Protein AF-0000000079867002 (afdb_homodimer)

Radius of gyration: 24.24 Å; Cα contacts (8 Å, |Δi|>4): 997; chains: 2; bounding box: 66×66×55 Å

Nearest PDB structures (foldseek):
  5jjd-assembly1_B  TM=6.722E-01  e=1.393E-08  Homo sapiens
  5zyg-assembly1_A  TM=6.479E-01  e=1.094E-08  Homo sapiens
  2e3q-assembly1_A  TM=6.290E-01  e=7.624E-09  Homo sapiens
  8odn-assembly1_A  TM=2.087E-01  e=7.869E-02  Pseudomonas aeruginosa PAO1
  8jvb-assembly1_A  TM=1.438E-01  e=1.274E-01  Acidithiobacillus caldus SM-1

Solvent-accessible surface area (backbone atoms only — not comparable to full-atom values): 25290 Å² total; per-residue (Å²): 110,67,66,52,52,50,47,44,47,50,34,46,53,58,70,67,35,86,76,67,53,96,46,92,89,37,45,34,40,39,38,37,36,37,50,47,96,81,53,25,37,36,36,40,39,41,35,32,42,71,42,71,70,39,93,48,58,63,56,56,50,49,30,51,49,51,41,70,76,36,43,37,56,46,41,26,72,74,72,62,22,57,38,43,71,78,43,77,48,71,50,92,84,33,33,35,38,42,28,38,38,34,25,43,92,85,62,49,42,30,35,34,39,37,38,36,38,49,50,74,40,78,54,73,36,73,92,61,80,43,43,45,32,35,39,37,23,38,31,47,58,87,77,40,87,91,62,61,84,51,51,70,74,25,29,46,41,42,46,34,35,27,34,39,36,38,63,46,76,44,72,51,82,79,60,68,42,71,93,89,74,60,73,51,68,33,36,31,33,36,42,36,39,38,36,41,35,39,35,47,49,65,68,43,96,71,55,70,70,54,50,51,48,49,62,73,45,73,64,52,67,58,55,44,52,55,53,48,35,48,49,56,70,66,60,65,129,110,70,66,52,54,50,47,44,47,51,35,47,52,59,70,66,35,85,77,66,52,97,46,91,88,36,44,35,36,38,37,37,36,38,51,49,95,81,53,26,36,37,37,42,37,40,35,34,43,73,41,70,70,39,92,48,60,64,55,56,49,49,29,50,51,50,41,71,76,37,43,36,57,47,42,27,72,73,71,61,22,57,38,43,71,77,45,78,46,70,51,93,84,34,33,36,38,41,27,37,38,33,24,44,94,84,63,49,42,30,35,35,40,37,38,34,38,50,51,74,41,80,54,73,36,70,91,63,79,45,43,45,31,36,40,37,23,39,31,47,58,88,77,40,88,92,62,60,85,52,54,68,74,26,29,46,40,40,45,34,35,28,36,39,36,39,63,47,76,43,72,52,83,79,59,68,43,68,92,88,73,59,75,50,68,33,35,30,33,35,42,36,37,38,38,41,37,39,36,47,52,64,67,42,94,70,55,71,70,55,52,52,48,49,62,74,46,74,63,51,66,56,56,45,52,55,52,48,34,48,48,55,68,66,60,64,128

Sequence (474 aa):
MIVRTQKLRNAYDFLMAPGRFVDSNKPHTSDQRYETSEGDICSWHLEAIHFPGVESLEQVWEALLFHYNNIEIGISERLGHTTVRDDYDAIDGSVYNTRVLSRSDNCIPMESSIVTFSHLFTGEDEGFGGHPCGILALDSVDEDELYPYFPNERVRLDTSGAIVLTANRRSIIGARKATDGEEEDEVVVTLRRAAFLKLYNPQLPVSEATRQELQAGIGRWRDVLMKTIRSYVYTHPMIVRTQKLRNAYDFLMAPGRFVDSNKPHTSDQRYETSEGDICSWHLEAIHFPGVESLEQVWEALLFHYNNIEIGISERLGHTTVRDDYDAIDGSVYNTRVLSRSDNCIPMESSIVTFSHLFTGEDEGFGGHPCGILALDSVDEDELYPYFPNERVRLDTSGAIVLTANRRSIIGARKATDGEEEDEVVVTLRRAAFLKLYNPQLPVSEATRQELQAGIGRWRDVLMKTIRSYVYTHP

pLDDT: mean 86.33, std 10.85, range [39.56, 96.88]

Organism: NCBI:txid29920

Secondary structure (DSSP, 8-state):
-HHHHHHHHHHHHHHHSTTSSS-TTS-EEEEEEEE-TTS-EEEEEEEEEEEEEES-HHHHHHHHHHHHHTHHHHHHHHH--EEEEEEEEEETTTEEEEEEEEE-TT--EEEEEEEEEEEEE-S--GGGTTS-EEEEEEEE-S--SSS---TTTSEEEEEEEEEEEEEEEEEPTT---STT-PPPEEEEEEEEEEEEEEEPPPSS---HHHHHHHHHHTTTHHHHHHHHHHHHHHS--/-HHHHHHHHHHHHHHHSTTSSS-TTS-EEEEEEEE-TTS-EEEEEEEEEEEEEES-HHHHHHHHHHHHHTHHHHHHHHH--EEEEEEEEEETTTEEEEEEEEE-TT--EEEEEEEEEEEEE-S--GGGTTS-EEEEEEEE-S--SSS---TTTSEEEEEEEEEEEEEEEEEPTT---STT-PPPEEEEEEEEEEEEEEEPPPSS---HHHHHHHHHHTTTHHHHHHHHHHHHHHS--

Foldseek 3Di:
DVVLVVLQLVQLCQQVPPPLDPDQVDWDKDKDWDADPQGKIKMKIWIKDKDKQFDDLVLLVVLLVVCVVCVQVLCCVPQVKNKDWPDWDDDPNFKIWTWMWTAHPVGAIEIFIKIKGKDWACAQDVSNVGHTKIKMWMWTDDADPVDGDDLQRHKYKTKTKMKMKDKDKDFDPPPPDPDPRDGDIIIMIMIIMIMMMITHDHPYDDDPVRSVVCNVCSCVSVVSSVVSSCCSGPVDD/DVVLVVLQLVQLCQQVPPPLDPDQVDWDKDKDWDADPQGKIKMKIWIKDKDKQFDDLVLLVVLLVVCVVCVQVLCCVPQVKNKDWPDWDDDPNFKIWTKMWTAHPVGAIEIFIKIKGKDWACAQDVSNVGHTKIKMWMWTDDADPVDGDDLQRHKYKTKTKMKMKDKDKDFDPPPPDPPPRDGDIIIMIMIIMIMMMITHDHPYDDDPVRSVVCNVCSCVSVVSSVVSSCCSGPVDD

Structure (mmCIF, N/CA/C/O backbone):
data_AF-0000000079867002-model_v1
#
loop_
_entity.id
_entity.type
_entity.pdbx_description
1 polymer 'Uncharacterized protein'
#
loop_
_atom_site.group_PDB
_atom_site.id
_atom_site.type_symbol
_atom_site.label_atom_id
_atom_site.label_alt_id
_atom_site.label_comp_id
_atom_site.label_asym_id
_atom_site.label_entity_id
_atom_site.label_seq_id
_atom_site.pdbx_PDB_ins_code
_atom_site.Cartn_x
_atom_site.Cartn_y
_atom_site.Cartn_z
_atom_site.occupancy
_atom_site.B_iso_or_equiv
_atom_site.auth_seq_id
_atom_site.auth_comp_id
_atom_site.auth_asym_id
_atom_site.auth_atom_id
_atom_site.pdbx_PDB_model_num
ATOM 1 N N . MET A 1 1 ? 16.594 31.875 2.367 1 61.5 1 MET A N 1
ATOM 2 C CA . MET A 1 1 ? 15.211 32.375 2.469 1 61.5 1 MET A CA 1
ATOM 3 C C . MET A 1 1 ? 14.477 32.188 1.143 1 61.5 1 MET A C 1
ATOM 5 O O . MET A 1 1 ? 13.375 31.656 1.103 1 61.5 1 MET A O 1
ATOM 9 N N . ILE A 1 2 ? 15.172 32.5 0.066 1 70 2 ILE A N 1
ATOM 10 C CA . ILE A 1 2 ? 14.547 32.469 -1.25 1 70 2 ILE A CA 1
ATOM 11 C C . ILE A 1 2 ? 14.273 31.016 -1.645 1 70 2 ILE A C 1
ATOM 13 O O . ILE A 1 2 ? 13.188 30.703 -2.143 1 70 2 ILE A O 1
ATOM 17 N N . VAL A 1 3 ? 15.18 30.172 -1.247 1 74.56 3 VAL A N 1
ATOM 18 C CA . VAL A 1 3 ? 15.047 28.766 -1.627 1 74.56 3 VAL A CA 1
ATOM 19 C C . VAL A 1 3 ? 13.875 28.141 -0.879 1 74.56 3 VAL A C 1
ATOM 21 O O . VAL A 1 3 ? 13.086 27.391 -1.463 1 74.56 3 VAL A O 1
ATOM 24 N N . ARG A 1 4 ? 13.742 28.594 0.263 1 84.56 4 ARG A N 1
ATOM 25 C CA . ARG A 1 4 ? 12.672 28.047 1.086 1 84.56 4 ARG A CA 1
ATOM 26 C C . ARG A 1 4 ? 11.305 28.422 0.518 1 84.56 4 ARG A C 1
ATOM 28 O O . ARG A 1 4 ? 10.445 27.562 0.338 1 84.56 4 ARG A O 1
ATOM 35 N N . THR A 1 5 ? 11.156 29.672 0.237 1 85.75 5 THR A N 1
ATOM 36 C CA . THR A 1 5 ? 9.875 30.141 -0.276 1 85.75 5 THR A CA 1
ATOM 37 C C . THR A 1 5 ? 9.539 29.453 -1.594 1 85.75 5 THR A C 1
ATOM 39 O O . THR A 1 5 ? 8.391 29.062 -1.82 1 85.75 5 THR A O 1
ATOM 42 N N . GLN A 1 6 ? 10.492 29.297 -2.352 1 87.44 6 GLN A N 1
ATOM 43 C CA . GLN A 1 6 ? 10.266 28.656 -3.645 1 87.44 6 GLN A CA 1
ATOM 44 C C . GLN A 1 6 ? 9.867 27.188 -3.473 1 87.44 6 GLN A C 1
ATOM 46 O O . GLN A 1 6 ? 8.977 26.703 -4.168 1 87.44 6 GLN A O 1
ATOM 51 N N . LYS A 1 7 ? 10.555 26.531 -2.592 1 90.88 7 LYS A N 1
ATOM 52 C CA . LYS A 1 7 ? 10.227 25.125 -2.326 1 90.88 7 LYS A CA 1
ATOM 53 C C . LYS A 1 7 ? 8.797 24.984 -1.824 1 90.88 7 LYS A C 1
ATOM 55 O O . LYS A 1 7 ? 8.062 24.094 -2.266 1 90.88 7 LYS A O 1
ATOM 60 N N . LEU A 1 8 ? 8.398 25.891 -1.014 1 93.44 8 LEU A N 1
ATOM 61 C CA . LEU A 1 8 ? 7.051 25.844 -0.464 1 93.44 8 LEU A CA 1
ATOM 62 C C . LEU A 1 8 ? 6.016 26.172 -1.537 1 93.44 8 LEU A C 1
ATOM 64 O O . LEU A 1 8 ? 4.969 25.516 -1.607 1 93.44 8 LEU A O 1
ATOM 68 N N . ARG A 1 9 ? 6.328 27.094 -2.332 1 91.88 9 ARG A N 1
ATOM 69 C CA . ARG A 1 9 ? 5.414 27.469 -3.404 1 91.88 9 ARG A CA 1
ATOM 70 C C . ARG A 1 9 ? 5.227 26.328 -4.391 1 91.88 9 ARG A C 1
ATOM 72 O O . ARG A 1 9 ? 4.102 26.016 -4.797 1 91.88 9 ARG A O 1
ATOM 79 N N . ASN A 1 10 ? 6.293 25.75 -4.742 1 91.56 10 ASN A N 1
ATOM 80 C CA . ASN A 1 10 ? 6.219 24.594 -5.645 1 91.56 10 ASN A CA 1
ATOM 81 C C . ASN A 1 10 ? 5.367 23.484 -5.055 1 91.56 10 ASN A C 1
ATOM 83 O O . ASN A 1 10 ? 4.555 22.875 -5.762 1 91.56 10 ASN A O 1
ATOM 87 N N . ALA A 1 11 ? 5.59 23.234 -3.787 1 93.75 11 ALA A N 1
ATOM 88 C CA . ALA A 1 11 ? 4.812 22.203 -3.094 1 93.75 11 ALA A CA 1
ATOM 89 C C . ALA A 1 11 ? 3.32 22.531 -3.131 1 93.75 11 ALA A C 1
ATOM 91 O O . ALA A 1 11 ? 2.502 21.688 -3.498 1 93.75 11 ALA A O 1
ATOM 92 N N . TYR A 1 12 ? 3.012 23.703 -2.873 1 93.88 12 TYR A N 1
ATOM 93 C CA . TYR A 1 12 ? 1.622 24.141 -2.84 1 93.88 12 TYR A CA 1
ATOM 94 C C . TYR A 1 12 ? 0.984 24.047 -4.223 1 93.88 12 TYR A C 1
ATOM 96 O O . TYR A 1 12 ? -0.084 23.453 -4.375 1 93.88 12 TYR A O 1
ATOM 104 N N . ASP A 1 13 ? 1.665 24.609 -5.207 1 92.31 13 ASP A N 1
ATOM 105 C CA . ASP A 1 13 ? 1.13 24.625 -6.566 1 92.31 13 ASP A CA 1
ATOM 106 C C . ASP A 1 13 ? 0.904 23.203 -7.09 1 92.31 13 ASP A C 1
ATOM 108 O O . ASP A 1 13 ? -0.089 22.938 -7.77 1 92.31 13 ASP A O 1
ATOM 112 N N . PHE A 1 14 ? 1.811 22.422 -6.758 1 92.81 14 PHE A N 1
ATOM 113 C CA . PHE A 1 14 ? 1.707 21.047 -7.227 1 92.81 14 PHE A CA 1
ATOM 114 C C . PHE A 1 14 ? 0.489 20.359 -6.625 1 92.81 14 PHE A C 1
ATOM 116 O O . PHE A 1 14 ? -0.314 19.766 -7.348 1 92.81 14 PHE A O 1
ATOM 123 N N . LEU A 1 15 ? 0.272 20.438 -5.332 1 94.44 15 LEU A N 1
ATOM 124 C CA . LEU A 1 15 ? -0.745 19.656 -4.633 1 94.44 15 LEU A CA 1
ATOM 125 C C . LEU A 1 15 ? -2.117 20.297 -4.77 1 94.44 15 LEU A C 1
ATOM 127 O O . LEU A 1 15 ? -3.143 19.625 -4.684 1 94.44 15 LEU A O 1
ATOM 131 N N . MET A 1 16 ? -2.088 21.547 -5 1 92.31 16 MET A N 1
ATOM 132 C CA . MET A 1 16 ? -3.363 22.266 -5.066 1 92.31 16 MET A CA 1
ATOM 133 C C . MET A 1 16 ? -3.809 22.438 -6.512 1 92.31 16 MET A C 1
ATOM 135 O O . MET A 1 16 ? -4.871 23.016 -6.77 1 92.31 16 MET A O 1
ATOM 139 N N . ALA A 1 17 ? -3.012 21.969 -7.398 1 89.31 17 ALA A N 1
ATOM 140 C CA . ALA A 1 17 ? -3.365 22.078 -8.812 1 89.31 17 ALA A CA 1
ATOM 141 C C . ALA A 1 17 ? -4.715 21.422 -9.094 1 89.31 17 ALA A C 1
ATOM 143 O O . ALA A 1 17 ? -5.008 20.344 -8.578 1 89.31 17 ALA A O 1
ATOM 144 N N . PRO A 1 18 ? -5.484 21.969 -9.945 1 82.25 18 PRO A N 1
ATOM 145 C CA . PRO A 1 18 ? -6.766 21.375 -10.32 1 82.25 18 PRO A CA 1
ATOM 146 C C . PRO A 1 18 ? -6.598 20 -10.977 1 82.25 18 PRO A C 1
ATOM 148 O O . PRO A 1 18 ? -5.691 19.797 -11.789 1 82.25 18 PRO A O 1
ATOM 151 N N . GLY A 1 19 ? -7.43 19.109 -10.586 1 79.31 19 GLY A N 1
ATOM 152 C CA . GLY A 1 19 ? -7.426 17.781 -11.195 1 79.31 19 GLY A CA 1
ATOM 153 C C . GLY A 1 19 ? -6.406 16.844 -10.586 1 79.31 19 GLY A C 1
ATOM 154 O O . GLY A 1 19 ? -6.281 15.695 -11.008 1 79.31 19 GLY A O 1
ATOM 155 N N . ARG A 1 20 ? -5.672 17.391 -9.68 1 81.25 20 ARG A N 1
ATOM 156 C CA . ARG A 1 20 ? -4.66 16.547 -9.039 1 81.25 20 ARG A CA 1
ATOM 157 C C . ARG A 1 20 ? -5.297 15.344 -8.367 1 81.25 20 ARG A C 1
ATOM 159 O O . ARG A 1 20 ? -4.766 14.234 -8.445 1 81.25 20 ARG A O 1
ATOM 166 N N . PHE A 1 21 ? -6.434 15.625 -7.723 1 82.25 21 PHE A N 1
ATOM 167 C CA . PHE A 1 21 ? -7.18 14.562 -7.051 1 82.25 21 PHE A CA 1
ATOM 168 C C . PHE A 1 21 ? -8.555 14.383 -7.691 1 82.25 21 PHE A C 1
ATOM 170 O O . PHE A 1 21 ? -9.117 15.336 -8.234 1 82.25 21 PHE A O 1
ATOM 177 N N . VAL A 1 22 ? -9 13.164 -7.652 1 70.06 22 VAL A N 1
ATOM 178 C CA . VAL A 1 22 ? -10.258 12.82 -8.305 1 70.06 22 VAL A CA 1
ATOM 179 C C . VAL A 1 22 ? -11.398 13.633 -7.68 1 70.06 22 VAL A C 1
ATOM 181 O O . VAL A 1 22 ? -12.211 14.227 -8.398 1 70.06 22 VAL A O 1
ATOM 184 N N . ASP A 1 23 ? -11.547 13.695 -6.383 1 76.88 23 ASP A N 1
ATOM 185 C CA . ASP A 1 23 ? -12.508 14.469 -5.605 1 76.88 23 ASP A CA 1
ATOM 186 C C . ASP A 1 23 ? -11.844 15.125 -4.398 1 76.88 23 ASP A C 1
ATOM 188 O O . ASP A 1 23 ? -11.336 14.43 -3.512 1 76.88 23 ASP A O 1
ATOM 192 N N . SER A 1 24 ? -11.883 16.406 -4.402 1 74.94 24 SER A N 1
ATOM 193 C CA . SER A 1 24 ? -11.172 17.156 -3.367 1 74.94 24 SER A CA 1
ATOM 194 C C . SER A 1 24 ? -11.836 16.984 -2.006 1 74.94 24 SER A C 1
ATOM 196 O O . SER A 1 24 ? -11.227 17.234 -0.97 1 74.94 24 SER A O 1
ATOM 198 N N . ASN A 1 25 ? -13.031 16.484 -2.023 1 79 25 ASN A N 1
ATOM 199 C CA . ASN A 1 25 ? -13.758 16.391 -0.761 1 79 25 ASN A CA 1
ATOM 200 C C . ASN A 1 25 ? -13.805 14.953 -0.242 1 79 25 ASN A C 1
ATOM 202 O O . ASN A 1 25 ? -14.453 14.672 0.767 1 79 25 ASN A O 1
ATOM 206 N N . LYS A 1 26 ? -13.141 14.164 -0.998 1 85.75 26 LYS A N 1
ATOM 207 C CA . LYS A 1 26 ? -13.133 12.758 -0.591 1 85.75 26 LYS A CA 1
ATOM 208 C C . LYS A 1 26 ? -11.703 12.211 -0.545 1 85.75 26 LYS A C 1
ATOM 210 O O . LYS A 1 26 ? -10.844 12.633 -1.319 1 85.75 26 LYS A O 1
ATOM 215 N N . PRO A 1 27 ? -11.586 11.32 0.392 1 89.12 27 PRO A N 1
ATOM 216 C CA . PRO A 1 27 ? -10.258 10.711 0.442 1 89.12 27 PRO A CA 1
ATOM 217 C C . PRO A 1 27 ? -9.891 9.977 -0.846 1 89.12 27 PRO A C 1
ATOM 219 O O . PRO A 1 27 ? -10.758 9.375 -1.482 1 89.12 27 PRO A O 1
ATOM 222 N N . HIS A 1 28 ? -8.641 10.086 -1.213 1 91.31 28 HIS A N 1
ATOM 223 C CA . HIS A 1 28 ? -8.078 9.469 -2.408 1 91.31 28 HIS A CA 1
ATOM 224 C C . HIS A 1 28 ? -6.609 9.117 -2.209 1 91.31 28 HIS A C 1
ATOM 226 O O . HIS A 1 28 ? -5.863 9.891 -1.598 1 91.31 28 HIS A O 1
ATOM 232 N N . THR A 1 29 ? -6.258 7.953 -2.625 1 92.62 29 THR A N 1
ATOM 233 C CA . THR A 1 29 ? -4.852 7.562 -2.611 1 92.62 29 THR A CA 1
ATOM 234 C C . THR A 1 29 ? -4.461 6.91 -3.936 1 92.62 29 THR A C 1
ATOM 236 O O . THR A 1 29 ? -5.227 6.121 -4.492 1 92.62 29 THR A O 1
ATOM 239 N N . SER A 1 30 ? -3.367 7.262 -4.445 1 92.81 30 SER A N 1
ATOM 240 C CA . SER A 1 30 ? -2.766 6.645 -5.621 1 92.81 30 SER A CA 1
ATOM 241 C C . SER A 1 30 ? -1.301 6.297 -5.375 1 92.81 30 SER A C 1
ATOM 243 O O . SER A 1 30 ? -0.529 7.137 -4.906 1 92.81 30 SER A O 1
ATOM 245 N N . ASP A 1 31 ? -0.983 5.078 -5.688 1 92.5 31 ASP A N 1
ATOM 246 C CA . ASP A 1 31 ? 0.381 4.598 -5.5 1 92.5 31 ASP A CA 1
ATOM 247 C C . ASP A 1 31 ? 0.875 3.854 -6.738 1 92.5 31 ASP A C 1
ATOM 249 O O . ASP A 1 31 ? 0.126 3.086 -7.348 1 92.5 31 ASP A O 1
ATOM 253 N N . GLN A 1 32 ? 2.123 4.129 -7.074 1 92.81 32 GLN A N 1
ATOM 254 C CA . GLN A 1 32 ? 2.791 3.387 -8.141 1 92.81 32 GLN A CA 1
ATOM 255 C C . GLN A 1 32 ? 4.211 3.004 -7.738 1 92.81 32 GLN A C 1
ATOM 257 O O . GLN A 1 32 ? 4.926 3.803 -7.125 1 92.81 32 GLN A O 1
ATOM 262 N N . ARG A 1 33 ? 4.574 1.8 -8.047 1 92.94 33 ARG A N 1
ATOM 263 C CA . ARG A 1 33 ? 5.93 1.314 -7.809 1 92.94 33 ARG A CA 1
ATOM 264 C C . ARG A 1 33 ? 6.484 0.609 -9.039 1 92.94 33 ARG A C 1
ATOM 266 O O . ARG A 1 33 ? 5.77 -0.143 -9.711 1 92.94 33 ARG A O 1
ATOM 273 N N . TYR A 1 34 ? 7.719 0.869 -9.312 1 92 34 TYR A N 1
ATOM 274 C CA . TYR A 1 34 ? 8.352 0.231 -10.461 1 92 34 TYR A CA 1
ATOM 275 C C . TYR A 1 34 ? 9.867 0.157 -10.273 1 92 34 TYR A C 1
ATOM 277 O O . TYR A 1 34 ? 10.414 0.788 -9.367 1 92 34 TYR A O 1
ATOM 285 N N . GLU A 1 35 ? 10.445 -0.612 -11.086 1 92.38 35 GLU A N 1
ATOM 286 C CA . GLU A 1 35 ? 11.898 -0.742 -11.117 1 92.38 35 GLU A CA 1
ATOM 287 C C . GLU A 1 35 ? 12.477 -0.143 -12.391 1 92.38 35 GLU A C 1
ATOM 289 O O . GLU A 1 35 ? 11.938 -0.347 -13.484 1 92.38 35 GLU A O 1
ATOM 294 N N . THR A 1 36 ? 13.539 0.612 -12.18 1 91.69 36 THR A N 1
ATOM 295 C CA . THR A 1 36 ? 14.188 1.212 -13.344 1 91.69 36 THR A CA 1
ATOM 296 C C . THR A 1 36 ? 15.133 0.219 -14 1 91.69 36 THR A C 1
ATOM 298 O O . THR A 1 36 ? 15.352 -0.88 -13.484 1 91.69 36 THR A O 1
ATOM 301 N N . SER A 1 37 ? 15.703 0.624 -15.133 1 87.94 37 SER A N 1
ATOM 302 C CA . SER A 1 37 ? 16.656 -0.218 -15.852 1 87.94 37 SER A CA 1
ATOM 303 C C . SER A 1 37 ? 17.938 -0.424 -15.055 1 87.94 37 SER A C 1
ATOM 305 O O . SER A 1 37 ? 18.609 -1.444 -15.203 1 87.94 37 SER A O 1
ATOM 307 N N . GLU A 1 38 ? 18.25 0.542 -14.188 1 90.44 38 GLU A N 1
ATOM 308 C CA . GLU A 1 38 ? 19.453 0.469 -13.367 1 90.44 38 GLU A CA 1
ATOM 309 C C . GLU A 1 38 ? 19.219 -0.377 -12.125 1 90.44 38 GLU A C 1
ATOM 311 O O . GLU A 1 38 ? 20.156 -0.611 -11.344 1 90.44 38 GLU A O 1
ATOM 316 N N . GLY A 1 39 ? 17.969 -0.828 -11.906 1 90.31 39 GLY A N 1
ATOM 317 C CA . GLY A 1 39 ? 17.656 -1.679 -10.766 1 90.31 39 GLY A CA 1
ATOM 318 C C . GLY A 1 39 ? 17.156 -0.905 -9.562 1 90.31 39 GLY A C 1
ATOM 319 O O . GLY A 1 39 ? 16.938 -1.481 -8.492 1 90.31 39 GLY A O 1
ATOM 320 N N . ASP A 1 40 ? 17.016 0.412 -9.766 1 94.62 40 ASP A N 1
ATOM 321 C CA . ASP A 1 40 ? 16.453 1.209 -8.68 1 94.62 40 ASP A CA 1
ATOM 322 C C . ASP A 1 40 ? 14.961 0.951 -8.516 1 94.62 40 ASP A C 1
ATOM 324 O O . ASP A 1 40 ? 14.25 0.749 -9.508 1 94.62 40 ASP A O 1
ATOM 328 N N . ILE A 1 41 ? 14.547 0.975 -7.289 1 94.12 41 ILE A N 1
ATOM 329 C CA . ILE A 1 41 ? 13.125 0.855 -7.008 1 94.12 41 ILE A CA 1
ATOM 330 C C . ILE A 1 41 ? 12.531 2.24 -6.758 1 94.12 41 ILE A C 1
ATOM 332 O O . ILE A 1 41 ? 12.969 2.961 -5.863 1 94.12 41 ILE A O 1
ATOM 336 N N . CYS A 1 42 ? 11.539 2.562 -7.543 1 95.25 42 CYS A N 1
ATOM 337 C CA . CYS A 1 42 ? 10.898 3.867 -7.43 1 95.25 42 CYS A CA 1
ATOM 338 C C . CYS A 1 42 ? 9.445 3.729 -6.992 1 95.25 42 CYS A C 1
ATOM 340 O O . CYS A 1 42 ? 8.789 2.742 -7.324 1 95.25 42 CYS A O 1
ATOM 342 N N . SER A 1 43 ? 8.977 4.684 -6.242 1 95.44 43 SER A N 1
ATOM 343 C CA . SER A 1 43 ? 7.594 4.715 -5.777 1 95.44 43 SER A CA 1
ATOM 344 C C . SER A 1 43 ? 7.035 6.133 -5.789 1 95.44 43 SER A C 1
ATOM 346 O O . SER A 1 43 ? 7.699 7.07 -5.332 1 95.44 43 SER A O 1
ATOM 348 N N . TRP A 1 44 ? 5.895 6.273 -6.363 1 94.75 44 TRP A N 1
ATOM 349 C CA . TRP A 1 44 ? 5.145 7.523 -6.34 1 94.75 44 TRP A CA 1
ATOM 350 C C . TRP A 1 44 ? 3.854 7.371 -5.543 1 94.75 44 TRP A C 1
ATOM 352 O O . TRP A 1 44 ? 3.162 6.355 -5.66 1 94.75 44 TRP A O 1
ATOM 362 N N . HIS A 1 45 ? 3.619 8.359 -4.766 1 94.75 45 HIS A N 1
ATOM 363 C CA . HIS A 1 45 ? 2.428 8.336 -3.922 1 94.75 45 HIS A CA 1
ATOM 364 C C . HIS A 1 45 ? 1.702 9.68 -3.963 1 94.75 45 HIS A C 1
ATOM 366 O O . HIS A 1 45 ? 2.334 10.734 -3.895 1 94.75 45 HIS A O 1
ATOM 372 N N . LEU A 1 46 ? 0.404 9.703 -4.18 1 94.25 46 LEU A N 1
ATOM 373 C CA . LEU A 1 46 ? -0.486 10.859 -4.094 1 94.25 46 LEU A CA 1
ATOM 374 C C . LEU A 1 46 ? -1.688 10.547 -3.205 1 94.25 46 LEU A C 1
ATOM 376 O O . LEU A 1 46 ? -2.352 9.523 -3.385 1 94.25 46 LEU A O 1
ATOM 380 N N . GLU A 1 47 ? -1.957 11.484 -2.236 1 94.31 47 GLU A N 1
ATOM 381 C CA . GLU A 1 47 ? -3.029 11.156 -1.303 1 94.31 47 GLU A CA 1
ATOM 382 C C . GLU A 1 47 ? -3.729 12.422 -0.801 1 94.31 47 GLU A C 1
ATOM 384 O O . GLU A 1 47 ? -3.098 13.469 -0.646 1 94.31 47 GLU A O 1
ATOM 389 N N . ALA A 1 48 ? -4.965 12.352 -0.609 1 94 48 ALA A N 1
ATOM 390 C CA . ALA A 1 48 ? -5.789 13.32 0.109 1 94 48 ALA A CA 1
ATOM 391 C C . ALA A 1 48 ? -6.602 12.641 1.207 1 94 48 ALA A C 1
ATOM 393 O O . ALA A 1 48 ? -7.359 11.703 0.94 1 94 48 ALA A O 1
ATOM 394 N N . ILE A 1 49 ? -6.422 13.094 2.377 1 92.81 49 ILE A N 1
ATOM 395 C CA . ILE A 1 49 ? -7.113 12.523 3.527 1 92.81 49 ILE A CA 1
ATOM 396 C C . ILE A 1 49 ? -7.781 13.633 4.332 1 92.81 49 ILE A C 1
ATOM 398 O O . ILE A 1 49 ? -7.215 14.719 4.5 1 92.81 49 ILE A O 1
ATOM 402 N N . HIS A 1 50 ? -8.93 13.328 4.867 1 91.94 50 HIS A N 1
ATOM 403 C CA . HIS A 1 50 ? -9.672 14.289 5.676 1 91.94 50 HIS A CA 1
ATOM 404 C C . HIS A 1 50 ? -9.664 13.891 7.148 1 91.94 50 HIS A C 1
ATOM 406 O O . HIS A 1 50 ? -9.844 12.719 7.477 1 91.94 50 HIS A O 1
ATOM 412 N N . PHE A 1 51 ? -9.445 14.828 7.957 1 92.12 51 PHE A N 1
ATOM 413 C CA . PHE A 1 51 ? -9.555 14.672 9.398 1 92.12 51 PHE A CA 1
ATOM 414 C C . PHE A 1 51 ? -10.727 15.477 9.945 1 92.12 51 PHE A C 1
ATOM 416 O O . PHE A 1 51 ? -10.57 16.641 10.32 1 92.12 51 PHE A O 1
ATOM 423 N N . PRO A 1 52 ? -11.836 14.867 10.023 1 90.31 52 PRO A N 1
ATOM 424 C CA . PRO A 1 52 ? -13.008 15.578 10.531 1 90.31 52 PRO A CA 1
ATOM 425 C C . PRO A 1 52 ? -13.031 15.664 12.055 1 90.31 52 PRO A C 1
ATOM 427 O O . PRO A 1 52 ? -12.547 14.758 12.734 1 90.31 52 PRO A O 1
ATOM 430 N N . GLY A 1 53 ? -13.664 16.719 12.516 1 88.25 53 GLY A N 1
ATOM 431 C CA . GLY A 1 53 ? -13.922 16.844 13.945 1 88.25 53 GLY A CA 1
ATOM 432 C C . GLY A 1 53 ? -12.688 17.188 14.75 1 88.25 53 GLY A C 1
ATOM 433 O O . GLY A 1 53 ? -12.633 16.953 15.953 1 88.25 53 GLY A O 1
ATOM 434 N N . VAL A 1 54 ? -11.703 17.703 14.086 1 91.44 54 VAL A N 1
ATOM 435 C CA . VAL A 1 54 ? -10.5 18.125 14.789 1 91.44 54 VAL A CA 1
ATOM 436 C C . VAL A 1 54 ? -10.688 19.516 15.367 1 91.44 54 VAL A C 1
ATOM 438 O O . VAL A 1 54 ? -11.648 20.219 15.023 1 91.44 54 VAL A O 1
ATOM 441 N N . GLU A 1 55 ? -9.812 19.875 16.234 1 92.56 55 GLU A N 1
ATOM 442 C CA . GLU A 1 55 ? -9.93 21.172 16.891 1 92.56 55 GLU A CA 1
ATOM 443 C C . GLU A 1 55 ? -9.547 22.312 15.953 1 92.56 55 GLU A C 1
ATOM 445 O O . GLU A 1 55 ? -10.203 23.359 15.93 1 92.56 55 GLU A O 1
ATOM 450 N N . SER A 1 56 ? -8.438 22.109 15.273 1 93.75 56 SER A N 1
ATOM 451 C CA . SER A 1 56 ? -7.949 23.188 14.414 1 93.75 56 SER A CA 1
ATOM 452 C C . SER A 1 56 ? -6.906 22.672 13.43 1 93.75 56 SER A C 1
ATOM 454 O O . SER A 1 56 ? -6.449 21.531 13.531 1 93.75 56 SER A O 1
ATOM 456 N N . LEU A 1 57 ? -6.57 23.5 12.539 1 95.81 57 LEU A N 1
ATOM 457 C CA . LEU A 1 57 ? -5.473 23.234 11.609 1 95.81 57 LEU A CA 1
ATOM 458 C C . LEU A 1 57 ? -4.16 23.062 12.359 1 95.81 57 LEU A C 1
ATOM 460 O O . LEU A 1 57 ? -3.365 22.172 12.031 1 95.81 57 LEU A O 1
ATOM 464 N N . GLU A 1 58 ? -3.99 23.844 13.391 1 95.44 58 GLU A N 1
ATOM 465 C CA . GLU A 1 58 ? -2.762 23.828 14.18 1 95.44 58 GLU A CA 1
ATOM 466 C C . GLU A 1 58 ? -2.564 22.484 14.867 1 95.44 58 GLU A C 1
ATOM 468 O O . GLU A 1 58 ? -1.436 22 15 1 95.44 58 GLU A O 1
ATOM 473 N N . GLN A 1 59 ? -3.611 21.953 15.203 1 95.38 59 GLN A N 1
ATOM 474 C CA . GLN A 1 59 ? -3.525 20.656 15.875 1 95.38 59 GLN A CA 1
ATOM 475 C C . GLN A 1 59 ? -2.914 19.594 14.961 1 95.38 59 GLN A C 1
ATOM 477 O O . GLN A 1 59 ? -1.999 18.875 15.359 1 95.38 59 GLN A O 1
ATOM 482 N N . VAL A 1 60 ? -3.434 19.516 13.75 1 96.06 60 VAL A N 1
ATOM 483 C CA . VAL A 1 60 ? -2.934 18.531 12.797 1 96.06 60 VAL A CA 1
ATOM 484 C C . VAL A 1 60 ? -1.51 18.891 12.383 1 96.06 60 VAL A C 1
ATOM 486 O O . VAL A 1 60 ? -0.67 18 12.188 1 96.06 60 VAL A O 1
ATOM 489 N N . TRP A 1 61 ? -1.242 20.188 12.312 1 96.19 61 TRP A N 1
ATOM 490 C CA . TRP A 1 61 ? 0.095 20.672 11.992 1 96.19 61 TRP A CA 1
ATOM 491 C C . TRP A 1 61 ? 1.104 20.234 13.047 1 96.19 61 TRP A C 1
ATOM 493 O O . TRP A 1 61 ? 2.184 19.75 12.719 1 96.19 61 TRP A O 1
ATOM 503 N N . GLU A 1 62 ? 0.74 20.328 14.227 1 95.06 62 GLU A N 1
ATOM 504 C CA . GLU A 1 62 ? 1.614 19.922 15.32 1 95.06 62 GLU A CA 1
ATOM 505 C C . GLU A 1 62 ? 1.885 18.422 15.289 1 95.06 62 GLU A C 1
ATOM 507 O O . GLU A 1 62 ? 3.004 17.984 15.555 1 95.06 62 GLU A O 1
ATOM 512 N N . ALA A 1 63 ? 0.856 17.719 14.969 1 94.69 63 ALA A N 1
ATOM 513 C CA . ALA A 1 63 ? 1.023 16.266 14.844 1 94.69 63 ALA A CA 1
ATOM 514 C C . ALA A 1 63 ? 2.014 15.93 13.734 1 94.69 63 ALA A C 1
ATOM 516 O O . ALA A 1 63 ? 2.836 15.023 13.883 1 94.69 63 ALA A O 1
ATOM 517 N N . LEU A 1 64 ? 1.886 16.594 12.672 1 94.81 64 LEU A N 1
ATOM 518 C CA . LEU A 1 64 ? 2.777 16.406 11.531 1 94.81 64 LEU A CA 1
ATOM 519 C C . LEU A 1 64 ? 4.223 16.703 11.922 1 94.81 64 LEU A C 1
ATOM 521 O O . LEU A 1 64 ? 5.125 15.914 11.633 1 94.81 64 LEU A O 1
ATOM 525 N N . LEU A 1 65 ? 4.434 17.812 12.578 1 92.44 65 LEU A N 1
ATOM 526 C CA . LEU A 1 65 ? 5.773 18.172 13.016 1 92.44 65 LEU A CA 1
ATOM 527 C C . LEU A 1 65 ? 6.312 17.172 14.039 1 92.44 65 LEU A C 1
ATOM 529 O O . LEU A 1 65 ? 7.5 16.844 14.023 1 92.44 65 LEU A O 1
ATOM 533 N N . PHE A 1 66 ? 5.434 16.828 14.883 1 91.88 66 PHE A N 1
ATOM 534 C CA . PHE A 1 66 ? 5.82 15.812 15.859 1 91.88 66 PHE A CA 1
ATOM 535 C C . PHE A 1 66 ? 6.359 14.57 15.172 1 91.88 66 PHE A C 1
ATOM 537 O O . PHE A 1 66 ? 7.391 14.023 15.57 1 91.88 66 PHE A O 1
ATOM 544 N N . HIS A 1 67 ? 5.68 14.102 14.148 1 92.19 67 HIS A N 1
ATOM 545 C CA . HIS A 1 67 ? 6.129 12.93 13.398 1 92.19 67 HIS A CA 1
ATOM 546 C C . HIS A 1 67 ? 7.523 13.148 12.828 1 92.19 67 HIS A C 1
ATOM 548 O O . HIS A 1 67 ? 8.414 12.312 13.016 1 92.19 67 HIS A O 1
ATOM 554 N N . TYR A 1 68 ? 7.73 14.211 12.172 1 89.25 68 TYR A N 1
ATOM 555 C CA . TYR A 1 68 ? 8.984 14.414 11.461 1 89.25 68 TYR A CA 1
ATOM 556 C C . TYR A 1 68 ? 10.133 14.68 12.43 1 89.25 68 TYR A C 1
ATOM 558 O O . TYR A 1 68 ? 11.289 14.375 12.125 1 89.25 68 TYR A O 1
ATOM 566 N N . ASN A 1 69 ? 9.797 15.211 13.57 1 87.5 69 ASN A N 1
ATOM 567 C CA . ASN A 1 69 ? 10.82 15.43 14.586 1 87.5 69 ASN A CA 1
ATOM 568 C C . ASN A 1 69 ? 11.164 14.141 15.32 1 87.5 69 ASN A C 1
ATOM 570 O O . ASN A 1 69 ? 12.188 14.062 16 1 87.5 69 ASN A O 1
ATOM 574 N N . ASN A 1 70 ? 10.289 13.203 15.18 1 89 70 ASN A N 1
ATOM 575 C CA . ASN A 1 70 ? 10.492 11.93 15.867 1 89 70 ASN A CA 1
ATOM 576 C C . ASN A 1 70 ? 10.367 10.75 14.914 1 89 70 ASN A C 1
ATOM 578 O O . ASN A 1 70 ? 9.844 9.695 15.281 1 89 70 ASN A O 1
ATOM 582 N N . ILE A 1 71 ? 10.781 10.891 13.766 1 88.62 71 ILE A N 1
ATOM 583 C CA . ILE A 1 71 ? 10.539 9.922 12.711 1 88.62 71 ILE A CA 1
ATOM 584 C C . ILE A 1 71 ? 11.203 8.594 13.062 1 88.62 71 ILE A C 1
ATOM 586 O O . ILE A 1 71 ? 10.648 7.523 12.812 1 88.62 71 ILE A O 1
ATOM 590 N N . GLU A 1 72 ? 12.391 8.609 13.68 1 89.81 72 GLU A N 1
ATOM 591 C CA . GLU A 1 72 ? 13.094 7.375 14.008 1 89.81 72 GLU A CA 1
ATOM 592 C C . GLU A 1 72 ? 12.32 6.559 15.047 1 89.81 72 GLU A C 1
ATOM 594 O O . GLU A 1 72 ? 12.281 5.332 14.969 1 89.81 72 GLU A O 1
ATOM 599 N N . ILE A 1 73 ? 11.766 7.262 15.93 1 89.56 73 ILE A N 1
ATOM 600 C CA . ILE A 1 73 ? 10.977 6.598 16.969 1 89.56 73 ILE A CA 1
ATOM 601 C C . ILE A 1 73 ? 9.727 5.984 16.344 1 89.56 73 ILE A C 1
ATOM 603 O O . ILE A 1 73 ? 9.406 4.82 16.609 1 89.56 73 ILE A O 1
ATOM 607 N N . GLY A 1 74 ? 9.055 6.727 15.531 1 88.06 74 GLY A N 1
ATOM 608 C CA . GLY A 1 74 ? 7.848 6.23 14.883 1 88.06 74 GLY A CA 1
ATOM 609 C C . GLY A 1 74 ? 8.094 4.996 14.039 1 88.06 74 GLY A C 1
ATOM 610 O O . GLY A 1 74 ? 7.34 4.023 14.125 1 88.06 74 GLY A O 1
ATOM 611 N N . ILE A 1 75 ? 9.102 5.047 13.289 1 87.12 75 ILE A N 1
ATOM 612 C CA . ILE A 1 75 ? 9.422 3.938 12.398 1 87.12 75 ILE A CA 1
ATOM 613 C C . ILE A 1 75 ? 9.797 2.705 13.219 1 87.12 75 ILE A C 1
ATOM 615 O O . ILE A 1 75 ? 9.305 1.604 12.953 1 87.12 75 ILE A O 1
ATOM 619 N N . SER A 1 76 ? 10.586 2.918 14.25 1 88.62 76 SER A N 1
ATOM 620 C CA . SER A 1 76 ? 11.031 1.808 15.086 1 88.62 76 SER A CA 1
ATOM 621 C C . SER A 1 76 ? 9.859 1.176 15.828 1 88.62 76 SER A C 1
ATOM 623 O O . SER A 1 76 ? 9.719 -0.049 15.859 1 88.62 76 SER A O 1
ATOM 625 N N . GLU A 1 77 ? 9.016 1.945 16.312 1 87.44 77 GLU A N 1
ATOM 626 C CA . GLU A 1 77 ? 7.93 1.458 17.156 1 87.44 77 GLU A CA 1
ATOM 627 C C . GLU A 1 77 ? 6.809 0.852 16.312 1 87.44 77 GLU A C 1
ATOM 629 O O . GLU A 1 77 ? 6.215 -0.157 16.703 1 87.44 77 GLU A O 1
ATOM 634 N N . ARG A 1 78 ? 6.566 1.364 15.219 1 82.69 78 ARG A N 1
ATOM 635 C CA . ARG A 1 78 ? 5.355 0.995 14.484 1 82.69 78 ARG A CA 1
ATOM 636 C C . ARG A 1 78 ? 5.664 -0.013 13.383 1 82.69 78 ARG A C 1
ATOM 638 O O . ARG A 1 78 ? 4.805 -0.813 13.008 1 82.69 78 ARG A O 1
ATOM 645 N N . LEU A 1 79 ? 6.824 0.049 12.812 1 81.62 79 LEU A N 1
ATOM 646 C CA . LEU A 1 79 ? 7.18 -0.876 11.742 1 81.62 79 LEU A CA 1
ATOM 647 C C . LEU A 1 79 ? 8.133 -1.953 12.242 1 81.62 79 LEU A C 1
ATOM 649 O O . LEU A 1 79 ? 8.32 -2.98 11.586 1 81.62 79 LEU A O 1
ATOM 653 N N . GLY A 1 80 ? 8.789 -1.624 13.383 1 80.81 80 GLY A N 1
ATOM 654 C CA . GLY A 1 80 ? 9.766 -2.564 13.914 1 80.81 80 GLY A CA 1
ATOM 655 C C . GLY A 1 80 ? 11.125 -2.445 13.258 1 80.81 80 GLY A C 1
ATOM 656 O O . GLY A 1 80 ? 11.992 -3.297 13.453 1 80.81 80 GLY A O 1
ATOM 657 N N . HIS A 1 81 ? 11.312 -1.512 12.398 1 83 81 HIS A N 1
ATOM 658 C CA . HIS A 1 81 ? 12.625 -1.246 11.82 1 83 81 HIS A CA 1
ATOM 659 C C . HIS A 1 81 ? 13.531 -0.53 12.812 1 83 81 HIS A C 1
ATOM 661 O O . HIS A 1 81 ? 13.203 0.561 13.289 1 83 81 HIS A O 1
ATOM 667 N N . THR A 1 82 ? 14.578 -1.081 13.094 1 88.94 82 THR A N 1
ATOM 668 C CA . THR A 1 82 ? 15.516 -0.361 13.945 1 88.94 82 THR A CA 1
ATOM 669 C C . THR A 1 82 ? 16.062 0.869 13.227 1 88.94 82 THR A C 1
ATOM 671 O O . THR A 1 82 ? 16.812 0.745 12.258 1 88.94 82 THR A O 1
ATOM 674 N N . THR A 1 83 ? 15.672 1.969 13.711 1 90.19 83 THR A N 1
ATOM 675 C CA . THR A 1 83 ? 16 3.221 13.039 1 90.19 83 THR A CA 1
ATOM 676 C C . THR A 1 83 ? 16.641 4.207 14.016 1 90.19 83 THR A C 1
ATOM 678 O O . THR A 1 83 ? 16.172 4.375 15.141 1 90.19 83 THR A O 1
ATOM 681 N N . VAL A 1 84 ? 17.703 4.746 13.594 1 91.31 84 VAL A N 1
ATOM 682 C CA . VAL A 1 84 ? 18.391 5.746 14.406 1 91.31 84 VAL A CA 1
ATOM 683 C C . VAL A 1 84 ? 18.594 7.02 13.594 1 91.31 84 VAL A C 1
ATOM 685 O O . VAL A 1 84 ? 18.734 6.969 12.367 1 91.31 84 VAL A O 1
ATOM 688 N N . ARG A 1 85 ? 18.531 8.078 14.352 1 90.19 85 ARG A N 1
ATOM 689 C CA . ARG A 1 85 ? 18.891 9.359 13.75 1 90.19 85 ARG A CA 1
ATOM 690 C C . ARG A 1 85 ? 20.391 9.641 13.883 1 90.19 85 ARG A C 1
ATOM 692 O O . ARG A 1 85 ? 20.922 9.625 14.992 1 90.19 85 ARG A O 1
ATOM 699 N N . ASP A 1 86 ? 21.031 9.844 12.75 1 83.25 86 ASP A N 1
ATOM 700 C CA . ASP A 1 86 ? 22.469 10.078 12.742 1 83.25 86 ASP A CA 1
ATOM 701 C C . ASP A 1 86 ? 22.781 11.562 12.938 1 83.25 86 ASP A C 1
ATOM 703 O O . ASP A 1 86 ? 23.812 11.914 13.523 1 83.25 86 ASP A O 1
ATOM 707 N N . ASP A 1 87 ? 21.953 12.391 12.391 1 78.44 87 ASP A N 1
ATOM 708 C CA . ASP A 1 87 ? 22.172 13.828 12.508 1 78.44 87 ASP A CA 1
ATOM 709 C C . ASP A 1 87 ? 20.859 14.602 12.359 1 78.44 87 ASP A C 1
ATOM 711 O O . ASP A 1 87 ? 19.938 14.133 11.703 1 78.44 87 ASP A O 1
ATOM 715 N N . TYR A 1 88 ? 20.828 15.625 13.133 1 77.88 88 TYR A N 1
ATOM 716 C CA . TYR A 1 88 ? 19.719 16.547 13.047 1 77.88 88 TYR A CA 1
ATOM 717 C C . TYR A 1 88 ? 20.188 17.984 13.18 1 77.88 88 TYR A C 1
ATOM 719 O O . TYR A 1 88 ? 20.891 18.344 14.125 1 77.88 88 TYR A O 1
ATOM 727 N N . ASP A 1 89 ? 19.859 18.719 12.125 1 78.69 89 ASP A N 1
ATOM 728 C CA . ASP A 1 89 ? 20.156 20.141 12.141 1 78.69 89 ASP A CA 1
ATOM 729 C C . ASP A 1 89 ? 18.922 20.969 11.82 1 78.69 89 ASP A C 1
ATOM 731 O O . ASP A 1 89 ? 18.062 20.547 11.055 1 78.69 89 ASP A O 1
ATOM 735 N N . ALA A 1 90 ? 18.797 21.969 12.562 1 78.25 90 ALA A N 1
ATOM 736 C CA . ALA A 1 90 ? 17.672 22.859 12.32 1 78.25 90 ALA A CA 1
ATOM 737 C C . ALA A 1 90 ? 18.141 24.281 12.055 1 78.25 90 ALA A C 1
ATOM 739 O O . ALA A 1 90 ? 19.078 24.766 12.711 1 78.25 90 ALA A O 1
ATOM 740 N N . ILE A 1 91 ? 17.641 24.781 10.953 1 72.38 91 ILE A N 1
ATOM 741 C CA . ILE A 1 91 ? 17.891 26.188 10.648 1 72.38 91 ILE A CA 1
ATOM 742 C C . ILE A 1 91 ? 16.625 27.016 10.898 1 72.38 91 ILE A C 1
ATOM 744 O O . ILE A 1 91 ? 15.641 26.875 10.188 1 72.38 91 ILE A O 1
ATOM 748 N N . ASP A 1 92 ? 16.641 28 11.812 1 71.06 92 ASP A N 1
ATOM 749 C CA . ASP A 1 92 ? 15.617 28.969 12.148 1 71.06 92 ASP A CA 1
ATOM 750 C C . ASP A 1 92 ? 14.281 28.297 12.438 1 71.06 92 ASP A C 1
ATOM 752 O O . ASP A 1 92 ? 13.219 28.844 12.141 1 71.06 92 ASP A O 1
ATOM 756 N N . GLY A 1 93 ? 14.328 27.016 12.742 1 74.88 93 GLY A N 1
ATOM 757 C CA . GLY A 1 93 ? 13.125 26.297 13.133 1 74.88 93 GLY A CA 1
ATOM 758 C C . GLY A 1 93 ? 12.211 25.984 11.961 1 74.88 93 GLY A C 1
ATOM 759 O O . GLY A 1 93 ? 11.062 25.562 12.156 1 74.88 93 GLY A O 1
ATOM 760 N N . SER A 1 94 ? 12.695 26.281 10.797 1 80.69 94 SER A N 1
ATOM 761 C CA . SER A 1 94 ? 11.812 26.078 9.656 1 80.69 94 SER A CA 1
ATOM 762 C C . SER A 1 94 ? 12.445 25.156 8.625 1 80.69 94 SER A C 1
ATOM 764 O O . SER A 1 94 ? 11.766 24.688 7.703 1 80.69 94 SER A O 1
ATOM 766 N N . VAL A 1 95 ? 13.688 24.953 8.727 1 83.12 95 VAL A N 1
ATOM 767 C CA . VAL A 1 95 ? 14.391 24.016 7.871 1 83.12 95 VAL A CA 1
ATOM 768 C C . VAL A 1 95 ? 15.102 22.969 8.734 1 83.12 95 VAL A C 1
ATOM 770 O O . VAL A 1 95 ? 15.82 23.312 9.672 1 83.12 95 VAL A O 1
ATOM 773 N N . TYR A 1 96 ? 14.812 21.75 8.383 1 85.62 96 TYR A N 1
ATOM 774 C CA . TYR A 1 96 ? 15.383 20.656 9.156 1 85.62 96 TYR A CA 1
ATOM 775 C C . TYR A 1 96 ? 16.094 19.672 8.242 1 85.62 96 TYR A C 1
ATOM 777 O O . TYR A 1 96 ? 15.609 19.359 7.156 1 85.62 96 TYR A O 1
ATOM 785 N N . ASN A 1 97 ? 17.281 19.375 8.648 1 86.88 97 ASN A N 1
ATOM 786 C CA . ASN A 1 97 ? 17.969 18.25 8.023 1 86.88 97 ASN A CA 1
ATOM 787 C C . ASN A 1 97 ? 17.984 17.031 8.945 1 86.88 97 ASN A C 1
ATOM 789 O O . ASN A 1 97 ? 18.375 17.141 10.109 1 86.88 97 ASN A O 1
ATOM 793 N N . THR A 1 98 ? 17.547 15.961 8.398 1 88.31 98 THR A N 1
ATOM 794 C CA . THR A 1 98 ? 17.484 14.742 9.188 1 88.31 98 THR A CA 1
ATOM 795 C C . THR A 1 98 ? 18.156 13.586 8.445 1 88.31 98 THR A C 1
ATOM 797 O O . THR A 1 98 ? 17.75 13.242 7.336 1 88.31 98 THR A O 1
ATOM 800 N N . ARG A 1 99 ? 19.109 13.062 9.078 1 91.38 99 ARG A N 1
ATOM 801 C CA . ARG A 1 99 ? 19.734 11.844 8.586 1 91.38 99 ARG A CA 1
ATOM 802 C C . ARG A 1 99 ? 19.328 10.641 9.422 1 91.38 99 ARG A C 1
ATOM 804 O O . ARG A 1 99 ? 19.453 10.656 10.648 1 91.38 99 ARG A O 1
ATOM 811 N N . VAL A 1 100 ? 18.875 9.617 8.688 1 90.88 100 VAL A N 1
ATOM 812 C CA . VAL A 1 100 ? 18.375 8.445 9.414 1 90.88 100 VAL A CA 1
ATOM 813 C C . VAL A 1 100 ? 19.047 7.188 8.859 1 90.88 100 VAL A C 1
ATOM 815 O O . VAL A 1 100 ? 19.266 7.074 7.652 1 90.88 100 VAL A O 1
ATOM 818 N N . LEU A 1 101 ? 19.359 6.32 9.75 1 92.06 101 LEU A N 1
ATOM 819 C CA . LEU A 1 101 ? 19.797 4.965 9.453 1 92.06 101 LEU A CA 1
ATOM 820 C C . LEU A 1 101 ? 18.781 3.939 9.945 1 92.06 101 LEU A C 1
ATOM 822 O O . LE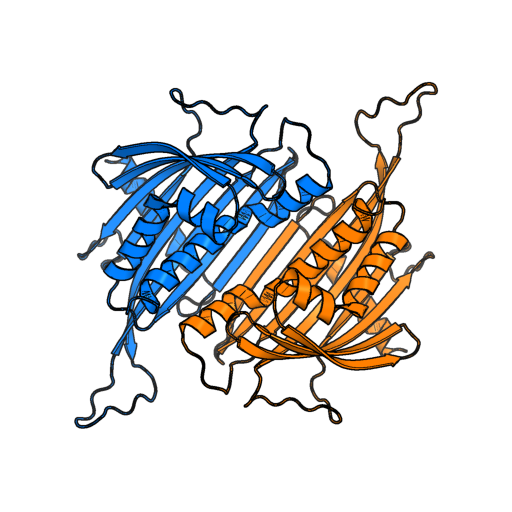U A 1 101 ? 18.359 3.982 11.109 1 92.06 101 LEU A O 1
ATOM 826 N N . SER A 1 102 ? 18.422 3.109 8.984 1 90.88 102 SER A N 1
ATOM 827 C CA . SER A 1 102 ? 17.375 2.156 9.344 1 90.88 102 SER A CA 1
ATOM 828 C C . SER A 1 102 ? 17.719 0.748 8.875 1 90.88 102 SER A C 1
ATOM 830 O O . SER A 1 102 ? 18.422 0.577 7.875 1 90.88 102 SER A O 1
ATOM 832 N N . ARG A 1 103 ? 17.25 -0.187 9.656 1 88.19 103 ARG A N 1
ATOM 833 C CA . ARG A 1 103 ? 17.328 -1.59 9.258 1 88.19 103 ARG A CA 1
ATOM 834 C C . ARG A 1 103 ? 15.945 -2.199 9.109 1 88.19 103 ARG A C 1
ATOM 836 O O . ARG A 1 103 ? 15.148 -2.195 10.055 1 88.19 103 ARG A O 1
ATOM 843 N N . SER A 1 104 ? 15.75 -2.646 7.922 1 77.81 104 SER A N 1
ATOM 844 C CA . SER A 1 104 ? 14.445 -3.215 7.613 1 77.81 104 SER A CA 1
ATOM 845 C C . SER A 1 104 ? 14.281 -4.594 8.242 1 77.81 104 SER A C 1
ATOM 847 O O . SER A 1 104 ? 15.195 -5.098 8.898 1 77.81 104 SER A O 1
ATOM 849 N N . ASP A 1 105 ? 13.031 -5.152 8.078 1 67 105 ASP A N 1
ATOM 850 C CA . ASP A 1 105 ? 12.711 -6.465 8.625 1 67 105 ASP A CA 1
ATOM 851 C C . ASP A 1 105 ? 13.711 -7.52 8.156 1 67 105 ASP A C 1
ATOM 853 O O . ASP A 1 105 ? 14.039 -8.445 8.898 1 67 105 ASP A O 1
ATOM 857 N N . ASN A 1 106 ? 14.195 -7.324 7.004 1 69.56 106 ASN A N 1
ATOM 858 C CA . ASN A 1 106 ? 15.133 -8.297 6.453 1 69.56 106 ASN A CA 1
ATOM 859 C C . ASN A 1 106 ? 16.578 -7.914 6.75 1 69.56 106 ASN A C 1
ATOM 861 O O . ASN A 1 106 ? 17.5 -8.414 6.105 1 69.56 106 ASN A O 1
ATOM 865 N N . CYS A 1 107 ? 16.672 -6.941 7.531 1 73.19 107 CYS A N 1
ATOM 866 C CA . CYS A 1 107 ? 17.938 -6.555 8.148 1 73.19 107 CYS A CA 1
ATOM 867 C C . CYS A 1 107 ? 18.859 -5.867 7.137 1 73.19 107 CYS A C 1
ATOM 869 O O . CYS A 1 107 ? 20.078 -5.938 7.25 1 73.19 107 CYS A O 1
ATOM 871 N N . ILE A 1 108 ? 18.266 -5.301 6.156 1 87 108 ILE A N 1
ATOM 872 C CA . ILE A 1 108 ? 19.078 -4.527 5.227 1 87 108 ILE A CA 1
ATOM 873 C C . ILE A 1 108 ? 19.234 -3.098 5.738 1 87 108 ILE A C 1
ATOM 875 O O . ILE A 1 108 ? 18.234 -2.422 6.012 1 87 108 ILE A O 1
ATOM 879 N N . PRO A 1 109 ? 20.438 -2.717 5.895 1 91.62 109 PRO A N 1
ATOM 880 C CA . PRO A 1 109 ? 20.641 -1.339 6.344 1 91.62 109 PRO A CA 1
ATOM 881 C C . PRO A 1 109 ? 20.312 -0.312 5.262 1 91.62 109 PRO A C 1
ATOM 883 O O . PRO A 1 109 ? 20.734 -0.469 4.109 1 91.62 109 PRO A O 1
ATOM 886 N N . MET A 1 110 ? 19.625 0.661 5.645 1 92 110 MET A N 1
ATOM 887 C CA . MET A 1 110 ? 19.25 1.741 4.738 1 92 110 MET A CA 1
ATOM 888 C C . MET A 1 110 ? 19.641 3.098 5.309 1 92 110 MET A C 1
ATOM 890 O O . MET A 1 110 ? 19.672 3.277 6.527 1 92 110 MET A O 1
ATOM 894 N N . GLU A 1 111 ? 19.953 3.982 4.473 1 92.81 111 GLU A N 1
ATOM 895 C CA . GLU A 1 111 ? 20.281 5.344 4.895 1 92.81 111 GLU A CA 1
ATOM 896 C C . GLU A 1 111 ? 19.469 6.371 4.102 1 92.81 111 GLU A C 1
ATOM 898 O O . GLU A 1 111 ? 19.188 6.16 2.922 1 92.81 111 GLU A O 1
ATOM 903 N N . SER A 1 112 ? 19.109 7.418 4.746 1 92.12 112 SER A N 1
ATOM 904 C CA . SER A 1 112 ? 18.344 8.5 4.141 1 92.12 112 SER A CA 1
ATOM 905 C C . SER A 1 112 ? 18.703 9.844 4.754 1 92.12 112 SER A C 1
ATOM 907 O O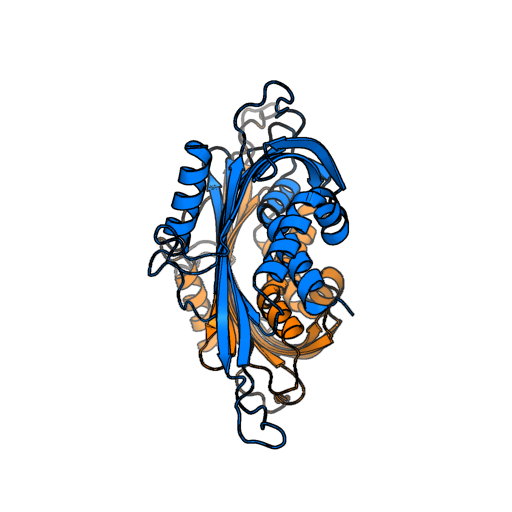 . SER A 1 112 ? 18.953 9.938 5.961 1 92.12 112 SER A O 1
ATOM 909 N N . SER A 1 113 ? 18.812 10.836 3.926 1 92.56 113 SER A N 1
ATOM 910 C CA . SER A 1 113 ? 19.016 12.219 4.348 1 92.56 113 SER A CA 1
ATO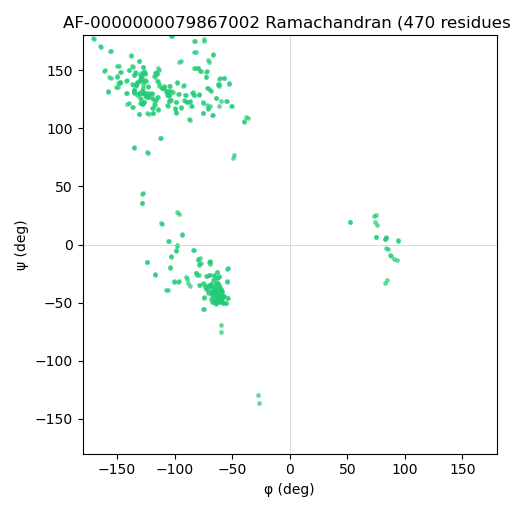M 911 C C . SER A 1 113 ? 17.984 13.148 3.721 1 92.56 113 SER A C 1
ATOM 913 O O . SER A 1 113 ? 17.891 13.258 2.496 1 92.56 113 SER A O 1
ATOM 915 N N . ILE A 1 114 ? 17.266 13.797 4.629 1 91.25 114 ILE A N 1
ATOM 916 C CA . ILE A 1 114 ? 16.141 14.578 4.141 1 91.25 114 ILE A CA 1
ATOM 917 C C . ILE A 1 114 ? 16.219 16 4.68 1 91.25 114 ILE A C 1
ATOM 919 O O . ILE A 1 114 ? 16.516 16.219 5.863 1 91.25 114 ILE A O 1
ATOM 923 N N . VAL A 1 115 ? 16.031 16.922 3.797 1 90.94 115 VAL A N 1
ATOM 924 C CA . VAL A 1 115 ? 15.836 18.312 4.203 1 90.94 115 VAL A CA 1
ATOM 925 C C . VAL A 1 115 ? 14.352 18.672 4.141 1 90.94 115 VAL A C 1
ATOM 927 O O . VAL A 1 115 ? 13.68 18.375 3.148 1 90.94 115 VAL A O 1
ATOM 930 N N . THR A 1 116 ? 13.906 19.25 5.188 1 92 116 THR A N 1
ATOM 931 C CA . THR A 1 116 ? 12.492 19.594 5.285 1 92 116 THR A CA 1
ATOM 932 C C . THR A 1 116 ? 12.312 21.094 5.434 1 92 116 THR A C 1
ATOM 934 O O . THR A 1 116 ? 12.938 21.719 6.297 1 92 116 THR A O 1
ATOM 937 N N . PHE A 1 117 ? 11.508 21.672 4.539 1 92.88 117 PHE A N 1
ATOM 938 C CA . PHE A 1 117 ? 11.047 23.062 4.648 1 92.88 117 PHE A CA 1
ATOM 939 C C . PHE A 1 117 ? 9.602 23.109 5.133 1 92.88 117 PHE A C 1
ATOM 941 O O . PHE A 1 117 ? 8.727 22.438 4.57 1 92.88 117 PHE A O 1
ATOM 948 N N . SER A 1 118 ? 9.359 23.828 6.215 1 93.38 118 SER A N 1
ATOM 949 C CA . SER A 1 118 ? 8 23.828 6.754 1 93.38 118 SER A CA 1
ATOM 950 C C . SER A 1 118 ? 7.562 25.25 7.121 1 93.38 118 SER A C 1
ATOM 952 O O . SER A 1 118 ? 8.391 26.078 7.48 1 93.38 118 SER A O 1
ATOM 954 N N . HIS A 1 119 ? 6.23 25.5 6.93 1 93.81 119 HIS A N 1
ATOM 955 C CA . HIS A 1 119 ? 5.656 26.781 7.355 1 93.81 119 HIS A CA 1
ATOM 956 C C . HIS A 1 119 ? 4.148 26.656 7.551 1 93.81 119 HIS A C 1
ATOM 958 O O . HIS A 1 119 ? 3.457 26.047 6.734 1 93.81 119 HIS A O 1
ATOM 964 N N . LEU A 1 120 ? 3.744 27.141 8.656 1 94.38 120 LEU A N 1
ATOM 965 C CA . LEU A 1 120 ? 2.312 27.281 8.898 1 94.38 120 LEU A CA 1
ATOM 966 C C . LEU A 1 120 ? 1.862 28.719 8.633 1 94.38 120 LEU A C 1
ATOM 968 O O . LEU A 1 120 ? 2.281 29.641 9.328 1 94.38 120 LEU A O 1
ATOM 972 N N . PHE A 1 121 ? 1.055 28.844 7.617 1 92.56 121 PHE A N 1
ATOM 973 C CA . PHE A 1 121 ? 0.478 30.156 7.309 1 92.56 121 PHE A CA 1
ATOM 974 C C . PHE A 1 121 ? -0.812 30.375 8.086 1 92.56 121 PHE A C 1
ATOM 976 O O . PHE A 1 121 ? -1.824 29.719 7.82 1 92.56 121 PHE A O 1
ATOM 983 N N . THR A 1 122 ? -0.808 31.188 9.023 1 87.81 122 THR A N 1
ATOM 984 C CA . THR A 1 122 ? -1.974 31.422 9.875 1 87.81 122 THR A CA 1
ATOM 985 C C . THR A 1 122 ? -2.848 32.531 9.289 1 87.81 122 THR A C 1
ATOM 987 O O . THR A 1 122 ? -4.039 32.625 9.602 1 87.81 122 THR A O 1
ATOM 990 N N . GLY A 1 123 ? -2.256 33.469 8.578 1 81.94 123 GLY A N 1
ATOM 991 C CA . GLY A 1 123 ? -2.998 34.562 7.977 1 81.94 123 GLY A CA 1
ATOM 992 C C . GLY A 1 123 ? -3.24 34.375 6.492 1 81.94 123 GLY A C 1
ATOM 993 O O . GLY A 1 123 ? -2.91 33.312 5.93 1 81.94 123 GLY A O 1
ATOM 994 N N . GLU A 1 124 ? -3.895 35.344 5.988 1 78.62 124 GLU A N 1
ATOM 995 C CA . GLU A 1 124 ? -4.191 35.312 4.559 1 78.62 124 GLU A CA 1
ATOM 996 C C . GLU A 1 124 ? -2.953 35.656 3.734 1 78.62 124 GLU A C 1
ATOM 998 O O . GLU A 1 124 ? -2.291 36.688 3.984 1 78.62 124 GLU A O 1
ATOM 1003 N N . ASP A 1 125 ? -2.49 34.719 3.025 1 81.38 125 ASP A N 1
ATOM 1004 C CA . ASP A 1 125 ? -1.419 34.906 2.055 1 81.38 125 ASP A CA 1
ATOM 1005 C C . ASP A 1 125 ? -1.889 34.562 0.643 1 81.38 125 ASP A C 1
ATOM 1007 O O . ASP A 1 125 ? -2.158 33.406 0.343 1 81.38 125 ASP A O 1
ATOM 1011 N N . GLU A 1 126 ? -1.945 35.531 -0.127 1 81.12 126 GLU A N 1
ATOM 1012 C CA . GLU A 1 126 ? -2.488 35.344 -1.471 1 81.12 126 GLU A CA 1
ATOM 1013 C C . GLU A 1 126 ? -1.645 34.375 -2.285 1 81.12 126 GLU A C 1
ATOM 1015 O O . GLU A 1 126 ? -2.162 33.688 -3.164 1 81.12 126 GLU A O 1
ATOM 1020 N N . GLY A 1 127 ? -0.45 34.312 -2.012 1 79 127 GLY A N 1
ATOM 1021 C CA . GLY A 1 127 ? 0.438 33.406 -2.727 1 79 127 GLY A CA 1
ATOM 1022 C C . GLY A 1 127 ? 0.167 31.953 -2.428 1 79 127 GLY A C 1
ATOM 1023 O O . GLY A 1 127 ? 0.586 31.078 -3.182 1 79 127 GLY A O 1
ATOM 1024 N N . PHE A 1 128 ? -0.586 31.766 -1.293 1 89.06 128 PHE A N 1
ATOM 1025 C CA . PHE A 1 128 ? -0.888 30.406 -0.896 1 89.06 128 PHE A CA 1
ATOM 1026 C C . PHE A 1 128 ? -2.387 30.219 -0.687 1 89.06 128 PHE A C 1
ATOM 1028 O O . PHE A 1 128 ? -2.812 29.656 0.329 1 89.06 128 PHE A O 1
ATOM 1035 N N . GLY A 1 129 ? -3.193 30.766 -1.624 1 84.75 129 GLY A N 1
ATOM 1036 C CA . GLY A 1 129 ? -4.625 30.531 -1.708 1 84.75 129 GLY A CA 1
ATOM 1037 C C . GLY A 1 129 ? -5.438 31.484 -0.852 1 84.75 129 GLY A C 1
ATOM 1038 O O . GLY A 1 129 ? -6.672 31.453 -0.88 1 84.75 129 GLY A O 1
ATOM 1039 N N . GLY A 1 130 ? -4.812 32.25 -0.021 1 87.81 130 GLY A N 1
ATOM 1040 C CA . GLY A 1 130 ? -5.508 33.281 0.737 1 87.81 130 GLY A CA 1
ATOM 1041 C C . GLY A 1 130 ? -6.164 32.75 1.998 1 87.81 130 GLY A C 1
ATOM 1042 O O . GLY A 1 130 ? -7 33.438 2.6 1 87.81 130 GLY A O 1
ATOM 1043 N N . HIS A 1 131 ? -5.957 31.5 2.355 1 90.25 131 HIS A N 1
ATOM 1044 C CA . HIS A 1 131 ? -6.473 30.891 3.572 1 90.25 131 HIS A CA 1
ATOM 1045 C C . HIS A 1 131 ? -5.359 30.219 4.363 1 90.25 131 HIS A C 1
ATOM 1047 O O . HIS A 1 131 ? -4.316 29.859 3.805 1 90.25 131 HIS A O 1
ATOM 1053 N N . PRO A 1 132 ? -5.562 30.141 5.613 1 92.75 132 PRO A N 1
ATOM 1054 C CA . PRO A 1 132 ? -4.551 29.438 6.414 1 92.75 132 PRO A CA 1
ATOM 1055 C C . PRO A 1 132 ? -4.234 28.047 5.883 1 92.75 132 PRO A C 1
ATOM 1057 O O . PRO A 1 132 ? -5.145 27.328 5.461 1 92.75 132 PRO A O 1
ATOM 1060 N N . CYS A 1 133 ? -2.963 27.75 5.914 1 96 133 CYS A N 1
ATOM 1061 C CA . CYS A 1 133 ? -2.525 26.438 5.457 1 96 133 CYS A CA 1
ATOM 1062 C C . CYS A 1 133 ? -1.134 26.109 5.984 1 96 133 CYS A C 1
ATOM 1064 O O . CYS A 1 133 ? -0.375 27.016 6.344 1 96 133 CYS A O 1
ATOM 1066 N N . GLY A 1 134 ? -0.903 24.891 6.176 1 96.25 134 GLY A N 1
ATOM 1067 C CA . GLY A 1 134 ? 0.427 24.391 6.484 1 96.25 134 GLY A CA 1
ATOM 1068 C C . GLY A 1 134 ? 1.089 23.688 5.312 1 96.25 134 GLY A C 1
ATOM 1069 O O . GLY A 1 134 ? 0.439 22.938 4.582 1 96.25 134 GLY A O 1
ATOM 1070 N N . ILE A 1 135 ? 2.379 23.984 5.109 1 95.94 135 ILE A N 1
ATOM 1071 C CA . ILE A 1 135 ? 3.074 23.391 3.975 1 95.94 135 ILE A CA 1
ATOM 1072 C C . ILE A 1 135 ? 4.402 22.797 4.438 1 95.94 135 ILE A C 1
ATOM 1074 O O . ILE A 1 135 ? 5.145 23.438 5.191 1 95.94 135 ILE A O 1
ATOM 1078 N N . LEU A 1 136 ? 4.598 21.609 4.047 1 95.88 136 LEU A N 1
ATOM 1079 C CA . LEU A 1 136 ? 5.887 20.953 4.211 1 95.88 136 LEU A CA 1
ATOM 1080 C C . LEU A 1 136 ? 6.445 20.5 2.861 1 95.88 136 LEU A C 1
ATOM 1082 O O . LEU A 1 136 ? 5.719 19.938 2.041 1 95.88 136 LEU A O 1
ATOM 1086 N N . ALA A 1 137 ? 7.676 20.828 2.6 1 95.31 137 ALA A N 1
ATOM 1087 C CA . ALA A 1 137 ? 8.398 20.328 1.435 1 95.31 137 ALA A CA 1
ATOM 1088 C C . ALA A 1 137 ? 9.641 19.547 1.853 1 95.31 137 ALA A C 1
ATOM 1090 O O . ALA A 1 137 ? 10.406 19.984 2.711 1 95.31 137 ALA A O 1
ATOM 1091 N N . LEU A 1 138 ? 9.727 18.406 1.312 1 94.31 138 LEU A N 1
ATOM 1092 C CA . LEU A 1 138 ? 10.844 17.516 1.622 1 94.31 138 LEU A CA 1
ATOM 1093 C C . LEU A 1 138 ? 11.688 17.234 0.378 1 94.31 138 LEU A C 1
ATOM 1095 O O . LEU A 1 138 ? 11.141 17.078 -0.718 1 94.31 138 LEU A O 1
ATOM 1099 N N . ASP A 1 139 ? 12.984 17.125 0.591 1 92.44 139 ASP A N 1
ATOM 1100 C CA . ASP A 1 139 ? 13.891 16.719 -0.475 1 92.44 139 ASP A CA 1
ATOM 1101 C C . ASP A 1 139 ? 15.078 15.938 0.085 1 92.44 139 ASP A C 1
ATOM 1103 O O . ASP A 1 139 ? 15.438 16.094 1.254 1 92.44 139 ASP A O 1
ATOM 1107 N N . SER A 1 140 ? 15.586 15.141 -0.761 1 93.19 140 SER A N 1
ATOM 1108 C CA . SER A 1 140 ? 16.781 14.398 -0.358 1 93.19 140 SER A CA 1
ATOM 1109 C C . SER A 1 140 ? 18.047 15.234 -0.537 1 93.19 140 SER A C 1
ATOM 1111 O O . SER A 1 140 ? 18.078 16.141 -1.378 1 93.19 140 SER A O 1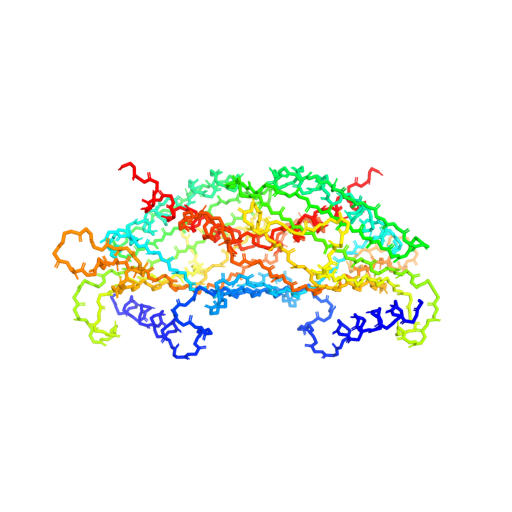
ATOM 1113 N N . VAL A 1 141 ? 18.938 14.898 0.278 1 88.69 141 VAL A N 1
ATOM 1114 C CA . VAL A 1 141 ? 20.25 15.523 0.157 1 88.69 141 VAL A CA 1
ATOM 1115 C C . VAL A 1 141 ? 21.141 14.68 -0.748 1 88.69 141 VAL A C 1
ATOM 1117 O O . VAL A 1 141 ? 21.406 13.508 -0.46 1 88.69 141 VAL A O 1
ATOM 1120 N N . ASP A 1 142 ? 21.609 15.242 -1.719 1 84.94 142 ASP A N 1
ATOM 1121 C CA . ASP A 1 142 ? 22.375 14.484 -2.695 1 84.94 142 ASP A CA 1
ATOM 1122 C C . ASP A 1 142 ? 23.766 14.141 -2.148 1 84.94 142 ASP A C 1
ATOM 1124 O O . ASP A 1 142 ? 24.188 12.984 -2.203 1 84.94 142 ASP A O 1
ATOM 1128 N N . GLU A 1 143 ? 24.469 15.188 -1.752 1 81.38 143 GLU A N 1
ATOM 1129 C CA . GLU A 1 143 ? 25.797 15.008 -1.187 1 81.38 143 GLU A CA 1
ATOM 1130 C C . GLU A 1 143 ? 25.906 15.648 0.193 1 81.38 143 GLU A C 1
ATOM 1132 O O . GLU A 1 143 ? 25.391 16.75 0.413 1 81.38 143 GLU A O 1
ATOM 1137 N N . ASP A 1 144 ? 26.391 14.797 1.01 1 75.94 144 ASP A N 1
ATOM 1138 C CA . ASP A 1 144 ? 26.641 15.273 2.365 1 75.94 144 ASP A CA 1
ATOM 1139 C C . ASP A 1 144 ? 28.094 15.086 2.758 1 75.94 144 ASP A C 1
ATOM 1141 O O . ASP A 1 144 ? 28.547 13.953 2.967 1 75.94 144 ASP A O 1
ATOM 1145 N N . GLU A 1 145 ? 28.734 16.172 2.896 1 76.44 145 GLU A N 1
ATOM 1146 C CA . GLU A 1 145 ? 30.156 16.094 3.199 1 76.44 145 GLU A CA 1
ATOM 1147 C C . GLU A 1 145 ? 30.391 15.617 4.629 1 76.44 145 GLU A C 1
ATOM 1149 O O . GLU A 1 145 ? 31.344 14.875 4.895 1 76.44 145 GLU A O 1
ATOM 1154 N N . LEU A 1 146 ? 29.609 16.016 5.488 1 78.75 146 LEU A N 1
ATOM 1155 C CA . LEU A 1 146 ? 29.766 15.664 6.895 1 78.75 146 LEU A CA 1
ATOM 1156 C C . LEU A 1 146 ? 29.344 14.219 7.145 1 78.75 146 LEU A C 1
ATOM 1158 O O . LEU A 1 146 ? 29.969 13.516 7.941 1 78.75 146 LEU A O 1
ATOM 1162 N N . TYR A 1 147 ? 28.391 13.797 6.422 1 81 147 TYR A N 1
ATOM 1163 C CA . TYR A 1 147 ? 27.875 12.438 6.562 1 81 147 TYR A CA 1
ATOM 1164 C C . TYR A 1 147 ? 27.672 11.789 5.199 1 81 147 TYR A C 1
ATOM 1166 O O . TYR A 1 147 ? 26.531 11.68 4.723 1 81 147 TYR A O 1
ATOM 1174 N N . PRO A 1 148 ? 28.688 11.312 4.738 1 87.69 148 PRO A N 1
ATOM 1175 C CA . PRO A 1 148 ? 28.609 10.727 3.396 1 87.69 148 PRO A CA 1
ATOM 1176 C C . PRO A 1 148 ? 27.797 9.43 3.363 1 87.69 148 PRO A C 1
ATOM 1178 O O . PRO A 1 148 ? 27.656 8.766 4.391 1 87.69 148 PRO A O 1
ATOM 1181 N N . TYR A 1 149 ? 27.328 9.156 2.182 1 91.19 149 TYR A N 1
ATOM 1182 C CA . TYR A 1 149 ? 26.656 7.875 1.968 1 91.19 149 TYR A CA 1
ATOM 1183 C C . TYR A 1 149 ? 27.672 6.746 1.844 1 91.19 149 TYR A C 1
ATOM 1185 O O . TYR A 1 149 ? 28.781 6.953 1.348 1 91.19 149 TYR A O 1
ATOM 1193 N N . PHE A 1 150 ? 27.266 5.566 2.271 1 91.69 150 PHE A N 1
ATOM 1194 C CA . PHE A 1 150 ? 28.094 4.367 2.164 1 91.69 150 PHE A CA 1
ATOM 1195 C C . PHE A 1 150 ? 27.359 3.275 1.393 1 91.69 150 PHE A C 1
ATOM 1197 O O . PHE A 1 150 ? 26.938 2.271 1.974 1 91.69 150 PHE A O 1
ATOM 1204 N N . PRO A 1 151 ? 27.344 3.4 0.081 1 89.62 151 PRO A N 1
ATOM 1205 C CA . PRO A 1 151 ? 26.516 2.521 -0.744 1 89.62 151 PRO A CA 1
ATOM 1206 C C . PRO A 1 151 ? 26.922 1.054 -0.639 1 89.62 151 PRO A C 1
ATOM 1208 O O . PRO A 1 151 ? 26.109 0.162 -0.898 1 89.62 151 PRO A O 1
ATOM 1211 N N . ASN A 1 152 ? 28.109 0.761 -0.29 1 92.19 152 ASN A N 1
ATOM 1212 C CA . ASN A 1 152 ? 28.578 -0.62 -0.185 1 92.19 152 ASN A CA 1
ATOM 1213 C C . ASN A 1 152 ? 28.125 -1.264 1.123 1 92.19 152 ASN A C 1
ATOM 1215 O O . ASN A 1 152 ? 28.188 -2.484 1.275 1 92.19 152 ASN A O 1
ATOM 1219 N N . GLU A 1 153 ? 27.656 -0.425 2.018 1 91.5 153 GLU A N 1
ATOM 1220 C CA . GLU A 1 153 ? 27.281 -0.942 3.33 1 91.5 153 GLU A CA 1
ATOM 1221 C C . GLU A 1 153 ? 25.797 -0.756 3.594 1 91.5 153 GLU A C 1
ATOM 1223 O O . GLU A 1 153 ? 25.203 -1.471 4.41 1 91.5 153 GLU A O 1
ATOM 1228 N N . ARG A 1 154 ? 25.297 0.244 2.898 1 92.69 154 ARG A N 1
ATOM 1229 C CA . ARG A 1 154 ? 23.891 0.606 3.135 1 92.69 154 ARG A CA 1
ATOM 1230 C C . ARG A 1 154 ? 23.188 0.947 1.826 1 92.69 154 ARG A C 1
ATOM 1232 O O . ARG A 1 154 ? 23.812 1.434 0.884 1 92.69 154 ARG A O 1
ATOM 1239 N N . VAL A 1 155 ? 21.938 0.677 1.861 1 93.88 155 VAL A N 1
ATOM 1240 C CA . VAL A 1 155 ? 21.141 1.054 0.693 1 93.88 155 VAL A CA 1
ATOM 1241 C C . VAL A 1 155 ? 20.594 2.467 0.875 1 93.88 155 VAL A C 1
ATOM 1243 O O . VAL A 1 155 ? 20 2.779 1.909 1 93.88 155 VAL A O 1
ATOM 1246 N N . ARG A 1 156 ? 20.781 3.307 -0.046 1 94.5 156 ARG A N 1
ATOM 1247 C CA . ARG A 1 156 ? 20.344 4.695 0.018 1 94.5 156 ARG A CA 1
ATOM 1248 C C . ARG A 1 156 ? 18.875 4.824 -0.387 1 94.5 156 ARG A C 1
ATOM 1250 O O . ARG A 1 156 ? 18.453 4.293 -1.419 1 94.5 156 ARG A O 1
ATOM 1257 N N . LEU A 1 157 ? 18.141 5.457 0.431 1 95 157 LEU A N 1
ATOM 1258 C CA . LEU A 1 157 ? 16.734 5.797 0.156 1 95 157 LEU A CA 1
ATOM 1259 C C . LEU A 1 157 ? 16.562 7.305 0.046 1 95 157 LEU A C 1
ATOM 1261 O O . LEU A 1 157 ? 16.781 8.031 1.017 1 95 157 LEU A O 1
ATOM 1265 N N . ASP A 1 158 ? 16.172 7.781 -1.14 1 95.06 158 ASP A N 1
ATOM 1266 C CA . ASP A 1 158 ? 15.875 9.195 -1.354 1 95.06 158 ASP A CA 1
ATOM 1267 C C . ASP A 1 158 ? 14.367 9.453 -1.274 1 95.06 158 ASP A C 1
ATOM 1269 O O . ASP A 1 158 ? 13.57 8.648 -1.767 1 95.06 158 ASP A O 1
ATOM 1273 N N . THR A 1 159 ? 14.031 10.523 -0.649 1 94.19 159 THR A N 1
ATOM 1274 C CA . THR A 1 159 ? 12.633 10.922 -0.533 1 94.19 159 THR A CA 1
ATOM 1275 C C . THR A 1 159 ? 12.453 12.383 -0.956 1 94.19 159 THR A C 1
ATOM 1277 O O . THR A 1 159 ? 13.188 13.258 -0.495 1 94.19 159 THR A O 1
ATOM 1280 N N . SER A 1 160 ? 11.578 12.617 -1.873 1 95.12 160 SER A N 1
ATOM 1281 C CA . SER A 1 160 ? 11.07 13.945 -2.201 1 95.12 160 SER A CA 1
ATOM 1282 C C . SER A 1 160 ? 9.555 14.008 -2.072 1 95.12 160 SER A C 1
ATOM 1284 O O . SER A 1 160 ? 8.852 13.062 -2.449 1 95.12 160 SER A O 1
ATOM 1286 N N . GLY A 1 161 ? 9.109 15.055 -1.477 1 95.44 161 GLY A N 1
ATOM 1287 C CA . GLY A 1 161 ? 7.664 15.094 -1.303 1 95.44 161 GLY A CA 1
ATOM 1288 C C . GLY A 1 161 ? 7.156 16.438 -0.825 1 95.44 161 GLY A C 1
ATOM 1289 O O . GLY A 1 161 ? 7.934 17.391 -0.689 1 95.44 161 GLY A O 1
ATOM 1290 N N . ALA A 1 162 ? 5.891 16.5 -0.74 1 96.69 162 ALA A N 1
ATOM 1291 C CA . ALA A 1 162 ? 5.199 17.703 -0.287 1 96.69 162 ALA A CA 1
ATOM 1292 C C . ALA A 1 162 ? 3.932 17.359 0.487 1 96.69 162 ALA A C 1
ATOM 1294 O O . ALA A 1 162 ? 3.297 16.328 0.215 1 96.69 162 ALA A O 1
ATOM 1295 N N . ILE A 1 163 ? 3.596 18.188 1.421 1 96.81 163 ILE A N 1
ATOM 1296 C CA . ILE A 1 163 ? 2.35 18.078 2.174 1 96.81 163 ILE A CA 1
ATOM 1297 C C . ILE A 1 163 ? 1.698 19.453 2.293 1 96.81 163 ILE A C 1
ATOM 1299 O O . ILE A 1 163 ? 2.377 20.438 2.57 1 96.81 163 ILE A O 1
ATOM 1303 N N . VAL A 1 164 ? 0.457 19.547 2.035 1 96.69 164 VAL A N 1
ATOM 1304 C CA . VAL A 1 164 ? -0.316 20.766 2.279 1 96.69 164 VAL A CA 1
ATOM 1305 C C . VAL A 1 164 ? -1.515 20.453 3.17 1 96.69 164 VAL A C 1
ATOM 1307 O O . VAL A 1 164 ? -2.26 19.5 2.902 1 96.69 164 VAL A O 1
ATOM 1310 N N . LEU A 1 165 ? -1.635 21.156 4.207 1 96.81 165 LEU A N 1
ATOM 1311 C CA . LEU A 1 165 ? -2.799 21.078 5.082 1 96.81 165 LEU A CA 1
ATOM 1312 C C . LEU A 1 165 ? -3.705 22.297 4.879 1 96.81 165 LEU A C 1
ATOM 1314 O O . LEU A 1 165 ? -3.232 23.438 4.855 1 96.81 165 LEU A O 1
ATOM 1318 N N . THR A 1 166 ? -4.938 22.062 4.727 1 95.25 166 THR A N 1
ATOM 1319 C CA . THR A 1 166 ? -5.949 23.109 4.699 1 95.25 166 THR A CA 1
ATOM 1320 C C . THR A 1 166 ? -7.109 22.766 5.629 1 95.25 166 THR A C 1
ATOM 1322 O O . THR A 1 166 ? -7.293 21.609 6 1 95.25 166 THR A O 1
ATOM 1325 N N . ALA A 1 167 ? -7.828 23.781 6.031 1 93.75 167 ALA A N 1
ATOM 1326 C CA . ALA A 1 167 ? -8.969 23.562 6.922 1 93.75 167 ALA A CA 1
ATOM 1327 C C . ALA A 1 167 ? -10.242 24.172 6.332 1 93.75 167 ALA A C 1
ATOM 1329 O O . ALA A 1 167 ? -10.203 25.219 5.691 1 93.75 167 ALA A O 1
ATOM 1330 N N . ASN A 1 168 ? -11.281 23.438 6.539 1 90.81 168 ASN A N 1
ATOM 1331 C CA . ASN A 1 168 ? -12.617 23.922 6.215 1 90.81 168 ASN A CA 1
ATOM 1332 C C . ASN A 1 168 ? -13.625 23.562 7.301 1 90.81 168 ASN A C 1
ATOM 1334 O O . ASN A 1 168 ? -13.336 22.734 8.164 1 90.81 168 ASN A O 1
ATOM 1338 N N . ARG A 1 169 ? -14.742 24.234 7.309 1 89.5 169 ARG A N 1
ATOM 1339 C CA . ARG A 1 169 ? -15.844 23.938 8.219 1 89.5 169 ARG A CA 1
ATOM 1340 C C . ARG A 1 169 ? -17.031 23.328 7.465 1 89.5 169 ARG A C 1
ATOM 1342 O O . ARG A 1 169 ? -17.328 23.734 6.344 1 89.5 169 ARG A O 1
ATOM 1349 N N . ARG A 1 170 ? -17.484 22.281 8.094 1 84.69 170 ARG A N 1
ATOM 1350 C CA . ARG A 1 170 ? -18.672 21.703 7.473 1 84.69 170 ARG A CA 1
ATOM 1351 C C . ARG A 1 170 ? -19.719 21.344 8.523 1 84.69 170 ARG A C 1
ATOM 1353 O O . ARG A 1 170 ? -19.375 21.109 9.688 1 84.69 170 ARG A O 1
ATOM 1360 N N . SER A 1 171 ? -21 21.359 8.047 1 80.31 171 SER A N 1
ATOM 1361 C CA . SER A 1 171 ? -22.109 21.031 8.922 1 80.31 171 SER A CA 1
ATOM 1362 C C . SER A 1 171 ? -22.234 19.516 9.109 1 80.31 171 SER A C 1
ATOM 1364 O O . SER A 1 171 ? -22.031 18.75 8.164 1 80.31 171 SER A O 1
ATOM 1366 N N . ILE A 1 172 ? -22.297 19.078 10.391 1 70.19 172 ILE A N 1
ATOM 1367 C CA . ILE A 1 172 ? -22.5 17.656 10.672 1 70.19 172 ILE A CA 1
ATOM 1368 C C . ILE A 1 172 ? -23.938 17.266 10.305 1 70.19 172 ILE A C 1
ATOM 1370 O O . ILE A 1 172 ? -24.891 17.844 10.82 1 70.19 172 ILE A O 1
ATOM 1374 N N . ILE A 1 173 ? -24.078 16.406 9.383 1 58.88 173 ILE A N 1
ATOM 1375 C CA . ILE A 1 173 ? -25.422 16.016 8.969 1 58.88 173 ILE A CA 1
ATOM 1376 C C . ILE A 1 173 ? -26.094 15.219 10.078 1 58.88 173 ILE A C 1
ATOM 1378 O O . ILE A 1 173 ? -25.5 14.273 10.609 1 58.88 173 ILE A O 1
ATOM 1382 N N . GLY A 1 174 ? -27.422 15.523 10.484 1 58.97 174 GLY A N 1
ATOM 1383 C CA . GLY A 1 174 ? -28.281 14.859 11.453 1 58.97 174 GLY A CA 1
ATOM 1384 C C . GLY A 1 174 ? -28.016 15.289 12.883 1 58.97 174 GLY A C 1
ATOM 1385 O O . GLY A 1 174 ? -28.688 14.844 13.812 1 58.97 174 GLY A O 1
ATOM 1386 N N . ALA A 1 175 ? -26.875 15.617 13.312 1 49.62 175 ALA A N 1
ATOM 1387 C CA . ALA A 1 175 ? -26.719 16.047 14.703 1 49.62 175 ALA A CA 1
ATOM 1388 C C . ALA A 1 175 ? -27.766 17.094 15.062 1 49.62 175 ALA A C 1
ATOM 1390 O O . ALA A 1 175 ? -27.797 18.188 14.484 1 49.62 175 ALA A O 1
ATOM 1391 N N . ARG A 1 176 ? -29 16.422 15.281 1 47.53 176 ARG A N 1
ATOM 1392 C CA . ARG A 1 176 ? -30.047 17.266 15.844 1 47.53 176 ARG A CA 1
ATOM 1393 C C . ARG A 1 176 ? -29.469 18.219 16.906 1 47.53 176 ARG A C 1
ATOM 1395 O O . ARG A 1 176 ? -28.688 17.797 17.75 1 47.53 176 ARG A O 1
ATOM 1402 N N . LYS A 1 177 ? -29.375 19.422 16.516 1 48.25 177 LYS A N 1
ATOM 1403 C CA . LYS A 1 177 ? -29.125 20.469 17.5 1 48.25 177 LYS A CA 1
ATOM 1404 C C . LYS A 1 177 ? -29.875 20.203 18.797 1 48.25 177 LYS A C 1
ATOM 1406 O O . LYS A 1 177 ? -31.047 19.812 18.766 1 48.25 177 LYS A O 1
ATOM 1411 N N . ALA A 1 178 ? -29.188 19.891 19.75 1 43.22 178 ALA A N 1
ATOM 1412 C CA . ALA A 1 178 ? -30 20.062 20.969 1 43.22 178 ALA A CA 1
ATOM 1413 C C . ALA A 1 178 ? -31.062 21.141 20.766 1 43.22 178 ALA A C 1
ATOM 1415 O O . ALA A 1 178 ? -31.328 21.562 19.641 1 43.22 178 ALA A O 1
ATOM 1416 N N . THR A 1 179 ? -31.172 22.234 21.812 1 45.41 179 THR A N 1
ATOM 1417 C CA . THR A 1 179 ? -32.219 23.188 22.109 1 45.41 179 THR A CA 1
ATOM 1418 C C . THR A 1 179 ? -32.5 24.078 20.906 1 45.41 179 THR A C 1
ATOM 1420 O O . THR A 1 179 ? -33.656 24.406 20.625 1 45.41 179 THR A O 1
ATOM 1423 N N . ASP A 1 180 ? -31.578 25.219 20.484 1 50.38 180 ASP A N 1
ATOM 1424 C CA . ASP A 1 180 ? -32 26.438 19.797 1 50.38 180 ASP A CA 1
ATOM 1425 C C . ASP A 1 180 ? -31.766 26.328 18.297 1 50.38 180 ASP A C 1
ATOM 1427 O O . ASP A 1 180 ? -31.828 27.328 17.578 1 50.38 180 ASP A O 1
ATOM 1431 N N . GLY A 1 181 ? -31.734 25.25 17.438 1 54.5 181 GLY A N 1
ATOM 1432 C CA . GLY A 1 181 ? -31.891 25.156 16 1 54.5 181 GLY A CA 1
ATOM 1433 C C . GLY A 1 181 ? -30.562 25.203 15.258 1 54.5 181 GLY A C 1
ATOM 1434 O O . GLY A 1 181 ? -30.531 25.25 14.023 1 54.5 181 GLY A O 1
ATOM 1435 N N . GLU A 1 182 ? -29.359 25.594 15.859 1 54.72 182 GLU A N 1
ATOM 1436 C CA . GLU A 1 182 ? -28.172 25.906 15.062 1 54.72 182 GLU A CA 1
ATOM 1437 C C . GLU A 1 182 ? -27.375 24.641 14.734 1 54.72 182 GLU A C 1
ATOM 1439 O O . GLU A 1 182 ? -27.203 23.766 15.594 1 54.72 182 GLU A O 1
ATOM 1444 N N . GLU A 1 183 ? -27.203 24.297 13.492 1 62.47 183 GLU A N 1
ATOM 1445 C CA . GLU A 1 183 ? -26.422 23.203 12.938 1 62.47 183 GLU A CA 1
ATOM 1446 C C . GLU A 1 183 ? -25 23.219 13.492 1 62.47 183 GLU A C 1
ATOM 1448 O O . GLU A 1 183 ? -24.375 24.281 13.602 1 62.47 183 GLU A O 1
ATOM 1453 N N . GLU A 1 184 ? -24.547 22.203 14.172 1 72.06 184 GLU A N 1
ATOM 1454 C CA . GLU A 1 184 ? -23.188 22.094 14.703 1 72.06 184 GLU A CA 1
ATOM 1455 C C . GLU A 1 184 ? -22.172 21.922 13.578 1 72.06 184 GLU A C 1
ATOM 1457 O O . GLU A 1 184 ? -22.391 21.156 12.648 1 72.06 184 GLU A O 1
ATOM 1462 N N . ASP A 1 185 ? -21.25 22.859 13.484 1 85.25 185 ASP A N 1
ATOM 1463 C CA . ASP A 1 185 ? -20.188 22.828 12.484 1 85.25 185 ASP A CA 1
ATOM 1464 C C . ASP A 1 185 ? -18.938 22.141 13.031 1 85.25 185 ASP A C 1
ATOM 1466 O O . ASP A 1 185 ? -18.688 22.156 14.242 1 85.25 185 ASP A O 1
ATOM 1470 N N . GLU A 1 186 ? -18.359 21.312 12.227 1 90 186 GLU A N 1
ATOM 1471 C CA . GLU A 1 186 ? -17.094 20.719 12.617 1 90 186 GLU A CA 1
ATOM 1472 C C . GLU A 1 186 ? -15.953 21.188 11.711 1 90 186 GLU A C 1
ATOM 1474 O O . GLU A 1 186 ? -16.203 21.609 10.578 1 90 186 GLU A O 1
ATOM 1479 N N . VAL A 1 187 ? -14.812 21.219 12.289 1 92.31 187 VAL A N 1
ATOM 1480 C CA . VAL A 1 187 ? -13.617 21.547 11.516 1 92.31 187 VAL A CA 1
ATOM 1481 C C . VAL A 1 187 ? -13.094 20.281 10.828 1 92.31 187 VAL A C 1
ATOM 1483 O O . VAL A 1 187 ? -12.984 19.234 11.453 1 92.31 187 VAL A O 1
ATOM 1486 N N . VAL A 1 188 ? -12.836 20.422 9.531 1 93.19 188 VAL A N 1
ATOM 1487 C CA . VAL A 1 188 ? -12.219 19.328 8.773 1 93.19 188 VAL A CA 1
ATOM 1488 C C . VAL A 1 188 ? -10.883 19.797 8.203 1 93.19 188 VAL A C 1
ATOM 1490 O O . VAL A 1 188 ? -10.828 20.75 7.43 1 93.19 188 VAL A O 1
ATOM 1493 N N . VAL A 1 189 ? -9.852 19.156 8.633 1 95.25 189 VAL A N 1
ATOM 1494 C CA . VAL A 1 189 ? -8.539 19.453 8.055 1 95.25 189 VAL A CA 1
ATOM 1495 C C . VAL A 1 189 ? -8.227 18.438 6.961 1 95.25 189 VAL A C 1
ATOM 1497 O O . VAL A 1 189 ? -8.359 17.234 7.168 1 95.25 189 VAL A O 1
ATOM 1500 N N . THR A 1 190 ? -7.848 18.922 5.824 1 95 190 THR A N 1
ATOM 1501 C CA . THR A 1 190 ? -7.48 18.062 4.699 1 95 190 THR A CA 1
ATOM 1502 C C . THR A 1 190 ? -5.965 18.031 4.52 1 95 190 THR A C 1
ATOM 1504 O O . THR A 1 190 ? -5.328 19.078 4.402 1 95 190 THR A O 1
ATOM 1507 N N . LEU A 1 191 ? -5.461 16.859 4.559 1 95.94 191 LEU A N 1
ATOM 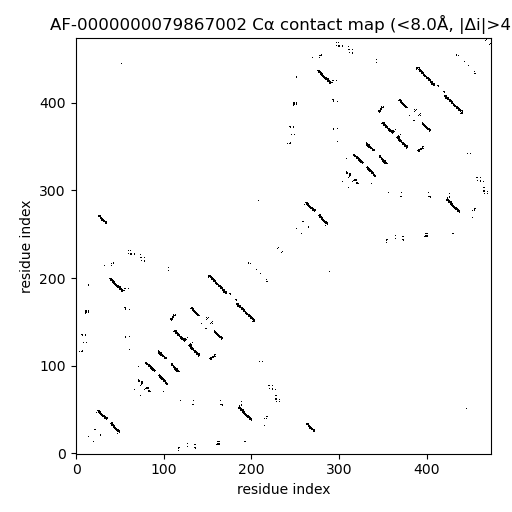1508 C CA . LEU A 1 191 ? -4.051 16.641 4.254 1 95.94 191 LEU A CA 1
ATOM 1509 C C . LEU A 1 191 ? -3.879 16.141 2.822 1 95.94 191 LEU A C 1
ATOM 1511 O O . LEU A 1 191 ? -4.422 15.094 2.453 1 95.94 191 LEU A O 1
ATOM 1515 N N . ARG A 1 192 ? -3.199 16.891 1.983 1 95.5 192 ARG A N 1
ATOM 1516 C CA . ARG A 1 192 ? -2.77 16.469 0.655 1 95.5 192 ARG A CA 1
ATOM 1517 C C . ARG A 1 192 ? -1.268 16.219 0.621 1 95.5 192 ARG A C 1
ATOM 1519 O O . ARG A 1 192 ? -0.48 17.047 1.075 1 95.5 192 ARG A O 1
ATOM 1526 N N . ARG A 1 193 ? -0.93 15.094 0.088 1 96.06 193 ARG A N 1
ATOM 1527 C CA . ARG A 1 193 ? 0.479 14.719 0.117 1 96.06 193 ARG A CA 1
ATOM 1528 C C . ARG A 1 193 ? 0.89 14.039 -1.185 1 96.06 193 ARG A C 1
ATOM 1530 O O . ARG A 1 193 ? 0.092 13.328 -1.799 1 96.06 193 ARG A O 1
ATOM 1537 N N . ALA A 1 194 ? 2.053 14.344 -1.615 1 95.25 194 ALA A N 1
ATOM 1538 C CA . ALA A 1 194 ? 2.748 13.656 -2.697 1 95.25 194 ALA A CA 1
ATOM 1539 C C . ALA A 1 194 ? 4.168 13.273 -2.281 1 95.25 194 ALA A C 1
ATOM 1541 O O . ALA A 1 194 ? 4.836 14.031 -1.57 1 95.25 194 ALA A O 1
ATOM 1542 N N . ALA A 1 195 ? 4.57 12.148 -2.695 1 95.81 195 ALA A N 1
ATOM 1543 C CA . ALA A 1 195 ? 5.938 11.727 -2.391 1 95.81 195 ALA A CA 1
ATOM 1544 C C . ALA A 1 195 ? 6.512 10.875 -3.514 1 95.81 195 ALA A C 1
ATOM 1546 O O . ALA A 1 195 ? 5.789 10.086 -4.133 1 95.81 195 ALA A O 1
ATOM 1547 N N . PHE A 1 196 ? 7.688 11.086 -3.801 1 96.25 196 PHE A N 1
ATOM 1548 C CA . PHE A 1 196 ? 8.5 10.227 -4.656 1 96.25 196 PHE A CA 1
ATOM 1549 C C . PHE A 1 196 ? 9.664 9.633 -3.877 1 96.25 196 PHE A C 1
ATOM 1551 O O . PHE A 1 196 ? 10.438 10.359 -3.25 1 96.25 196 PHE A O 1
ATOM 1558 N N . LEU A 1 197 ? 9.734 8.328 -3.895 1 96.5 197 LEU A N 1
ATOM 1559 C CA . LEU A 1 197 ? 10.82 7.613 -3.242 1 96.5 197 LEU A CA 1
ATOM 1560 C C . LEU A 1 197 ? 11.68 6.871 -4.266 1 96.5 197 LEU A C 1
ATOM 1562 O O . LEU A 1 197 ? 11.148 6.328 -5.238 1 96.5 197 LEU A O 1
ATOM 1566 N N . LYS A 1 198 ? 12.922 6.898 -4.043 1 95.62 198 LYS A N 1
ATOM 1567 C CA . LYS A 1 198 ? 13.867 6.117 -4.836 1 95.62 198 LYS A CA 1
ATOM 1568 C C . LYS A 1 198 ? 14.82 5.332 -3.936 1 95.62 198 LYS A C 1
ATOM 1570 O O . LYS A 1 198 ? 15.578 5.922 -3.156 1 95.62 198 LYS A O 1
ATOM 1575 N N . LEU A 1 199 ? 14.664 4.082 -3.994 1 96.06 199 LEU A N 1
ATOM 1576 C CA . LEU A 1 199 ? 15.617 3.184 -3.363 1 96.06 199 LEU A CA 1
ATOM 1577 C C . LEU A 1 199 ? 16.672 2.713 -4.367 1 96.06 199 LEU A C 1
ATOM 1579 O O . LEU A 1 199 ? 16.344 2.014 -5.328 1 96.06 199 LEU A O 1
ATOM 1583 N N . TYR A 1 200 ? 17.875 3.049 -4.094 1 95.62 200 TYR A N 1
ATOM 1584 C CA . TYR A 1 200 ? 18.938 2.74 -5.035 1 95.62 200 TYR A CA 1
ATOM 1585 C C . TYR A 1 200 ? 19.234 1.246 -5.051 1 95.62 200 TYR A C 1
ATOM 1587 O O . TYR A 1 200 ? 19.094 0.569 -4.031 1 95.62 200 TYR A O 1
ATOM 1595 N N . ASN A 1 201 ? 19.641 0.807 -6.195 1 94.62 201 ASN A N 1
ATOM 1596 C CA . ASN A 1 201 ? 20.078 -0.583 -6.32 1 94.62 201 ASN A CA 1
ATOM 1597 C C . ASN A 1 201 ? 21.188 -0.921 -5.328 1 94.62 201 ASN A C 1
ATOM 1599 O O . ASN A 1 201 ? 22.219 -0.27 -5.316 1 94.62 201 ASN A O 1
ATOM 1603 N N . PRO A 1 202 ? 20.891 -1.941 -4.539 1 91.38 202 PRO A N 1
ATOM 1604 C CA . PRO A 1 202 ? 21.922 -2.279 -3.543 1 91.38 202 PRO A CA 1
ATOM 1605 C C . PRO A 1 202 ? 23.25 -2.684 -4.172 1 91.38 202 PRO A C 1
ATOM 1607 O O . PRO A 1 202 ? 23.266 -3.443 -5.141 1 91.38 202 PRO A O 1
ATOM 1610 N N . GLN A 1 203 ? 24.266 -2.191 -3.562 1 91.62 203 GLN A N 1
ATOM 1611 C CA . GLN A 1 203 ? 25.609 -2.58 -3.99 1 91.62 203 GLN A CA 1
ATOM 1612 C C . GLN A 1 203 ? 26.188 -3.67 -3.088 1 91.62 203 GLN A C 1
ATOM 1614 O O . GLN A 1 203 ? 27.281 -4.184 -3.34 1 91.62 203 GLN A O 1
ATOM 1619 N N . LEU A 1 204 ? 25.516 -3.994 -2.117 1 89.69 204 LEU A N 1
ATOM 1620 C CA . LEU A 1 204 ? 25.828 -5.137 -1.265 1 89.69 204 LEU A CA 1
ATOM 1621 C C . LEU A 1 204 ? 25.031 -6.367 -1.694 1 89.69 204 LEU A C 1
ATOM 1623 O O . LEU A 1 204 ? 24 -6.246 -2.375 1 89.69 204 LEU A O 1
ATOM 1627 N N . PRO A 1 205 ? 25.5 -7.523 -1.358 1 87 205 PRO A N 1
ATOM 1628 C CA . PRO A 1 205 ? 24.781 -8.734 -1.742 1 87 205 PRO A CA 1
ATOM 1629 C C . PRO A 1 205 ? 23.391 -8.828 -1.092 1 87 205 PRO A C 1
ATOM 1631 O O . PRO A 1 205 ? 23.281 -8.688 0.129 1 87 205 PRO A O 1
ATOM 1634 N N . VAL A 1 206 ? 22.391 -9.008 -1.962 1 86.69 206 VAL A N 1
ATOM 1635 C CA . VAL A 1 206 ? 21.016 -9.172 -1.489 1 86.69 206 VAL A CA 1
ATOM 1636 C C . VAL A 1 206 ? 20.344 -10.328 -2.232 1 86.69 206 VAL A C 1
ATOM 1638 O O . VAL A 1 206 ? 20.516 -10.477 -3.443 1 86.69 206 VAL A O 1
ATOM 1641 N N . SER A 1 207 ? 19.719 -11.18 -1.44 1 83.19 207 SER A N 1
ATOM 1642 C CA . SER A 1 207 ? 18.984 -12.266 -2.08 1 83.19 207 SER A CA 1
ATOM 1643 C C . SER A 1 207 ? 17.797 -11.734 -2.873 1 83.19 207 SER A C 1
ATOM 1645 O O . SER A 1 207 ? 17.359 -10.602 -2.662 1 83.19 207 SER A O 1
ATOM 1647 N N . GLU A 1 208 ? 17.266 -12.547 -3.74 1 81.06 208 GLU A N 1
ATOM 1648 C CA . GLU A 1 208 ? 16.094 -12.164 -4.52 1 81.06 208 GLU A CA 1
ATOM 1649 C C . GLU A 1 208 ? 14.883 -11.945 -3.619 1 81.06 208 GLU A C 1
ATOM 1651 O O . GLU A 1 208 ? 14.102 -11.016 -3.83 1 81.06 208 GLU A O 1
ATOM 1656 N N . ALA A 1 209 ? 14.703 -12.742 -2.699 1 79.25 209 ALA A N 1
ATOM 1657 C CA . ALA A 1 209 ? 13.617 -12.594 -1.734 1 79.25 209 ALA A CA 1
ATOM 1658 C C . ALA A 1 209 ? 13.688 -11.242 -1.028 1 79.25 209 ALA A C 1
ATOM 1660 O O . ALA A 1 209 ? 12.672 -10.562 -0.874 1 79.25 209 ALA A O 1
ATOM 1661 N N . THR A 1 210 ? 14.891 -10.922 -0.648 1 83.62 210 THR A N 1
ATOM 1662 C CA . THR A 1 210 ? 15.102 -9.648 0.038 1 83.62 210 THR A CA 1
ATOM 1663 C C . THR A 1 210 ? 14.805 -8.477 -0.892 1 83.62 210 THR A C 1
ATOM 1665 O O . THR A 1 210 ? 14.188 -7.492 -0.478 1 83.62 210 THR A O 1
ATOM 1668 N N . ARG A 1 211 ? 15.227 -8.633 -2.074 1 86.56 211 ARG A N 1
ATOM 1669 C CA . ARG A 1 211 ? 14.969 -7.59 -3.057 1 86.56 211 ARG A CA 1
ATOM 1670 C C . ARG A 1 211 ? 13.477 -7.371 -3.246 1 86.56 211 ARG A C 1
ATOM 1672 O O . ARG A 1 211 ? 13.008 -6.23 -3.305 1 86.56 211 ARG A O 1
ATOM 1679 N N . GLN A 1 212 ? 12.727 -8.375 -3.283 1 84.12 212 GLN A N 1
ATOM 1680 C CA . GLN A 1 212 ? 11.281 -8.281 -3.434 1 84.12 212 GLN A CA 1
ATOM 1681 C C . GLN A 1 212 ? 10.641 -7.625 -2.211 1 84.12 212 GLN A C 1
ATOM 1683 O O . GLN A 1 212 ? 9.688 -6.859 -2.338 1 84.12 212 GLN A O 1
ATOM 1688 N N . GLU A 1 213 ? 11.141 -7.887 -1.136 1 82.69 213 GLU A N 1
ATOM 1689 C CA . GLU A 1 213 ? 10.633 -7.277 0.089 1 82.69 213 GLU A CA 1
ATOM 1690 C C . GLU A 1 213 ? 10.922 -5.777 0.116 1 82.69 213 GLU A C 1
ATOM 1692 O O . GLU A 1 213 ? 10.102 -4.992 0.59 1 82.69 213 GLU A O 1
ATOM 1697 N N . LEU A 1 214 ? 12.094 -5.473 -0.343 1 86.06 214 LEU A N 1
ATOM 1698 C CA . LEU A 1 214 ? 12.43 -4.059 -0.447 1 86.06 214 LEU A CA 1
ATOM 1699 C C . LEU A 1 214 ? 11.461 -3.332 -1.373 1 86.06 214 LEU A C 1
ATOM 1701 O O . LEU A 1 214 ? 10.992 -2.24 -1.053 1 86.06 214 LEU A O 1
ATOM 1705 N N . GLN A 1 215 ? 11.195 -3.977 -2.4 1 86.94 215 GLN A N 1
ATOM 1706 C CA . GLN A 1 215 ? 10.258 -3.404 -3.359 1 86.94 215 GLN A CA 1
ATOM 1707 C C . GLN A 1 215 ? 8.867 -3.248 -2.744 1 86.94 215 GLN A C 1
ATOM 1709 O O . GLN A 1 215 ? 8.234 -2.199 -2.881 1 86.94 215 GLN A O 1
ATOM 1714 N N . ALA A 1 216 ? 8.438 -4.188 -2.08 1 83.5 216 ALA A N 1
ATOM 1715 C CA . ALA A 1 216 ? 7.113 -4.18 -1.472 1 83.5 216 ALA A CA 1
ATOM 1716 C C . ALA A 1 216 ? 7.047 -3.178 -0.322 1 83.5 216 ALA A C 1
ATOM 1718 O O . ALA A 1 216 ? 5.988 -2.607 -0.049 1 83.5 216 ALA A O 1
ATOM 1719 N N . GLY A 1 217 ? 8.117 -2.906 0.256 1 82.94 217 GLY A N 1
ATOM 1720 C CA . GLY A 1 217 ? 8.117 -2.158 1.503 1 82.94 217 GLY A CA 1
ATOM 1721 C C . GLY A 1 217 ? 8.516 -0.706 1.328 1 82.94 217 GLY A C 1
ATOM 1722 O O . GLY A 1 217 ? 8.477 0.074 2.283 1 82.94 217 GLY A O 1
ATOM 1723 N N . ILE A 1 218 ? 9.047 -0.204 0.181 1 86.94 218 ILE A N 1
ATOM 1724 C CA . ILE A 1 218 ? 9.641 1.113 -0.018 1 86.94 218 ILE A CA 1
ATOM 1725 C C . ILE A 1 218 ? 8.664 2.195 0.431 1 86.94 218 ILE A C 1
ATOM 1727 O O . ILE A 1 218 ? 9.07 3.264 0.89 1 86.94 218 ILE A O 1
ATOM 1731 N N . GLY A 1 219 ? 7.426 1.958 0.533 1 81.25 219 GLY A N 1
ATOM 1732 C CA . GLY A 1 219 ? 6.461 2.992 0.874 1 81.25 219 GLY A CA 1
ATOM 1733 C C . GLY A 1 219 ? 5.836 2.799 2.242 1 81.25 219 GLY A C 1
ATOM 1734 O O . GLY A 1 219 ? 4.875 3.488 2.594 1 81.25 219 GLY A O 1
ATOM 1735 N N . ARG A 1 220 ? 6.402 2.053 3.094 1 82.62 220 ARG A N 1
ATOM 1736 C CA . ARG A 1 220 ? 5.758 1.688 4.352 1 82.62 220 ARG A CA 1
ATOM 1737 C C . ARG A 1 220 ? 5.887 2.807 5.379 1 82.62 220 ARG A C 1
ATOM 1739 O O . ARG A 1 220 ? 5.062 2.92 6.289 1 82.62 220 ARG A O 1
ATOM 1746 N N . TRP A 1 221 ? 6.91 3.604 5.234 1 82.81 221 TRP A N 1
ATOM 1747 C CA . TRP A 1 221 ? 7.086 4.699 6.18 1 82.81 221 TRP A CA 1
ATOM 1748 C C . TRP A 1 221 ? 5.902 5.66 6.129 1 82.81 221 TRP A C 1
ATOM 1750 O O . TRP A 1 221 ? 5.586 6.32 7.121 1 82.81 221 TRP A O 1
ATOM 1760 N N . ARG A 1 222 ? 5.305 5.691 5.039 1 82.75 222 ARG A N 1
ATOM 1761 C CA . ARG A 1 222 ? 4.148 6.566 4.895 1 82.75 222 ARG A CA 1
ATOM 1762 C C . ARG A 1 222 ? 3.023 6.148 5.836 1 82.75 222 ARG A C 1
ATOM 1764 O O . ARG A 1 222 ? 2.287 6.996 6.348 1 82.75 222 ARG A O 1
ATOM 1771 N N . ASP A 1 223 ? 2.912 4.922 6.082 1 83.56 223 ASP A N 1
ATOM 1772 C CA . ASP A 1 223 ? 1.869 4.422 6.973 1 83.56 223 ASP A CA 1
ATOM 1773 C C . ASP A 1 223 ? 2.1 4.895 8.406 1 83.56 223 ASP A C 1
ATOM 1775 O O . ASP A 1 223 ? 1.144 5.137 9.148 1 83.56 223 ASP A O 1
ATOM 1779 N N . VAL A 1 224 ? 3.311 5.055 8.688 1 87.19 224 VAL A N 1
ATOM 1780 C CA . VAL A 1 224 ? 3.674 5.492 10.031 1 87.19 224 VAL A CA 1
ATOM 1781 C C . VAL A 1 224 ? 3.205 6.93 10.25 1 87.19 224 VAL A C 1
ATOM 1783 O O . VAL A 1 224 ? 2.668 7.258 11.312 1 87.19 224 VAL A O 1
ATOM 1786 N N . LEU A 1 225 ? 3.387 7.742 9.281 1 89.75 225 LEU A N 1
ATOM 1787 C CA . LEU A 1 225 ? 2.949 9.133 9.359 1 89.75 225 LEU A CA 1
ATOM 1788 C C . LEU A 1 225 ? 1.46 9.211 9.688 1 89.75 225 LEU A C 1
ATOM 1790 O O . LEU A 1 225 ? 1.062 9.914 10.625 1 89.75 225 LEU A O 1
ATOM 1794 N N . MET A 1 226 ? 0.695 8.5 8.961 1 88 226 MET A N 1
ATOM 1795 C CA . MET A 1 226 ? -0.755 8.57 9.117 1 88 226 MET A CA 1
ATOM 1796 C C . MET A 1 226 ? -1.184 8.039 10.477 1 88 226 MET A C 1
ATOM 1798 O O . MET A 1 226 ? -2.045 8.625 11.141 1 88 226 MET A O 1
ATOM 1802 N N . LYS A 1 227 ? -0.602 7.016 10.883 1 86.12 227 LYS A N 1
ATOM 1803 C CA . LYS A 1 227 ? -0.907 6.461 12.195 1 86.12 227 LYS A CA 1
ATOM 1804 C C . LYS A 1 227 ? -0.543 7.445 13.305 1 86.12 227 LYS A C 1
ATOM 1806 O O . LYS A 1 227 ? -1.278 7.586 14.289 1 86.12 227 LYS A O 1
ATOM 1811 N N . THR A 1 228 ? 0.544 8.07 13.133 1 88.38 228 THR A N 1
ATOM 1812 C CA . THR A 1 228 ? 0.982 9.062 14.117 1 88.38 228 THR A CA 1
ATOM 1813 C C . THR A 1 228 ? -0.009 10.219 14.203 1 88.38 228 THR A C 1
ATOM 1815 O O . THR A 1 228 ? -0.44 10.594 15.289 1 88.38 228 THR 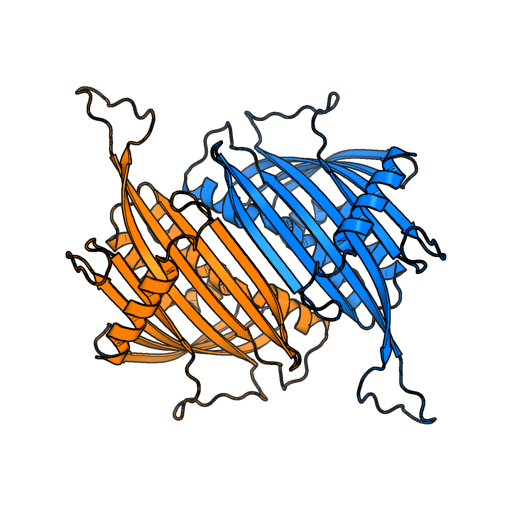A O 1
ATOM 1818 N N . ILE A 1 229 ? -0.386 10.727 13.102 1 90.62 229 ILE A N 1
ATOM 1819 C CA . ILE A 1 229 ? -1.284 11.875 13.078 1 90.62 229 ILE A CA 1
ATOM 1820 C C . ILE A 1 229 ? -2.625 11.492 13.703 1 90.62 229 ILE A C 1
ATOM 1822 O O . ILE A 1 229 ? -3.15 12.219 14.555 1 90.62 229 ILE A O 1
ATOM 1826 N N . ARG A 1 230 ? -3.129 10.383 13.359 1 87.81 230 ARG A N 1
ATOM 1827 C CA . ARG A 1 230 ? -4.418 9.945 13.875 1 87.81 230 ARG A CA 1
ATOM 1828 C C . ARG A 1 230 ? -4.371 9.773 15.391 1 87.81 230 ARG A C 1
ATOM 1830 O O . ARG A 1 230 ? -5.297 10.172 16.094 1 87.81 230 ARG A O 1
ATOM 1837 N N . SER A 1 231 ? -3.35 9.141 15.797 1 85.81 231 SER A N 1
ATOM 1838 C CA . SER A 1 231 ? -3.195 8.945 17.234 1 85.81 231 SER A CA 1
ATOM 1839 C C . SER A 1 231 ? -3.096 10.281 17.969 1 85.81 231 SER A C 1
ATOM 1841 O O . SER A 1 231 ? -3.607 10.422 19.078 1 85.81 231 SER A O 1
ATOM 1843 N N . TYR A 1 232 ? -2.469 11.188 17.344 1 88.25 232 TYR A N 1
ATOM 1844 C CA . TYR A 1 232 ? -2.25 12.5 17.938 1 88.25 232 TYR A CA 1
ATOM 1845 C C . TYR A 1 232 ? -3.543 13.305 17.969 1 88.25 232 TYR A C 1
ATOM 1847 O O . TYR A 1 232 ? -3.826 13.992 18.953 1 88.25 232 TYR A O 1
ATOM 1855 N N . VAL A 1 233 ? -4.371 13.18 16.984 1 90.56 233 VAL A N 1
ATOM 1856 C CA . VAL A 1 233 ? -5.504 14.086 16.828 1 90.56 233 VAL A CA 1
ATOM 1857 C C . VAL A 1 233 ? -6.758 13.461 17.438 1 90.56 233 VAL A C 1
ATOM 1859 O O . VAL A 1 233 ? -7.656 14.172 17.891 1 90.56 233 VAL A O 1
ATOM 1862 N N . TYR A 1 234 ? -6.926 12.156 17.438 1 84.81 234 TYR A N 1
ATOM 1863 C CA . TYR A 1 234 ? -8.156 11.547 17.906 1 84.81 234 TYR A CA 1
ATOM 1864 C C . TYR A 1 234 ? -7.945 10.859 19.25 1 84.81 234 TYR A C 1
ATOM 1866 O O . TYR A 1 234 ? -8.906 10.539 19.953 1 84.81 234 TYR A O 1
ATOM 1874 N N . THR A 1 235 ? -6.91 10.188 19.609 1 71.19 235 THR A N 1
ATOM 1875 C CA . THR A 1 235 ? -6.75 9.508 20.891 1 71.19 235 THR A CA 1
ATOM 1876 C C . THR A 1 235 ? -6.41 10.508 22 1 71.19 235 THR A C 1
ATOM 1878 O O . THR A 1 235 ? -6.363 10.148 23.172 1 71.19 235 THR A O 1
ATOM 1881 N N . HIS A 1 236 ? -5.992 11.719 21.938 1 51.69 236 HIS A N 1
ATOM 1882 C CA . HIS A 1 236 ? -5.746 12.453 23.172 1 51.69 236 HIS A CA 1
ATOM 1883 C C . HIS A 1 236 ? -7.027 12.594 23.984 1 51.69 236 HIS A C 1
ATOM 1885 O O . HIS A 1 236 ? -8.055 13.031 23.469 1 51.69 236 HIS A O 1
ATOM 1891 N N . PRO A 1 237 ? -6.93 11.977 25.281 1 40.19 237 PRO A N 1
ATOM 1892 C CA . PRO A 1 237 ? -7.949 12.117 26.312 1 40.19 237 PRO A CA 1
ATOM 1893 C C . PRO A 1 237 ? -8.445 13.555 26.469 1 40.19 237 PRO A C 1
ATOM 1895 O O . PRO A 1 237 ? -7.715 14.5 26.141 1 40.19 237 PRO A O 1
ATOM 1898 N N . MET B 1 1 ? -19.672 -24.797 -17.281 1 61.78 1 MET B N 1
ATOM 1899 C CA . MET B 1 1 ? -18.453 -24.969 -18.062 1 61.78 1 MET B CA 1
ATOM 1900 C C . MET B 1 1 ? -18.188 -23.734 -18.922 1 61.78 1 MET B C 1
ATOM 1902 O O . MET B 1 1 ? -17.094 -23.172 -18.906 1 61.78 1 MET B O 1
ATOM 1906 N N . ILE B 1 2 ? -19.219 -23.219 -19.547 1 70.19 2 ILE B N 1
ATOM 1907 C CA . ILE B 1 2 ? -19.078 -22.094 -20.469 1 70.19 2 ILE B CA 1
ATOM 1908 C C . ILE B 1 2 ? -18.719 -20.828 -19.688 1 70.19 2 ILE B C 1
ATOM 1910 O O . ILE B 1 2 ? -17.828 -20.078 -20.078 1 70.19 2 ILE B O 1
ATOM 1914 N N . VAL B 1 3 ? -19.281 -20.734 -18.5 1 75.06 3 VAL B N 1
ATOM 1915 C CA . VAL B 1 3 ? -19.062 -19.531 -17.688 1 75.06 3 VAL B CA 1
ATOM 1916 C C . VAL B 1 3 ? -17.609 -19.5 -17.203 1 75.06 3 VAL B C 1
ATOM 1918 O O . VAL B 1 3 ? -16.969 -18.469 -17.219 1 75.06 3 VAL B O 1
ATOM 1921 N N . ARG B 1 4 ? -17.188 -20.641 -16.953 1 84.44 4 ARG B N 1
ATOM 1922 C CA . ARG B 1 4 ? -15.82 -20.734 -16.438 1 84.44 4 ARG B CA 1
ATOM 1923 C C . ARG B 1 4 ? -14.812 -20.312 -17.516 1 84.44 4 ARG B C 1
ATOM 1925 O O . ARG B 1 4 ? -13.93 -19.5 -17.25 1 84.44 4 ARG B O 1
ATOM 1932 N N . THR B 1 5 ? -14.977 -20.875 -18.656 1 85.94 5 THR B N 1
ATOM 1933 C CA . THR B 1 5 ? -14.047 -20.562 -19.734 1 85.94 5 THR B CA 1
ATOM 1934 C C . THR B 1 5 ? -14.062 -19.078 -20.062 1 85.94 5 THR B C 1
ATOM 1936 O O . THR B 1 5 ? -13.008 -18.469 -20.297 1 85.94 5 THR B O 1
ATOM 1939 N N . GLN B 1 6 ? -15.172 -18.562 -20.047 1 87.31 6 GLN B N 1
ATOM 1940 C CA . GLN B 1 6 ? -15.297 -17.141 -20.359 1 87.31 6 GLN B CA 1
ATOM 1941 C C . GLN B 1 6 ? -14.625 -16.281 -19.297 1 87.31 6 GLN B C 1
ATOM 1943 O O . GLN B 1 6 ? -13.953 -15.305 -19.609 1 87.31 6 GLN B O 1
ATOM 1948 N N . LYS B 1 7 ? -14.859 -16.641 -18.062 1 90.56 7 LYS B N 1
ATOM 1949 C CA . LYS B 1 7 ? -14.234 -15.906 -16.969 1 90.56 7 LYS B CA 1
ATOM 1950 C C . LYS B 1 7 ? -12.719 -15.961 -17.062 1 90.56 7 LYS B C 1
ATOM 1952 O O . LYS B 1 7 ? -12.039 -14.945 -16.891 1 90.56 7 LYS B O 1
ATOM 1957 N N . LEU B 1 8 ? -12.227 -17.078 -17.438 1 93.44 8 LEU B N 1
ATOM 1958 C CA . LEU B 1 8 ? -10.781 -17.25 -17.547 1 93.44 8 LEU B CA 1
ATOM 1959 C C . LEU B 1 8 ? -10.242 -16.453 -18.75 1 93.44 8 LEU B C 1
ATOM 1961 O O . LEU B 1 8 ? -9.188 -15.82 -18.641 1 93.44 8 LEU B O 1
ATOM 1965 N N . ARG B 1 9 ? -10.945 -16.5 -19.797 1 91.88 9 ARG B N 1
ATOM 1966 C CA . ARG B 1 9 ? -10.523 -15.766 -20.984 1 91.88 9 ARG B CA 1
ATOM 1967 C C . ARG B 1 9 ? -10.5 -14.266 -20.719 1 91.88 9 ARG B C 1
ATOM 1969 O O . ARG B 1 9 ? -9.547 -13.578 -21.094 1 91.88 9 ARG B O 1
ATOM 1976 N N . ASN B 1 10 ? -11.516 -13.805 -20.109 1 91.5 10 ASN B N 1
ATOM 1977 C CA . ASN B 1 10 ? -11.562 -12.383 -19.781 1 91.5 10 ASN B CA 1
ATOM 1978 C C . ASN B 1 10 ? -10.391 -11.984 -18.891 1 91.5 10 ASN B C 1
ATOM 1980 O O . ASN B 1 10 ? -9.781 -10.93 -19.094 1 91.5 10 ASN B O 1
ATOM 1984 N N . ALA B 1 11 ? -10.125 -12.82 -17.922 1 93.62 11 ALA B N 1
ATOM 1985 C CA . ALA B 1 11 ? -9.008 -12.57 -17.016 1 93.62 11 ALA B CA 1
ATOM 1986 C C . ALA B 1 11 ? -7.691 -12.5 -17.781 1 93.62 11 ALA B C 1
ATOM 1988 O O . ALA B 1 11 ? -6.918 -11.555 -17.625 1 93.62 11 ALA B O 1
ATOM 1989 N N . TYR B 1 12 ? -7.492 -13.383 -18.625 1 93.94 12 TYR B N 1
ATOM 1990 C CA . TYR B 1 12 ? -6.266 -13.461 -19.422 1 93.94 12 TYR B CA 1
ATOM 1991 C C . TYR B 1 12 ? -6.125 -12.25 -20.328 1 93.94 12 TYR B C 1
ATOM 1993 O O . TYR B 1 12 ? -5.09 -11.578 -20.328 1 93.94 12 TYR B O 1
ATOM 2001 N N . ASP B 1 13 ? -7.188 -11.961 -21.078 1 92.38 13 ASP B N 1
ATOM 2002 C CA . ASP B 1 13 ? -7.152 -10.859 -22.031 1 92.38 13 ASP B CA 1
ATOM 2003 C C . ASP B 1 13 ? -6.891 -9.531 -21.312 1 92.38 13 ASP B C 1
ATOM 2005 O O . ASP B 1 13 ? -6.156 -8.68 -21.828 1 92.38 13 ASP B O 1
ATOM 2009 N N . PHE B 1 14 ? -7.492 -9.438 -20.234 1 92.69 14 PHE B N 1
ATOM 2010 C CA . PHE B 1 14 ? -7.34 -8.195 -19.484 1 92.69 14 PHE B CA 1
ATOM 2011 C C . PHE B 1 14 ? -5.895 -8.008 -19.031 1 92.69 14 PHE B C 1
ATOM 2013 O O . PHE B 1 14 ? -5.305 -6.945 -19.25 1 92.69 14 PHE B O 1
ATOM 2020 N N . LEU B 1 15 ? -5.266 -8.992 -18.453 1 94.44 15 LEU B N 1
ATOM 2021 C CA . LEU B 1 15 ? -3.957 -8.859 -17.812 1 94.44 15 LEU B CA 1
ATOM 2022 C C . LEU B 1 15 ? -2.842 -8.93 -18.859 1 94.44 15 LEU B C 1
ATOM 2024 O O . LEU B 1 15 ? -1.753 -8.398 -18.641 1 94.44 15 LEU B O 1
ATOM 2028 N N . MET B 1 16 ? -3.15 -9.547 -19.922 1 92.31 16 MET B N 1
ATOM 2029 C CA . MET B 1 16 ? -2.109 -9.734 -20.922 1 92.31 16 MET B CA 1
ATOM 2030 C C . MET B 1 16 ? -2.223 -8.68 -22.016 1 92.31 16 MET B C 1
ATOM 2032 O O . MET B 1 16 ? -1.42 -8.656 -22.953 1 92.31 16 MET B O 1
ATOM 2036 N N . ALA B 1 17 ? -3.193 -7.84 -21.875 1 89.31 17 ALA B N 1
ATOM 2037 C CA . ALA B 1 17 ? -3.371 -6.785 -22.859 1 89.31 17 ALA B CA 1
ATOM 2038 C C . ALA B 1 17 ? -2.111 -5.93 -22.984 1 89.31 17 ALA B C 1
ATOM 2040 O O . ALA B 1 17 ? -1.484 -5.59 -21.984 1 89.31 17 ALA B O 1
ATOM 2041 N N . PRO B 1 18 ? -1.782 -5.496 -24.141 1 81.56 18 PRO B N 1
ATOM 2042 C CA . PRO B 1 18 ? -0.628 -4.613 -24.328 1 81.56 18 PRO B CA 1
ATOM 2043 C C . PRO B 1 18 ? -0.772 -3.287 -23.578 1 81.56 18 PRO B C 1
ATOM 2045 O O . PRO B 1 18 ? -1.856 -2.699 -23.562 1 81.56 18 PRO B O 1
ATOM 2048 N N . GLY B 1 19 ? 0.265 -2.887 -22.953 1 78.94 19 GLY B N 1
ATOM 2049 C CA . GLY B 1 19 ? 0.28 -1.594 -22.297 1 78.94 19 GLY B CA 1
ATOM 2050 C C . GLY B 1 19 ? -0.296 -1.637 -20.891 1 78.94 19 GLY B C 1
ATOM 2051 O O . GLY B 1 19 ? -0.353 -0.613 -20.203 1 78.94 19 GLY B O 1
ATOM 2052 N N . ARG B 1 20 ? -0.762 -2.787 -20.562 1 81.06 20 ARG B N 1
ATOM 2053 C CA . ARG B 1 20 ? -1.339 -2.908 -19.234 1 81.06 20 ARG B CA 1
ATOM 2054 C C . ARG B 1 20 ? -0.315 -2.557 -18.156 1 81.06 20 ARG B C 1
ATOM 2056 O O . ARG B 1 20 ? -0.641 -1.883 -17.188 1 81.06 20 ARG B O 1
ATOM 2063 N N . PHE B 1 21 ? 0.913 -3.027 -18.422 1 82.06 21 PHE B N 1
ATOM 2064 C CA . PHE B 1 21 ? 2.012 -2.748 -17.5 1 82.06 21 PHE B CA 1
ATOM 2065 C C . PHE B 1 21 ? 3.092 -1.921 -18.188 1 82.06 21 PHE B C 1
ATOM 2067 O O . PHE B 1 21 ? 3.273 -2.012 -19.406 1 82.06 21 PHE B O 1
ATOM 2074 N N . VAL B 1 22 ? 3.715 -1.088 -17.391 1 70.25 22 VAL B N 1
ATOM 2075 C CA . VAL B 1 22 ? 4.727 -0.178 -17.922 1 70.25 22 VAL B CA 1
ATOM 2076 C C . VAL B 1 22 ? 5.852 -0.979 -18.578 1 70.25 22 VAL B C 1
ATOM 2078 O O . VAL B 1 22 ? 6.27 -0.675 -19.703 1 70.25 22 VAL B O 1
ATOM 2081 N N . ASP B 1 23 ? 6.422 -1.975 -17.969 1 77.69 23 ASP B N 1
ATOM 2082 C CA . ASP B 1 23 ? 7.445 -2.9 -18.438 1 77.69 23 ASP B CA 1
ATOM 2083 C C . ASP B 1 23 ? 7.113 -4.336 -18.047 1 77.69 23 ASP B C 1
ATOM 2085 O O . ASP B 1 23 ? 7.047 -4.656 -16.859 1 77.69 23 ASP B O 1
ATOM 2089 N N . SER B 1 24 ? 6.945 -5.137 -19.031 1 75.12 24 SER B N 1
ATOM 2090 C CA . SER B 1 24 ? 6.504 -6.504 -18.781 1 75.12 24 SER B CA 1
ATOM 2091 C C . SER B 1 24 ? 7.605 -7.324 -18.109 1 75.12 24 SER B C 1
ATOM 2093 O O . SER B 1 24 ? 7.34 -8.375 -17.531 1 75.12 24 SER B O 1
ATOM 2095 N N . ASN B 1 25 ? 8.797 -6.809 -18.141 1 79.75 25 ASN B N 1
ATOM 2096 C CA . ASN B 1 25 ? 9.906 -7.598 -17.625 1 79.75 25 ASN B CA 1
ATOM 2097 C C . ASN B 1 25 ? 10.375 -7.082 -16.266 1 79.75 25 ASN B C 1
ATOM 2099 O O . ASN B 1 25 ? 11.367 -7.566 -15.711 1 79.75 25 ASN B O 1
ATOM 2103 N N . LYS B 1 26 ? 9.656 -6.113 -15.867 1 86.31 26 LYS B N 1
ATOM 2104 C CA . LYS B 1 26 ? 10.023 -5.543 -14.57 1 86.31 26 LYS B CA 1
ATOM 2105 C C . LYS B 1 26 ? 8.812 -5.457 -13.648 1 86.31 26 LYS B C 1
ATOM 2107 O O . LYS B 1 26 ? 7.684 -5.27 -14.109 1 86.31 26 LYS B O 1
ATOM 2112 N N . PRO B 1 27 ? 9.156 -5.637 -12.391 1 89.44 27 PRO B N 1
ATOM 2113 C CA . PRO B 1 27 ? 8.039 -5.512 -11.461 1 89.44 27 PRO B CA 1
ATOM 2114 C C . PRO B 1 27 ? 7.391 -4.129 -11.5 1 89.44 27 PRO B C 1
ATOM 2116 O O . PRO B 1 27 ? 8.078 -3.127 -11.695 1 89.44 27 PRO B O 1
ATOM 2119 N N . HIS B 1 28 ? 6.094 -4.117 -11.344 1 91.44 28 HIS B N 1
ATOM 2120 C CA . HIS B 1 28 ? 5.27 -2.914 -11.352 1 91.44 28 HIS B CA 1
ATOM 2121 C C . HIS B 1 28 ? 4.031 -3.09 -10.484 1 91.44 28 HIS B C 1
ATOM 2123 O O . HIS B 1 28 ? 3.424 -4.164 -10.469 1 91.44 28 HIS B O 1
ATOM 2129 N N . THR B 1 29 ? 3.758 -2.102 -9.711 1 92.56 29 THR B N 1
ATOM 2130 C CA . THR B 1 29 ? 2.521 -2.096 -8.938 1 92.56 29 THR B CA 1
ATOM 2131 C C . THR B 1 29 ? 1.819 -0.746 -9.047 1 92.56 29 THR B C 1
ATOM 2133 O O . THR B 1 29 ? 2.469 0.302 -9.023 1 92.56 29 THR B O 1
ATOM 2136 N N . SER B 1 30 ? 0.571 -0.759 -9.211 1 92.81 30 SER B N 1
ATOM 2137 C CA . SER B 1 30 ? -0.28 0.426 -9.195 1 92.81 30 SER B CA 1
ATOM 2138 C C . SER B 1 30 ? -1.505 0.215 -8.312 1 92.81 30 SER B C 1
ATOM 2140 O O . SER B 1 30 ? -2.209 -0.788 -8.445 1 92.81 30 SER B O 1
ATOM 2142 N N . ASP B 1 31 ? -1.693 1.164 -7.441 1 92.56 31 ASP B N 1
ATOM 2143 C CA . ASP B 1 31 ? -2.822 1.103 -6.52 1 92.56 31 ASP B CA 1
ATOM 2144 C C . ASP B 1 31 ? -3.576 2.43 -6.48 1 92.56 31 ASP B C 1
ATOM 2146 O O . ASP B 1 31 ? -2.961 3.498 -6.5 1 92.56 31 ASP B O 1
ATOM 2150 N N . GLN B 1 32 ? -4.883 2.316 -6.426 1 92.81 32 GLN B N 1
ATOM 2151 C CA . GLN B 1 32 ? -5.738 3.48 -6.223 1 92.81 32 GLN B CA 1
ATOM 2152 C C . GLN B 1 32 ? -6.855 3.176 -5.227 1 92.81 32 GLN B C 1
ATOM 2154 O O . GLN B 1 32 ? -7.438 2.09 -5.254 1 92.81 32 GLN B O 1
ATOM 2159 N N . ARG B 1 33 ? -7.098 4.094 -4.375 1 92.94 33 ARG B N 1
ATOM 2160 C CA . ARG B 1 33 ? -8.188 3.994 -3.414 1 92.94 33 ARG B CA 1
ATOM 2161 C C . ARG B 1 33 ? -9 5.285 -3.375 1 92.94 33 ARG B C 1
ATOM 2163 O O . ARG B 1 33 ? -8.438 6.379 -3.416 1 92.94 33 ARG B O 1
ATOM 2170 N N . TYR B 1 34 ? -10.281 5.125 -3.285 1 92 34 TYR B N 1
ATOM 2171 C CA . TYR B 1 34 ? -11.156 6.293 -3.225 1 92 34 TYR B CA 1
ATOM 2172 C C . TYR B 1 34 ? -12.477 5.953 -2.555 1 92 34 TYR B C 1
ATOM 2174 O O . TYR B 1 34 ? -12.797 4.777 -2.348 1 92 34 TYR B O 1
ATOM 2182 N N . GLU B 1 35 ? -13.156 6.949 -2.229 1 92.25 35 GLU B N 1
ATOM 2183 C CA . GLU B 1 35 ? -14.492 6.82 -1.657 1 92.25 35 GLU B CA 1
ATOM 2184 C C . GLU B 1 35 ? -15.562 7.312 -2.631 1 92.25 35 GLU B C 1
ATOM 2186 O O . GLU B 1 35 ? -15.398 8.352 -3.268 1 92.25 35 GLU B O 1
ATOM 2191 N N . THR B 1 36 ? -16.594 6.508 -2.73 1 91.44 36 THR B N 1
ATOM 2192 C CA . THR B 1 36 ? -17.688 6.898 -3.617 1 91.44 36 THR B CA 1
ATOM 2193 C C . THR B 1 36 ? -18.641 7.871 -2.916 1 91.44 36 THR B C 1
ATOM 2195 O O . THR B 1 36 ? -18.484 8.141 -1.723 1 91.44 36 THR B O 1
ATOM 2198 N N . SER B 1 37 ? -19.609 8.375 -3.658 1 87.44 37 SER B N 1
ATOM 2199 C CA . SER B 1 37 ? -20.594 9.297 -3.107 1 87.44 37 SER B CA 1
ATOM 2200 C C . SER B 1 37 ? -21.469 8.609 -2.068 1 87.44 37 SER B C 1
ATOM 2202 O O . SER B 1 37 ? -21.984 9.258 -1.151 1 87.44 37 SER B O 1
ATOM 2204 N N . GLU B 1 38 ? -21.609 7.281 -2.203 1 90.06 38 GLU B N 1
ATOM 2205 C CA . GLU B 1 38 ? -22.453 6.512 -1.283 1 90.06 38 GLU B CA 1
ATOM 2206 C C . GLU B 1 38 ? -21.672 6.141 -0.02 1 90.06 38 GLU B C 1
ATOM 2208 O O . GLU B 1 38 ? -22.234 5.551 0.907 1 90.06 38 GLU B O 1
ATOM 2213 N N . GLY B 1 39 ? -20.359 6.473 0.016 1 90.12 39 GLY B N 1
ATOM 2214 C CA . GLY B 1 39 ? -19.547 6.195 1.192 1 90.12 39 GLY B CA 1
ATOM 2215 C C . GLY B 1 39 ? -18.812 4.879 1.109 1 90.12 39 GLY B C 1
ATOM 2216 O O . GLY B 1 39 ? -18.156 4.469 2.07 1 90.12 39 GLY B O 1
ATOM 2217 N N . ASP B 1 40 ? -18.953 4.219 -0.053 1 94.56 40 ASP B N 1
ATOM 2218 C CA . ASP B 1 40 ? -18.188 2.984 -0.24 1 94.56 40 ASP B CA 1
ATOM 2219 C C . ASP B 1 40 ? -16.719 3.275 -0.46 1 94.56 40 ASP B C 1
ATOM 2221 O O . ASP B 1 40 ? -16.359 4.277 -1.089 1 94.56 40 ASP B O 1
ATOM 2225 N N . ILE B 1 41 ? -15.922 2.398 0.069 1 94.06 41 ILE B N 1
ATOM 2226 C CA . ILE B 1 41 ? -14.492 2.496 -0.172 1 94.06 41 ILE B CA 1
ATOM 2227 C C . ILE B 1 41 ? -14.086 1.532 -1.287 1 94.06 41 ILE B C 1
ATOM 2229 O O . ILE B 1 41 ? -14.312 0.324 -1.182 1 94.06 41 ILE B O 1
ATOM 2233 N N . CYS B 1 42 ? -13.5 2.082 -2.303 1 95.25 42 CYS B N 1
ATOM 2234 C CA . CYS B 1 42 ? -13.086 1.275 -3.445 1 95.25 42 CYS B CA 1
ATOM 2235 C C . CYS B 1 42 ? -11.562 1.272 -3.588 1 95.25 42 CYS B C 1
ATOM 2237 O O . CYS B 1 42 ? -10.906 2.254 -3.248 1 95.25 42 CYS B O 1
ATOM 2239 N N . SER B 1 43 ? -11.039 0.174 -4.062 1 95.38 43 SER B N 1
ATOM 2240 C CA . SER B 1 43 ? -9.602 0.033 -4.297 1 95.38 43 SER B CA 1
ATOM 2241 C C . SER B 1 43 ? -9.328 -0.765 -5.566 1 95.38 43 SER B C 1
ATOM 2243 O O . SER B 1 43 ? -9.945 -1.809 -5.797 1 95.38 43 SER B O 1
ATOM 2245 N N . TRP B 1 44 ? -8.484 -0.225 -6.383 1 94.62 44 TRP B N 1
ATOM 2246 C CA . TRP B 1 44 ? -7.984 -0.918 -7.562 1 94.62 44 TRP B CA 1
ATOM 2247 C C . TRP B 1 44 ? -6.492 -1.214 -7.43 1 94.62 44 TRP B C 1
ATOM 2249 O O . TRP B 1 44 ? -5.73 -0.375 -6.949 1 94.62 44 TRP B O 1
ATOM 2259 N N . HIS B 1 45 ? -6.168 -2.381 -7.84 1 94.69 45 HIS B N 1
ATOM 2260 C CA . HIS B 1 45 ? -4.777 -2.811 -7.762 1 94.69 45 HIS B CA 1
ATOM 2261 C C . HIS B 1 45 ? -4.34 -3.506 -9.047 1 94.69 45 HIS B C 1
ATOM 2263 O O . HIS B 1 45 ? -5.07 -4.34 -9.586 1 94.69 45 HIS B O 1
ATOM 2269 N N . LEU B 1 46 ? -3.227 -3.135 -9.633 1 94.25 46 LEU B N 1
ATOM 2270 C CA . LEU B 1 46 ? -2.566 -3.783 -10.758 1 94.25 46 LEU B CA 1
ATOM 2271 C C . LEU B 1 46 ? -1.1 -4.059 -10.445 1 94.25 46 LEU B C 1
ATOM 2273 O O . LEU B 1 46 ? -0.375 -3.16 -10.008 1 94.25 46 LEU B O 1
ATOM 2277 N N . GLU B 1 47 ? -0.68 -5.348 -10.703 1 94.31 47 GLU B N 1
ATOM 2278 C CA . GLU B 1 47 ? 0.692 -5.656 -10.312 1 94.31 47 GLU B CA 1
ATOM 2279 C C . GLU B 1 47 ? 1.3 -6.719 -11.219 1 94.31 47 GLU B C 1
ATOM 2281 O O . GLU B 1 47 ? 0.594 -7.605 -11.711 1 94.31 47 GLU B O 1
ATOM 2286 N N . ALA B 1 48 ? 2.525 -6.617 -11.484 1 94.12 48 ALA B N 1
ATOM 2287 C CA . ALA B 1 48 ? 3.371 -7.637 -12.102 1 94.12 48 ALA B CA 1
ATOM 2288 C C . ALA B 1 48 ? 4.605 -7.91 -11.25 1 94.12 48 ALA B C 1
ATOM 2290 O O . ALA B 1 48 ? 5.371 -6.992 -10.938 1 94.12 48 ALA B O 1
ATOM 2291 N N . ILE B 1 49 ? 4.762 -9.117 -10.875 1 93 49 ILE B N 1
ATOM 2292 C CA . ILE B 1 49 ? 5.887 -9.516 -10.031 1 93 49 ILE B CA 1
ATOM 2293 C C . ILE B 1 49 ? 6.598 -10.719 -10.656 1 93 49 ILE B C 1
ATOM 2295 O O . ILE B 1 49 ? 5.949 -11.617 -11.188 1 93 49 ILE B O 1
ATOM 2299 N N . HIS B 1 50 ? 7.898 -10.719 -10.523 1 92.19 50 HIS B N 1
ATOM 2300 C CA . HIS B 1 50 ? 8.695 -11.812 -11.062 1 92.19 50 HIS B CA 1
ATOM 2301 C C . HIS B 1 50 ? 9.266 -12.68 -9.938 1 92.19 50 HIS B C 1
ATOM 2303 O O . HIS B 1 50 ? 9.734 -12.156 -8.922 1 92.19 50 HIS B O 1
ATOM 2309 N N . PHE B 1 51 ? 9.188 -13.93 -10.133 1 92.5 51 PHE B N 1
ATOM 2310 C CA . PHE B 1 51 ? 9.805 -14.898 -9.242 1 92.5 51 PHE B CA 1
ATOM 2311 C C . PHE B 1 51 ? 10.945 -15.625 -9.945 1 92.5 51 PHE B C 1
ATOM 2313 O O . PHE B 1 51 ? 10.734 -16.672 -10.562 1 92.5 51 PHE B O 1
ATOM 2320 N N . PRO B 1 52 ? 12.102 -15.117 -9.82 1 90.44 52 PRO B N 1
ATOM 2321 C CA . PRO B 1 52 ? 13.242 -15.766 -10.477 1 90.44 52 PRO B CA 1
ATOM 2322 C C . PRO B 1 52 ? 13.766 -16.969 -9.695 1 90.44 52 PRO B C 1
ATOM 2324 O O . PRO B 1 52 ? 13.695 -17 -8.469 1 90.44 52 PRO B O 1
ATOM 2327 N N . GLY B 1 53 ? 14.328 -17.891 -10.445 1 88.5 53 GLY B N 1
ATOM 2328 C CA . GLY B 1 53 ? 15.023 -19 -9.828 1 88.5 53 GLY B CA 1
ATOM 2329 C C . GLY B 1 53 ? 14.094 -20.047 -9.242 1 88.5 53 GLY B C 1
ATOM 2330 O O . GLY B 1 53 ? 14.492 -20.828 -8.383 1 88.5 53 GLY B O 1
ATOM 2331 N N . VAL B 1 54 ? 12.859 -20 -9.648 1 91.69 54 VAL B N 1
ATOM 2332 C CA . VAL B 1 54 ? 11.914 -21 -9.164 1 91.69 54 VAL B CA 1
ATOM 2333 C C . VAL B 1 54 ? 12.055 -22.281 -9.969 1 91.69 54 VAL B C 1
ATOM 2335 O O . VAL B 1 54 ? 12.711 -22.297 -11.016 1 91.69 54 VAL B O 1
ATOM 2338 N N . GLU B 1 55 ? 11.484 -23.312 -9.453 1 92.69 55 GLU B N 1
ATOM 2339 C CA . GLU B 1 55 ? 11.609 -24.609 -10.109 1 92.69 55 GLU B CA 1
ATOM 2340 C C . GLU B 1 55 ? 10.75 -24.688 -11.367 1 92.69 55 GLU B C 1
ATOM 2342 O O . GLU B 1 55 ? 11.18 -25.219 -12.391 1 92.69 55 GLU B O 1
ATOM 2347 N N . SER B 1 56 ? 9.539 -24.234 -11.219 1 93.88 56 SER B N 1
ATOM 2348 C CA . SER B 1 56 ? 8.609 -24.344 -12.344 1 93.88 56 SER B CA 1
ATOM 2349 C C . SER B 1 56 ? 7.398 -23.438 -12.148 1 93.88 56 SER B C 1
ATOM 2351 O O . SER B 1 56 ? 7.203 -22.875 -11.07 1 93.88 56 SER B O 1
ATOM 2353 N N . LEU B 1 57 ? 6.648 -23.328 -13.164 1 95.94 57 LEU B N 1
ATOM 2354 C CA . LEU B 1 57 ? 5.363 -22.641 -13.109 1 95.94 57 LEU B CA 1
ATOM 2355 C C . LEU B 1 57 ? 4.43 -23.312 -12.102 1 95.94 57 LEU B C 1
ATOM 2357 O O . LEU B 1 57 ? 3.732 -22.641 -11.344 1 95.94 57 LEU B O 1
ATOM 2361 N N . GLU B 1 58 ? 4.492 -24.609 -12.062 1 95.5 58 GLU B N 1
ATOM 2362 C CA . GLU B 1 58 ? 3.627 -25.406 -11.195 1 95.5 58 GLU B CA 1
ATOM 2363 C C . GLU B 1 58 ? 3.9 -25.109 -9.727 1 95.5 58 GLU B C 1
ATOM 2365 O O . GLU B 1 58 ? 2.98 -25.094 -8.906 1 95.5 58 GLU B O 1
ATOM 2370 N N . GLN B 1 59 ? 5.07 -24.859 -9.484 1 95.5 59 GLN B N 1
ATOM 2371 C CA . GLN B 1 59 ? 5.434 -24.562 -8.102 1 95.5 59 GLN B CA 1
ATOM 2372 C C . GLN B 1 59 ? 4.727 -23.312 -7.605 1 95.5 59 GLN B C 1
ATOM 2374 O O . GLN B 1 59 ? 4.137 -23.312 -6.523 1 95.5 59 GLN B O 1
ATOM 2379 N N . VAL B 1 60 ? 4.801 -22.25 -8.391 1 96.12 60 VAL B N 1
ATOM 2380 C CA . VAL B 1 60 ? 4.176 -20.984 -8.008 1 96.12 60 VAL B CA 1
ATOM 2381 C C . VAL B 1 60 ? 2.656 -21.141 -8.031 1 96.12 60 VAL B C 1
ATOM 2383 O O . VAL B 1 60 ? 1.96 -20.578 -7.184 1 96.12 60 VAL B O 1
ATOM 2386 N N . TRP B 1 61 ? 2.186 -21.953 -8.953 1 96.31 61 TRP B N 1
ATOM 2387 C CA . TRP B 1 61 ? 0.758 -22.25 -9.047 1 96.31 61 TRP B CA 1
ATOM 2388 C C . TRP B 1 61 ? 0.257 -22.938 -7.785 1 96.31 61 TRP B C 1
ATOM 2390 O O . TRP B 1 61 ? -0.775 -22.547 -7.23 1 96.31 61 TRP B O 1
ATOM 2400 N N . GLU B 1 62 ? 0.968 -23.828 -7.332 1 95.31 62 GLU B N 1
ATOM 2401 C CA . GLU B 1 62 ? 0.598 -24.547 -6.117 1 95.31 62 GLU B CA 1
ATOM 2402 C C . GLU B 1 62 ? 0.586 -23.625 -4.906 1 95.31 62 GLU B C 1
ATOM 2404 O O . GLU B 1 62 ? -0.286 -23.734 -4.043 1 95.31 62 GLU B O 1
ATOM 2409 N N . ALA B 1 63 ? 1.556 -22.766 -4.898 1 94.88 63 ALA B N 1
ATOM 2410 C CA . ALA B 1 63 ? 1.596 -21.797 -3.816 1 94.88 63 ALA B CA 1
ATOM 2411 C C . ALA B 1 63 ? 0.358 -20.906 -3.838 1 94.88 63 ALA B C 1
ATOM 2413 O O . ALA B 1 63 ? -0.201 -20.578 -2.787 1 94.88 63 ALA B O 1
ATOM 2414 N N . LEU B 1 64 ? 0.008 -20.484 -4.961 1 94.88 64 LEU B N 1
ATOM 2415 C CA . LEU B 1 64 ? -1.174 -19.656 -5.156 1 94.88 64 LEU B CA 1
ATOM 2416 C C . LEU B 1 64 ? -2.432 -20.375 -4.68 1 94.88 64 LEU B C 1
ATOM 2418 O O . LEU B 1 64 ? -3.234 -19.812 -3.938 1 94.88 64 LEU B O 1
ATOM 2422 N N . LEU B 1 65 ? -2.582 -21.609 -5.078 1 92.62 65 LEU B N 1
ATOM 2423 C CA . LEU B 1 65 ? -3.736 -22.391 -4.66 1 92.62 65 LEU B CA 1
ATOM 2424 C C . LEU B 1 65 ? -3.721 -22.625 -3.154 1 92.62 65 LEU B C 1
ATOM 2426 O O . LEU B 1 65 ? -4.77 -22.609 -2.508 1 92.62 65 LEU B O 1
ATOM 2430 N N . PHE B 1 66 ? -2.568 -22.891 -2.709 1 92.12 66 PHE B N 1
ATOM 2431 C CA . PHE B 1 66 ? -2.428 -23.062 -1.268 1 92.12 66 PHE B CA 1
ATOM 2432 C C . PHE B 1 66 ? -2.957 -21.844 -0.524 1 92.12 66 PHE B C 1
ATOM 2434 O O . PHE B 1 66 ? -3.684 -21.984 0.462 1 92.12 66 PHE B O 1
ATOM 2441 N N . HIS B 1 67 ? -2.605 -20.656 -0.964 1 92.25 67 HIS B N 1
ATOM 2442 C CA . HIS B 1 67 ? -3.086 -19.422 -0.347 1 92.25 67 HIS B CA 1
ATOM 2443 C C . HIS B 1 67 ? -4.609 -19.359 -0.359 1 92.25 67 HIS B C 1
ATOM 2445 O O . HIS B 1 67 ? -5.234 -19.125 0.678 1 92.25 67 HIS B O 1
ATOM 2451 N N . TYR B 1 68 ? -5.195 -19.578 -1.457 1 89.38 68 TYR B N 1
ATOM 2452 C CA . TYR B 1 68 ? -6.633 -19.375 -1.591 1 89.38 68 TYR B CA 1
ATOM 2453 C C . TYR B 1 68 ? -7.41 -20.453 -0.866 1 89.38 68 TYR B C 1
ATOM 2455 O O . TYR B 1 68 ? -8.539 -20.234 -0.422 1 89.38 68 TYR B O 1
ATOM 2463 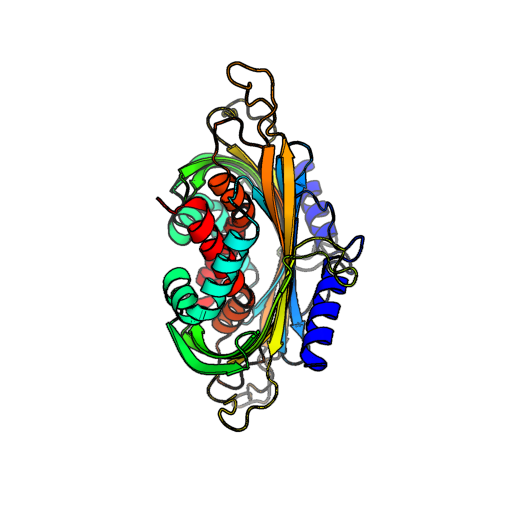N N . ASN B 1 69 ? -6.797 -21.609 -0.738 1 87.81 69 ASN B N 1
ATOM 2464 C CA . ASN B 1 69 ? -7.441 -22.688 0.005 1 87.81 69 ASN B CA 1
ATOM 2465 C C . ASN B 1 69 ? -7.301 -22.484 1.512 1 87.81 69 ASN B C 1
ATOM 2467 O O . ASN B 1 69 ? -8.008 -23.125 2.295 1 87.81 69 ASN B O 1
ATOM 2471 N N . ASN B 1 70 ? -6.375 -21.641 1.855 1 89.06 70 ASN B N 1
ATOM 2472 C CA . ASN B 1 70 ? -6.125 -21.391 3.271 1 89.06 70 ASN B CA 1
ATOM 2473 C C . ASN B 1 70 ? -6.145 -19.906 3.592 1 89.06 70 ASN B C 1
ATOM 2475 O O . ASN B 1 70 ? -5.363 -19.422 4.418 1 89.06 70 ASN B O 1
ATOM 2479 N N . ILE B 1 71 ? -6.961 -19.203 2.969 1 88.75 71 ILE B N 1
ATOM 2480 C CA . ILE B 1 71 ? -6.945 -17.75 3.033 1 88.75 71 ILE B CA 1
ATOM 2481 C C . ILE B 1 71 ? -7.219 -17.297 4.465 1 88.75 71 ILE B C 1
ATOM 2483 O O . ILE B 1 71 ? -6.613 -16.328 4.945 1 88.75 71 ILE B O 1
ATOM 2487 N N . GLU B 1 72 ? -8.102 -17.953 5.211 1 89.88 72 GLU B N 1
ATOM 2488 C CA . GLU B 1 72 ? -8.445 -17.547 6.57 1 89.88 72 GLU B CA 1
ATOM 2489 C C . GLU B 1 72 ? -7.242 -17.688 7.504 1 89.88 72 GLU B C 1
ATOM 2491 O O . GLU B 1 72 ? -7.023 -16.844 8.375 1 89.88 72 GLU B O 1
ATOM 2496 N N . ILE B 1 73 ? -6.555 -18.703 7.266 1 89.5 73 ILE B N 1
ATOM 2497 C CA . ILE B 1 73 ? -5.367 -18.953 8.078 1 89.5 73 ILE B CA 1
ATOM 2498 C C . ILE B 1 73 ? -4.312 -17.891 7.777 1 89.5 73 ILE B C 1
ATOM 2500 O O . ILE B 1 73 ? -3.74 -17.297 8.695 1 89.5 73 ILE B O 1
ATOM 2504 N N . GLY B 1 74 ? -4.078 -17.641 6.535 1 87.94 74 GLY B N 1
ATOM 2505 C CA . GLY B 1 74 ? -3.098 -16.641 6.141 1 87.94 74 GLY B CA 1
ATOM 2506 C C . GLY B 1 74 ? -3.402 -15.258 6.688 1 87.94 74 GLY B C 1
ATOM 2507 O O . GLY B 1 74 ? -2.516 -14.586 7.211 1 87.94 74 GLY B O 1
ATOM 2508 N N . ILE B 1 75 ? -4.605 -14.891 6.578 1 87.06 75 ILE B N 1
ATOM 2509 C CA . ILE B 1 75 ? -5.023 -13.562 7.031 1 87.06 75 ILE B CA 1
ATOM 2510 C C . ILE B 1 75 ? -4.891 -13.477 8.547 1 87.06 75 ILE B C 1
ATOM 2512 O O . ILE B 1 75 ? -4.348 -12.5 9.07 1 87.06 75 ILE B O 1
ATOM 2516 N N . SER B 1 76 ? -5.309 -14.508 9.234 1 88.5 76 SER B N 1
ATOM 2517 C CA . SER B 1 76 ? -5.254 -14.516 10.695 1 88.5 76 SER B CA 1
ATOM 2518 C C . SER B 1 76 ? -3.812 -14.484 11.188 1 88.5 76 SER B C 1
ATOM 2520 O O . SER B 1 76 ? -3.475 -13.719 12.094 1 88.5 76 SER B O 1
ATOM 2522 N N . GLU B 1 77 ? -3.012 -15.203 10.602 1 87.19 77 GLU B N 1
ATOM 2523 C CA . GLU B 1 77 ? -1.638 -15.359 11.07 1 87.19 77 GLU B CA 1
ATOM 2524 C C . GLU B 1 77 ? -0.787 -14.148 10.688 1 87.19 77 GLU B C 1
ATOM 2526 O O . GLU B 1 77 ? 0.058 -13.711 11.469 1 87.19 77 GLU B O 1
ATOM 2531 N N . ARG B 1 78 ? -1.024 -13.594 9.609 1 82.81 78 ARG B N 1
ATOM 2532 C CA . ARG B 1 78 ? -0.089 -12.609 9.078 1 82.81 78 ARG B CA 1
ATOM 2533 C C . ARG B 1 78 ? -0.583 -11.188 9.336 1 82.81 78 ARG B C 1
ATOM 2535 O O . ARG B 1 78 ? 0.216 -10.258 9.445 1 82.81 78 ARG B O 1
ATOM 2542 N N . LEU B 1 79 ? -1.851 -10.992 9.352 1 81.25 79 LEU B N 1
ATOM 2543 C CA . LEU B 1 79 ? -2.387 -9.656 9.57 1 81.25 79 LEU B CA 1
ATOM 2544 C C . LEU B 1 79 ? -2.92 -9.516 10.992 1 81.25 79 LEU B C 1
ATOM 2546 O O . LEU B 1 79 ? -3.145 -8.398 11.469 1 81.25 79 LEU B O 1
ATOM 2550 N N . GLY B 1 80 ? -3.184 -10.68 11.609 1 80.12 80 GLY B N 1
ATOM 2551 C CA . GLY B 1 80 ? -3.75 -10.648 12.945 1 80.12 80 GLY B CA 1
ATOM 2552 C C . GLY B 1 80 ? -5.254 -10.453 12.953 1 80.12 80 GLY B C 1
ATOM 2553 O O . GLY B 1 80 ? -5.848 -10.211 14.008 1 80.12 80 GLY B O 1
ATOM 2554 N N . HIS B 1 81 ? -5.875 -10.438 11.844 1 82.94 81 HIS B N 1
ATOM 2555 C CA . HIS B 1 81 ? -7.328 -10.391 11.766 1 82.94 81 HIS B CA 1
ATOM 2556 C C . HIS B 1 81 ? -7.949 -11.742 12.094 1 82.94 81 HIS B C 1
ATOM 2558 O O . HIS B 1 81 ? -7.645 -12.742 11.438 1 82.94 81 HIS B O 1
ATOM 2564 N N . THR B 1 82 ? -8.742 -11.773 13.008 1 88.88 82 THR B N 1
ATOM 2565 C CA . THR B 1 82 ? -9.438 -13.031 13.25 1 88.88 82 THR B CA 1
ATOM 2566 C C . THR B 1 82 ? -10.391 -13.352 12.094 1 88.88 82 THR B C 1
ATOM 2568 O O . THR B 1 82 ? -11.391 -12.656 11.898 1 88.88 82 THR B O 1
ATOM 2571 N N . THR B 1 83 ? -10.039 -14.336 11.398 1 90.12 83 THR B N 1
ATOM 2572 C CA . THR B 1 83 ? -10.773 -14.672 10.188 1 90.12 83 THR B CA 1
ATOM 2573 C C . THR B 1 83 ? -11.203 -16.141 10.195 1 90.12 83 THR B C 1
ATOM 2575 O O . THR B 1 83 ? -10.406 -17.016 10.531 1 90.12 83 THR B O 1
ATOM 2578 N N . VAL B 1 84 ? -12.422 -16.328 9.914 1 91.44 84 VAL B N 1
ATOM 2579 C CA . VAL B 1 84 ? -12.945 -17.688 9.852 1 91.44 84 VAL B CA 1
ATOM 2580 C C . VAL B 1 84 ? -13.625 -17.906 8.5 1 91.44 84 VAL B C 1
ATOM 2582 O O . VAL B 1 84 ? -14.164 -16.984 7.91 1 91.44 84 VAL B O 1
ATOM 2585 N N . ARG B 1 85 ? -13.492 -19.141 8.102 1 90.31 85 ARG B N 1
ATOM 2586 C CA . ARG B 1 85 ? -14.227 -19.562 6.918 1 90.31 85 ARG B CA 1
ATOM 2587 C C . ARG B 1 85 ? -15.617 -20.078 7.293 1 90.31 85 ARG B C 1
ATOM 2589 O O . ARG B 1 85 ? -15.734 -21 8.109 1 90.31 85 ARG B O 1
ATOM 2596 N N . ASP B 1 86 ? -16.609 -19.453 6.707 1 83.94 86 ASP B N 1
ATOM 2597 C CA . ASP B 1 86 ? -18 -19.828 7.016 1 83.94 86 ASP B CA 1
ATOM 2598 C C . ASP B 1 86 ? -18.484 -20.938 6.098 1 83.94 86 ASP B C 1
ATOM 2600 O O . ASP B 1 86 ? -19.312 -21.766 6.496 1 83.94 86 ASP B O 1
ATOM 2604 N N . ASP B 1 87 ? -18.016 -20.938 4.875 1 79.38 87 ASP B N 1
ATOM 2605 C CA . ASP B 1 87 ? -18.422 -21.953 3.916 1 79.38 87 ASP B CA 1
ATOM 2606 C C . ASP B 1 87 ? -17.391 -22.125 2.807 1 79.38 87 ASP B C 1
ATOM 2608 O O . ASP B 1 87 ? -16.672 -21.172 2.469 1 79.38 87 ASP B O 1
ATOM 2612 N N . TYR B 1 88 ? -17.281 -23.344 2.434 1 78.75 88 TYR B N 1
ATOM 2613 C CA . TYR B 1 88 ? -16.422 -23.688 1.306 1 78.75 88 TYR B CA 1
ATOM 2614 C C . TYR B 1 88 ? -17.062 -24.781 0.446 1 78.75 88 TYR B C 1
ATOM 2616 O O . TYR B 1 88 ? -17.453 -25.828 0.954 1 78.75 88 TYR B O 1
ATOM 2624 N N . ASP B 1 89 ? -17.234 -24.391 -0.795 1 79.38 89 ASP B N 1
ATOM 2625 C CA . ASP B 1 89 ? -17.75 -25.344 -1.765 1 79.38 89 ASP B CA 1
ATOM 2626 C C . ASP B 1 89 ? -16.844 -25.438 -2.99 1 79.38 89 ASP B C 1
ATOM 2628 O O . ASP B 1 89 ? -16.203 -24.453 -3.367 1 79.38 89 ASP B O 1
ATOM 2632 N N . ALA B 1 90 ? -16.703 -26.578 -3.398 1 79.31 90 ALA B N 1
ATOM 2633 C CA . ALA B 1 90 ? -15.891 -26.781 -4.594 1 79.31 90 ALA B CA 1
ATOM 2634 C C . ALA B 1 90 ? -16.656 -27.547 -5.664 1 79.31 90 ALA B C 1
ATOM 2636 O O . ALA B 1 90 ? -17.391 -28.5 -5.355 1 79.31 90 ALA B O 1
ATOM 2637 N N . ILE B 1 91 ? -16.625 -26.953 -6.84 1 74.38 91 ILE B N 1
ATOM 2638 C CA . ILE B 1 91 ? -17.188 -27.656 -7.988 1 74.38 91 ILE B CA 1
ATOM 2639 C C . ILE B 1 91 ? -16.078 -28.156 -8.898 1 74.38 91 ILE B C 1
ATOM 2641 O O . ILE B 1 91 ? -15.367 -27.344 -9.516 1 74.38 91 ILE B O 1
ATOM 2645 N N . ASP B 1 92 ? -15.953 -29.484 -9.141 1 71.62 92 ASP B N 1
ATOM 2646 C CA . ASP B 1 92 ? -15.047 -30.172 -10.047 1 71.62 92 ASP B CA 1
ATOM 2647 C C . ASP B 1 92 ? -13.602 -29.75 -9.812 1 71.62 92 ASP B C 1
ATOM 2649 O O . ASP B 1 92 ? -12.805 -29.703 -10.75 1 71.62 92 ASP B O 1
ATOM 2653 N N . GLY B 1 93 ? -13.312 -29.188 -8.656 1 75.69 93 GLY B N 1
ATOM 2654 C CA . GLY B 1 93 ? -11.953 -28.844 -8.289 1 75.69 93 GLY B CA 1
ATOM 2655 C C . GLY B 1 93 ? -11.438 -27.609 -9 1 75.69 93 GLY B C 1
ATOM 2656 O O . GLY B 1 93 ? -10.234 -27.328 -8.961 1 75.69 93 GLY B O 1
ATOM 2657 N N . SER B 1 94 ? -12.312 -26.969 -9.719 1 81.44 94 SER B N 1
ATOM 2658 C CA . SER B 1 94 ? -11.836 -25.828 -10.492 1 81.44 94 SER B CA 1
ATOM 2659 C C . SER B 1 94 ? -12.617 -24.562 -10.156 1 81.44 94 SER B C 1
ATOM 2661 O O . SER B 1 94 ? -12.227 -23.469 -10.562 1 81.44 94 SER B O 1
ATOM 2663 N N . VAL B 1 95 ? -13.703 -24.734 -9.523 1 84.19 95 VAL B N 1
ATOM 2664 C CA . VAL B 1 95 ? -14.492 -23.594 -9.047 1 84.19 95 VAL B CA 1
ATOM 2665 C C . VAL B 1 95 ? -14.688 -23.703 -7.535 1 84.19 95 VAL B C 1
ATOM 2667 O O . VAL B 1 95 ? -15.109 -24.75 -7.027 1 84.19 95 VAL B O 1
ATOM 2670 N N . TYR B 1 96 ? -14.336 -22.641 -6.914 1 86.25 96 TYR B N 1
ATOM 2671 C CA . TYR B 1 96 ? -14.406 -22.625 -5.457 1 86.25 96 TYR B CA 1
ATOM 2672 C C . TYR B 1 96 ? -15.203 -21.438 -4.961 1 86.25 96 TYR B C 1
ATOM 2674 O O . TYR B 1 96 ? -15.062 -20.328 -5.484 1 86.25 96 TYR B O 1
ATOM 2682 N N . ASN B 1 97 ? -16.125 -21.75 -4.121 1 87.62 97 ASN B N 1
ATOM 2683 C CA . ASN B 1 97 ? -16.766 -20.672 -3.373 1 87.62 97 ASN B CA 1
ATOM 2684 C C . ASN B 1 97 ? -16.266 -20.625 -1.933 1 87.62 97 ASN B C 1
ATOM 2686 O O . ASN B 1 97 ? -16.25 -21.641 -1.238 1 87.62 97 ASN B O 1
ATOM 2690 N N . THR B 1 98 ? -15.875 -19.453 -1.57 1 88.75 98 THR B N 1
ATOM 2691 C CA . THR B 1 98 ? -15.352 -19.281 -0.222 1 88.75 98 THR B CA 1
ATOM 2692 C C . THR B 1 98 ? -16.031 -18.094 0.473 1 88.75 98 THR B C 1
ATOM 2694 O O . THR B 1 98 ? -15.969 -16.969 -0.012 1 88.75 98 THR B O 1
ATOM 2697 N N . ARG B 1 99 ? -16.609 -18.406 1.541 1 91.69 99 ARG B N 1
ATOM 2698 C CA . ARG B 1 99 ? -17.172 -17.359 2.402 1 91.69 99 ARG B CA 1
ATOM 2699 C C . ARG B 1 99 ? -16.312 -17.172 3.652 1 91.69 99 ARG B C 1
ATOM 2701 O O . ARG B 1 99 ? -16.016 -18.141 4.359 1 91.69 99 ARG B O 1
ATOM 2708 N N . VAL B 1 100 ? -15.961 -15.906 3.867 1 91.31 100 VAL B N 1
ATOM 2709 C CA . VAL B 1 100 ? -15.086 -15.633 5 1 91.31 100 VAL B CA 1
ATOM 2710 C C . VAL B 1 100 ? -15.68 -14.531 5.867 1 91.31 100 VAL B C 1
ATOM 2712 O O . VAL B 1 100 ? -16.266 -13.578 5.352 1 91.31 100 VAL B O 1
ATOM 2715 N N . LEU B 1 101 ? -15.508 -14.68 7.133 1 92.12 101 LEU B N 1
ATOM 2716 C CA . LEU B 1 101 ? -15.797 -13.672 8.148 1 92.12 101 LEU B CA 1
ATOM 2717 C C . LEU B 1 101 ? -14.516 -13.234 8.852 1 92.12 101 LEU B C 1
ATOM 2719 O O . LEU B 1 101 ? -13.734 -14.07 9.32 1 92.12 101 LEU B O 1
ATOM 2723 N N . SER B 1 102 ? -14.367 -11.922 8.828 1 91.06 102 SER B N 1
ATOM 2724 C CA . SER B 1 102 ? -13.117 -11.414 9.391 1 91.06 102 SER B CA 1
ATOM 2725 C C . SER B 1 102 ? -13.367 -10.234 10.32 1 91.06 102 SER B C 1
ATOM 2727 O O . SER B 1 102 ? -14.32 -9.484 10.133 1 91.06 102 SER B O 1
ATOM 2729 N N . ARG B 1 103 ? -12.523 -10.164 11.305 1 88.44 103 ARG B N 1
ATOM 2730 C CA . ARG B 1 103 ? -12.492 -9 12.18 1 88.44 103 ARG B CA 1
ATOM 2731 C C . ARG B 1 103 ? -11.156 -8.266 12.086 1 88.44 103 ARG B C 1
ATOM 2733 O O . ARG B 1 103 ? -10.109 -8.852 12.344 1 88.44 103 ARG B O 1
ATOM 2740 N N . SER B 1 104 ? -11.297 -7.066 11.695 1 77.88 104 SER B N 1
ATOM 2741 C CA . SER B 1 104 ? -10.102 -6.254 11.5 1 77.88 104 SER B CA 1
ATOM 2742 C C . SER B 1 104 ? -9.5 -5.82 12.828 1 77.88 104 SER B C 1
ATOM 2744 O O . SER B 1 104 ? -10.023 -6.156 13.891 1 77.88 104 SER B O 1
ATOM 2746 N N . ASP B 1 105 ? -8.32 -5.105 12.734 1 66.69 105 ASP B N 1
ATOM 2747 C CA . ASP B 1 105 ? -7.613 -4.621 13.914 1 66.69 105 ASP B CA 1
ATOM 2748 C C . ASP B 1 105 ? -8.531 -3.779 14.797 1 66.69 105 ASP B C 1
ATOM 2750 O O . ASP B 1 105 ? -8.422 -3.814 16.016 1 66.69 105 ASP B O 1
ATOM 2754 N N . ASN B 1 106 ? -9.406 -3.117 14.18 1 70 106 ASN B N 1
ATOM 2755 C CA . ASN B 1 106 ? -10.305 -2.248 14.938 1 70 106 ASN B CA 1
ATOM 2756 C C . ASN B 1 106 ? -11.602 -2.965 15.297 1 70 106 ASN B C 1
ATOM 2758 O O . ASN B 1 106 ? -12.602 -2.32 15.625 1 70 106 ASN B O 1
ATOM 2762 N N . CYS B 1 107 ? -11.57 -4.188 15.039 1 73.81 107 CYS B N 1
ATOM 2763 C CA . CYS B 1 107 ? -12.594 -5.113 15.516 1 73.81 107 CYS B CA 1
ATOM 2764 C C . CYS B 1 107 ? -13.891 -4.93 14.742 1 73.81 107 CYS B C 1
ATOM 2766 O O . CYS B 1 107 ? -14.977 -5.18 15.273 1 73.81 107 CYS B O 1
ATOM 2768 N N . ILE B 1 108 ? -13.781 -4.438 13.57 1 87.19 108 ILE B N 1
ATOM 2769 C CA . ILE B 1 108 ? -14.984 -4.352 12.75 1 87.19 108 ILE B CA 1
ATOM 2770 C C . ILE B 1 108 ? -15.188 -5.668 12 1 87.19 108 ILE B C 1
ATOM 2772 O O . ILE B 1 108 ? -14.289 -6.141 11.305 1 87.19 108 ILE B O 1
ATOM 2776 N N . PRO B 1 109 ? -16.328 -6.23 12.203 1 91.81 109 PRO B N 1
ATOM 2777 C CA . PRO B 1 109 ? -16.594 -7.473 11.477 1 91.81 109 PRO B CA 1
ATOM 2778 C C . PRO B 1 109 ? -16.828 -7.25 9.984 1 91.81 109 PRO B C 1
ATOM 2780 O O . PRO B 1 109 ? -17.578 -6.344 9.602 1 91.81 109 PRO B O 1
ATOM 2783 N N . MET B 1 110 ? -16.219 -8.047 9.234 1 92.12 110 MET B N 1
ATOM 2784 C CA . MET B 1 110 ? -16.359 -7.984 7.777 1 92.12 110 MET B CA 1
ATOM 2785 C C . MET B 1 110 ? -16.766 -9.344 7.207 1 92.12 110 MET B C 1
ATOM 2787 O O . MET B 1 110 ? -16.406 -10.383 7.766 1 92.12 110 MET B O 1
ATOM 2791 N N . GLU B 1 111 ? -17.469 -9.312 6.164 1 93.06 111 GLU B N 1
ATOM 2792 C CA . GLU B 1 111 ? -17.844 -10.539 5.473 1 93.06 111 GLU B CA 1
ATOM 2793 C C . GLU B 1 111 ? -17.531 -10.453 3.98 1 93.06 111 GLU B C 1
ATOM 2795 O O . GLU B 1 111 ? -17.625 -9.375 3.387 1 93.06 111 GLU B O 1
ATOM 2800 N N . SER B 1 112 ? -17.172 -11.555 3.424 1 92.5 112 SER B N 1
ATOM 2801 C CA . SER B 1 112 ? -16.844 -11.648 2.006 1 92.5 112 SER B CA 1
ATOM 2802 C C . SER B 1 112 ? -17.188 -13.023 1.448 1 92.5 112 SER B C 1
ATOM 2804 O O . SER B 1 112 ? -17.016 -14.039 2.129 1 92.5 112 SER B O 1
ATOM 2806 N N . SER B 1 113 ? -17.719 -13.031 0.273 1 92.81 113 SER B N 1
ATOM 2807 C CA . SER B 1 113 ? -18 -14.25 -0.47 1 92.81 113 SER B CA 1
ATOM 2808 C C . SER B 1 113 ? -17.406 -14.195 -1.878 1 92.81 113 SER B C 1
ATOM 2810 O O . SER B 1 113 ? -17.781 -13.32 -2.67 1 92.81 113 SER B O 1
ATOM 2812 N N . ILE B 1 114 ? -16.547 -15.164 -2.115 1 91.44 114 ILE B N 1
ATOM 2813 C CA . ILE B 1 114 ? -15.805 -15.102 -3.367 1 91.44 114 ILE B CA 1
ATOM 2814 C C . ILE B 1 114 ? -15.938 -16.422 -4.117 1 91.44 114 ILE B C 1
ATOM 2816 O O . ILE B 1 114 ? -15.844 -17.5 -3.514 1 91.44 114 ILE B O 1
ATOM 2820 N N . VAL B 1 115 ? -16.188 -16.312 -5.363 1 91.19 115 VAL B N 1
ATOM 2821 C CA . VAL B 1 115 ? -16.094 -17.469 -6.25 1 91.19 115 VAL B CA 1
ATOM 2822 C C . VAL B 1 115 ? -14.805 -17.391 -7.059 1 91.19 115 VAL B C 1
ATOM 2824 O O . VAL B 1 115 ? -14.469 -16.344 -7.617 1 91.19 115 VAL B O 1
ATOM 2827 N N . THR B 1 116 ? -14.148 -18.484 -7.07 1 92.25 116 THR B N 1
ATOM 2828 C CA . THR B 1 116 ? -12.859 -18.547 -7.754 1 92.25 116 THR B CA 1
ATOM 2829 C C . THR B 1 116 ? -12.891 -19.578 -8.883 1 92.25 116 THR B C 1
ATOM 2831 O O . THR B 1 116 ? -13.305 -20.719 -8.672 1 92.25 116 THR B O 1
ATOM 2834 N N . PHE B 1 117 ? -12.523 -19.109 -10.094 1 92.94 117 PHE B N 1
ATOM 2835 C CA . PHE B 1 117 ? -12.289 -19.984 -11.234 1 92.94 117 PHE B CA 1
ATOM 2836 C C . PHE B 1 117 ? -10.797 -20.156 -11.492 1 92.94 117 PHE B C 1
ATOM 2838 O O . PHE B 1 117 ? -10.07 -19.156 -11.609 1 92.94 117 PHE B O 1
ATOM 2845 N N . SER B 1 118 ? -10.32 -21.391 -11.508 1 93.44 118 SER B N 1
ATOM 2846 C CA . SER B 1 118 ? -8.883 -21.578 -11.672 1 93.44 118 SER B CA 1
ATOM 2847 C C . SER B 1 118 ? -8.578 -22.688 -12.68 1 93.44 118 SER B C 1
ATOM 2849 O O . SER B 1 118 ? -9.359 -23.625 -12.836 1 93.44 118 SER B O 1
ATOM 2851 N N . HIS B 1 119 ? -7.453 -22.484 -13.43 1 93.94 119 HIS B N 1
ATOM 2852 C CA . HIS B 1 119 ? -6.984 -23.516 -14.344 1 93.94 119 HIS B CA 1
ATOM 2853 C C . HIS B 1 119 ? -5.5 -23.344 -14.664 1 93.94 119 HIS B C 1
ATOM 2855 O O . HIS B 1 119 ? -5.043 -22.219 -14.891 1 93.94 119 HIS B O 1
ATOM 2861 N N . LEU B 1 120 ? -4.832 -24.406 -14.555 1 94.44 120 LEU B N 1
ATOM 2862 C CA . LEU B 1 120 ? -3.449 -24.453 -15.016 1 94.44 120 LEU B CA 1
ATOM 2863 C C . LEU B 1 120 ? -3.357 -25.078 -16.406 1 94.44 120 LEU B C 1
ATOM 2865 O O . LEU B 1 120 ? -3.648 -26.266 -16.562 1 94.44 120 LEU B O 1
ATOM 2869 N N . PHE B 1 121 ? -2.982 -24.266 -17.344 1 92.69 121 PHE B N 1
ATOM 2870 C CA . PHE B 1 121 ? -2.771 -24.75 -18.703 1 92.69 121 PHE B CA 1
ATOM 2871 C C . PHE B 1 121 ? -1.351 -25.281 -18.875 1 92.69 121 PHE B C 1
ATOM 2873 O O . PHE B 1 121 ? -0.394 -24.5 -18.875 1 92.69 121 PHE B O 1
ATOM 2880 N N . THR B 1 122 ? -1.163 -26.5 -18.969 1 87.88 122 THR B N 1
ATOM 2881 C CA . THR B 1 122 ? 0.164 -27.094 -19.078 1 87.88 122 THR B CA 1
ATOM 2882 C C . THR B 1 122 ? 0.589 -27.219 -20.531 1 87.88 122 THR B C 1
ATOM 2884 O O . THR B 1 122 ? 1.78 -27.328 -20.828 1 87.88 122 THR B O 1
ATOM 2887 N N . GLY B 1 123 ? -0.352 -27.344 -21.438 1 81.75 123 GLY B N 1
ATOM 2888 C CA . GLY B 1 123 ? -0.052 -27.469 -22.844 1 81.75 123 GLY B CA 1
ATOM 2889 C C . GLY B 1 123 ? -0.286 -26.172 -23.625 1 81.75 123 GLY B C 1
ATOM 2890 O O . GLY B 1 123 ? -0.596 -25.141 -23.031 1 81.75 123 GLY B O 1
ATOM 2891 N N . GLU B 1 124 ? 0.003 -26.312 -24.859 1 78.88 124 GLU B N 1
ATOM 2892 C CA . GLU B 1 124 ? -0.197 -25.172 -25.734 1 78.88 124 GLU B CA 1
ATOM 2893 C C . GLU B 1 124 ? -1.677 -24.969 -26.047 1 78.88 124 GLU B C 1
ATOM 2895 O O . GLU B 1 124 ? -2.371 -25.891 -26.453 1 78.88 124 GLU B O 1
ATOM 2900 N N . ASP B 1 125 ? -2.191 -23.906 -25.562 1 81.5 125 ASP B N 1
ATOM 2901 C CA . ASP B 1 125 ? -3.545 -23.484 -25.891 1 81.5 125 ASP B CA 1
ATOM 2902 C C . ASP B 1 125 ? -3.535 -22.109 -26.578 1 81.5 125 ASP B C 1
ATOM 2904 O O . ASP B 1 125 ? -3.195 -21.109 -25.953 1 81.5 125 ASP B O 1
ATOM 2908 N N . GLU B 1 126 ? -3.895 -22.109 -27.75 1 81 126 GLU B N 1
ATOM 2909 C CA . GLU B 1 126 ? -3.822 -20.891 -28.547 1 81 126 GLU B CA 1
ATOM 2910 C C . GLU B 1 126 ? -4.723 -19.812 -27.984 1 81 126 GLU B C 1
ATOM 2912 O O . GLU B 1 126 ? -4.434 -18.609 -28.125 1 81 126 GLU B O 1
ATOM 2917 N N . GLY B 1 127 ? -5.738 -20.188 -27.375 1 79 127 GLY B N 1
ATOM 2918 C CA . GLY B 1 127 ? -6.66 -19.219 -26.797 1 79 127 GLY B CA 1
ATOM 2919 C C . GLY B 1 127 ? -6.07 -18.484 -25.609 1 79 127 GLY B C 1
ATOM 2920 O O . GLY B 1 127 ? -6.574 -17.438 -25.219 1 79 127 GLY B O 1
ATOM 2921 N N . PHE B 1 128 ? -4.961 -19.078 -25.109 1 88.94 128 PHE B N 1
ATOM 2922 C CA . PHE B 1 128 ? -4.324 -18.469 -23.953 1 88.94 128 PHE B CA 1
ATOM 2923 C C . PHE B 1 128 ? -2.834 -18.25 -24.203 1 88.94 128 PHE B C 1
ATOM 2925 O O . PHE B 1 128 ? -2.002 -18.594 -23.359 1 88.94 128 PHE B O 1
ATOM 2932 N N . GLY B 1 129 ? -2.488 -17.75 -25.406 1 84.56 129 GLY B N 1
ATOM 2933 C CA . GLY B 1 129 ? -1.151 -17.297 -25.75 1 84.56 129 GLY B CA 1
ATOM 2934 C C . GLY B 1 129 ? -0.262 -18.406 -26.281 1 84.56 129 GLY B C 1
ATOM 2935 O O . GLY B 1 129 ? 0.874 -18.156 -26.688 1 84.56 129 GLY B O 1
ATOM 2936 N N . GLY B 1 130 ? -0.705 -19.625 -26.188 1 87.81 130 GLY B N 1
ATOM 2937 C CA . GLY B 1 130 ? 0.025 -20.734 -26.797 1 87.81 130 GLY B 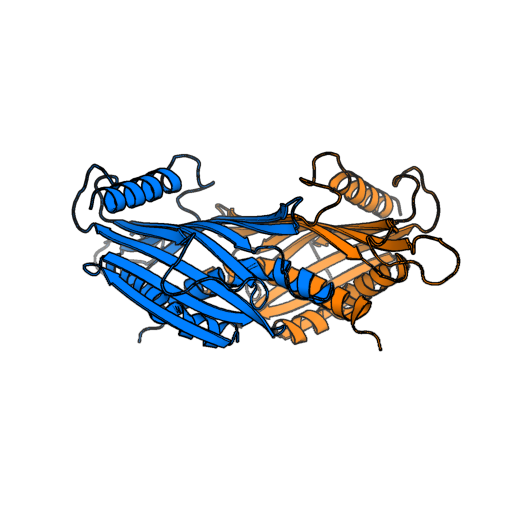CA 1
ATOM 2938 C C . GLY B 1 130 ? 1.146 -21.25 -25.906 1 87.81 130 GLY B C 1
ATOM 2939 O O . GLY B 1 130 ? 2.01 -22 -26.375 1 87.81 130 GLY B O 1
ATOM 2940 N N . HIS B 1 131 ? 1.295 -20.781 -24.703 1 90.25 131 HIS B N 1
ATOM 2941 C CA . HIS B 1 131 ? 2.287 -21.234 -23.719 1 90.25 131 HIS B CA 1
ATOM 2942 C C . HIS B 1 131 ? 1.633 -21.594 -22.391 1 90.25 131 HIS B C 1
ATOM 2944 O O . HIS B 1 131 ? 0.531 -21.125 -22.094 1 90.25 131 HIS B O 1
ATOM 2950 N N . PRO B 1 132 ? 2.264 -22.469 -21.703 1 92.88 132 PRO B N 1
ATOM 2951 C CA . PRO B 1 132 ? 1.714 -22.812 -20.391 1 92.88 132 PRO B CA 1
ATOM 2952 C C . PRO B 1 132 ? 1.478 -21.578 -19.516 1 92.88 132 PRO B C 1
ATOM 2954 O O . PRO B 1 132 ? 2.295 -20.656 -19.516 1 92.88 132 PRO B O 1
ATOM 2957 N N . CYS B 1 133 ? 0.356 -21.625 -18.859 1 96.06 133 CYS B N 1
ATOM 2958 C CA . CYS B 1 133 ? 0.021 -20.516 -17.969 1 96.06 133 CYS B CA 1
ATOM 2959 C C . CYS B 1 133 ? -1.035 -20.938 -16.953 1 96.06 133 CYS B C 1
ATOM 2961 O O . CYS B 1 133 ? -1.769 -21.891 -17.172 1 96.06 133 CYS B O 1
ATOM 2963 N N . GLY B 1 134 ? -0.988 -20.344 -15.82 1 96.31 134 GLY B N 1
ATOM 2964 C CA . GLY B 1 134 ? -2.033 -20.484 -14.82 1 96.31 134 GLY B CA 1
ATOM 2965 C C . GLY B 1 134 ? -2.934 -19.266 -14.734 1 96.31 134 GLY B C 1
ATOM 2966 O O . GLY B 1 134 ? -2.457 -18.125 -14.805 1 96.31 134 GLY B O 1
ATOM 2967 N N . ILE B 1 135 ? -4.238 -19.516 -14.641 1 96 135 ILE B N 1
ATOM 2968 C CA . ILE B 1 135 ? -5.176 -18.391 -14.586 1 96 135 ILE B CA 1
ATOM 2969 C C . ILE B 1 135 ? -6.148 -18.594 -13.43 1 96 135 ILE B C 1
ATOM 2971 O O . ILE B 1 135 ? -6.684 -19.688 -13.234 1 96 135 ILE B O 1
ATOM 2975 N N . LEU B 1 136 ? -6.273 -17.578 -12.672 1 96 136 LEU B N 1
ATOM 2976 C CA . LEU B 1 136 ? -7.297 -17.5 -11.641 1 96 136 LEU B CA 1
ATOM 2977 C C . LEU B 1 136 ? -8.195 -16.281 -11.852 1 96 136 LEU B C 1
ATOM 2979 O O . LEU B 1 136 ? -7.703 -15.18 -12.109 1 96 136 LEU B O 1
ATOM 2983 N N . ALA B 1 137 ? -9.492 -16.484 -11.836 1 95.44 137 ALA B N 1
ATOM 2984 C CA . ALA B 1 137 ? -10.469 -15.398 -11.852 1 95.44 137 ALA B CA 1
ATOM 2985 C C . ALA B 1 137 ? -11.344 -15.43 -10.609 1 95.44 137 ALA B C 1
ATOM 2987 O O . ALA B 1 137 ? -11.82 -16.5 -10.195 1 95.44 137 ALA B O 1
ATOM 2988 N N . LEU B 1 138 ? -11.43 -14.312 -10.023 1 94.44 138 LEU B N 1
ATOM 2989 C CA . LEU B 1 138 ? -12.211 -14.172 -8.797 1 94.44 138 LEU B CA 1
ATOM 2990 C C . LEU B 1 138 ? -13.367 -13.203 -9 1 94.44 138 LEU B C 1
ATOM 2992 O O . LEU B 1 138 ? -13.219 -12.18 -9.672 1 94.44 138 LEU B O 1
ATOM 2996 N N . ASP B 1 139 ? -14.484 -13.492 -8.336 1 92.69 139 ASP B N 1
ATOM 2997 C CA . ASP B 1 139 ? -15.625 -12.578 -8.312 1 92.69 139 ASP B CA 1
ATOM 2998 C C . ASP B 1 139 ? -16.406 -12.711 -7.012 1 92.69 139 ASP B C 1
ATOM 3000 O O . ASP B 1 139 ? -16.391 -13.766 -6.371 1 92.69 139 ASP B O 1
ATOM 3004 N N . SER B 1 140 ? -17.031 -11.656 -6.688 1 93.44 140 SER B N 1
ATOM 3005 C CA . SER B 1 140 ? -17.875 -11.695 -5.496 1 93.44 140 SER B CA 1
ATOM 3006 C C . SER B 1 140 ? -19.234 -12.297 -5.805 1 93.44 140 SER B C 1
ATOM 3008 O O . SER B 1 140 ? -19.703 -12.234 -6.941 1 93.44 140 SER B O 1
ATOM 3010 N N . VAL B 1 141 ? -19.75 -12.852 -4.797 1 89.12 141 VAL B N 1
ATOM 3011 C CA . VAL B 1 141 ? -21.109 -13.367 -4.895 1 89.12 141 VAL B CA 1
ATOM 3012 C C . VAL B 1 141 ? -22.094 -12.297 -4.453 1 89.12 141 VAL B C 1
ATOM 3014 O O . VAL B 1 141 ? -22.047 -11.82 -3.316 1 89.12 141 VAL B O 1
ATOM 3017 N N . ASP B 1 142 ? -22.953 -12 -5.25 1 85.38 142 ASP B N 1
ATOM 3018 C CA . ASP B 1 142 ? -23.875 -10.906 -4.953 1 85.38 142 ASP B CA 1
ATOM 3019 C C . ASP B 1 142 ? -24.922 -11.336 -3.92 1 85.38 142 ASP B C 1
ATOM 3021 O O . ASP B 1 142 ? -25.141 -10.633 -2.932 1 85.38 142 ASP B O 1
ATOM 3025 N N . GLU B 1 143 ? -25.594 -12.398 -4.258 1 82.31 143 GLU B N 1
ATOM 3026 C CA . GLU B 1 143 ? -26.609 -12.938 -3.357 1 82.31 143 GLU B CA 1
ATOM 3027 C C . GLU B 1 143 ? -26.344 -14.406 -3.043 1 82.31 143 GLU B C 1
ATOM 3029 O O . GLU B 1 143 ? -25.953 -15.18 -3.926 1 82.31 143 GLU B O 1
ATOM 3034 N N . ASP B 1 144 ? -26.391 -14.578 -1.776 1 76.44 144 ASP B N 1
ATOM 3035 C CA . ASP B 1 144 ? -26.25 -15.945 -1.303 1 76.44 144 ASP B CA 1
ATOM 3036 C C . ASP B 1 144 ? -27.438 -16.359 -0.438 1 76.44 144 ASP B C 1
ATOM 3038 O O . ASP B 1 144 ? -27.594 -15.875 0.687 1 76.44 144 ASP B O 1
ATOM 3042 N N . GLU B 1 145 ? -28.156 -17.266 -0.951 1 77 145 GLU B N 1
ATOM 3043 C CA . GLU B 1 145 ? -29.359 -17.672 -0.237 1 77 145 GLU B CA 1
ATOM 3044 C C . GLU B 1 145 ? -29.016 -18.484 1.009 1 77 145 GLU B C 1
ATOM 3046 O O . GLU B 1 145 ? -29.688 -18.359 2.037 1 77 145 GLU B O 1
ATOM 3051 N N . LEU B 1 146 ? -28.078 -19.266 0.913 1 79.25 146 LEU B N 1
ATOM 3052 C CA . LEU B 1 146 ? -27.688 -20.125 2.02 1 79.25 146 LEU B CA 1
ATOM 3053 C C . LEU B 1 146 ? -26.969 -19.328 3.107 1 79.25 146 LEU B C 1
ATOM 3055 O O . LEU B 1 146 ? -27.172 -19.578 4.297 1 79.25 146 LEU B O 1
ATOM 3059 N N . TYR B 1 147 ? -26.25 -18.359 2.699 1 81.44 147 TYR B N 1
ATOM 3060 C CA . TYR B 1 147 ? -25.5 -17.516 3.627 1 81.44 147 TYR B CA 1
ATOM 3061 C C . TYR B 1 147 ? -25.656 -16.047 3.277 1 81.44 147 TYR B C 1
ATOM 3063 O O . TYR B 1 147 ? -24.766 -15.438 2.701 1 81.44 147 TYR B O 1
ATOM 3071 N N . PRO B 1 148 ? -26.672 -15.555 3.734 1 88.12 148 PRO B N 1
ATOM 3072 C CA . PRO B 1 148 ? -26.953 -14.156 3.389 1 88.12 148 PRO B CA 1
ATOM 3073 C C . PRO B 1 148 ? -26 -13.18 4.07 1 88.12 148 PRO B C 1
ATOM 3075 O O . PRO B 1 148 ? -25.406 -13.508 5.102 1 88.12 148 PRO B O 1
ATOM 3078 N N . TYR B 1 149 ? -25.938 -12.039 3.453 1 91.56 149 TYR B N 1
ATOM 3079 C CA . TYR B 1 149 ? -25.172 -10.953 4.074 1 91.56 149 TYR B CA 1
ATOM 3080 C C . TYR B 1 149 ? -25.969 -10.312 5.203 1 91.56 149 TYR B C 1
ATOM 3082 O O . TYR B 1 149 ? -27.203 -10.242 5.145 1 91.56 149 TYR B O 1
ATOM 3090 N N . PHE B 1 150 ? -25.25 -9.82 6.211 1 91.88 150 PHE B N 1
ATOM 3091 C CA . PHE B 1 150 ? -25.859 -9.109 7.34 1 91.88 150 PHE B CA 1
ATOM 3092 C C . PHE B 1 150 ? -25.25 -7.723 7.492 1 91.88 150 PHE B C 1
ATOM 3094 O O . PHE B 1 150 ? -24.5 -7.465 8.43 1 91.88 150 PHE B O 1
ATOM 3101 N N . PRO B 1 151 ? -25.719 -6.805 6.668 1 90 151 PRO B N 1
ATOM 3102 C CA . PRO B 1 151 ? -25.078 -5.484 6.598 1 90 151 PRO B CA 1
ATOM 3103 C C . PRO B 1 151 ? -25.172 -4.711 7.91 1 90 151 PRO B C 1
ATOM 3105 O O . PRO B 1 151 ? -24.359 -3.82 8.164 1 90 151 PRO B O 1
ATOM 3108 N N . ASN B 1 152 ? -26.109 -4.98 8.75 1 92.38 152 ASN B N 1
ATOM 3109 C CA . ASN B 1 152 ? -26.266 -4.273 10.016 1 92.38 152 ASN B CA 1
ATOM 3110 C C . ASN B 1 152 ? -25.297 -4.801 11.07 1 92.38 152 ASN B C 1
ATOM 3112 O O . ASN B 1 152 ? -25.109 -4.168 12.109 1 92.38 152 ASN B O 1
ATOM 3116 N N . GLU B 1 153 ? -24.703 -5.926 10.766 1 91.75 153 GLU B N 1
ATOM 3117 C CA . GLU B 1 153 ? -23.828 -6.547 11.758 1 91.75 153 GLU B CA 1
ATOM 3118 C C . GLU B 1 153 ? -22.391 -6.613 11.258 1 91.75 153 GLU B C 1
ATOM 3120 O O . GLU B 1 153 ? -21.453 -6.684 12.062 1 91.75 153 GLU B O 1
ATOM 3125 N N . ARG B 1 154 ? -22.328 -6.637 9.938 1 92.94 154 ARG B N 1
ATOM 3126 C CA . ARG B 1 154 ? -21.016 -6.809 9.328 1 92.94 154 ARG B CA 1
ATOM 3127 C C . ARG B 1 154 ? -20.859 -5.914 8.102 1 92.94 154 ARG B C 1
ATOM 3129 O O . ARG B 1 154 ? -21.844 -5.621 7.414 1 92.94 154 ARG B O 1
ATOM 3136 N N . VAL B 1 155 ? -19.641 -5.555 7.898 1 94.12 155 VAL B N 1
ATOM 3137 C CA . VAL B 1 155 ? -19.375 -4.773 6.691 1 94.12 155 VAL B CA 1
ATOM 3138 C C . VAL B 1 155 ? -19.031 -5.711 5.535 1 94.12 155 VAL B C 1
ATOM 3140 O O . VAL B 1 155 ? -18.172 -6.594 5.672 1 94.12 155 VAL B O 1
ATOM 3143 N N . ARG B 1 156 ? -19.641 -5.594 4.441 1 94.69 156 ARG B N 1
ATOM 3144 C CA . ARG B 1 156 ? -19.438 -6.445 3.275 1 94.69 156 ARG B CA 1
ATOM 3145 C C . ARG B 1 156 ? -18.234 -5.977 2.457 1 94.69 156 ARG B C 1
ATOM 3147 O O . ARG B 1 156 ? -18.125 -4.789 2.152 1 94.69 156 ARG B O 1
ATOM 3154 N N . LEU B 1 157 ? -17.391 -6.871 2.186 1 95 157 LEU B N 1
ATOM 3155 C CA . LEU B 1 157 ? -16.234 -6.645 1.307 1 95 157 LEU B CA 1
ATOM 3156 C C . LEU B 1 157 ? -16.359 -7.484 0.039 1 95 157 LEU B C 1
ATOM 3158 O O . LEU B 1 157 ? -16.344 -8.719 0.102 1 95 157 LEU B O 1
ATOM 3162 N N . ASP B 1 158 ? -16.469 -6.824 -1.121 1 95.06 158 ASP B N 1
ATOM 3163 C CA . ASP B 1 158 ? -16.5 -7.504 -2.414 1 95.06 158 ASP B CA 1
ATOM 3164 C C . ASP B 1 158 ? -15.117 -7.48 -3.07 1 95.06 158 ASP B C 1
ATOM 3166 O O . ASP B 1 158 ? -14.414 -6.473 -3.008 1 95.06 158 ASP B O 1
ATOM 3170 N N . THR B 1 159 ? -14.781 -8.57 -3.662 1 94.25 159 THR B N 1
ATOM 3171 C CA . THR B 1 159 ? -13.516 -8.68 -4.379 1 94.25 159 THR B CA 1
ATOM 3172 C C . THR B 1 159 ? -13.734 -9.25 -5.777 1 94.25 159 THR B C 1
ATOM 3174 O O . THR B 1 159 ? -14.398 -10.281 -5.938 1 94.25 159 THR B O 1
ATOM 3177 N N . SER B 1 160 ? -13.266 -8.562 -6.762 1 95.12 160 SER B N 1
ATOM 3178 C CA . SER B 1 160 ? -13.133 -9.07 -8.125 1 95.12 160 SER B CA 1
ATOM 3179 C C . SER B 1 160 ? -11.688 -8.953 -8.609 1 95.12 160 SER B C 1
ATOM 3181 O O . SER B 1 160 ? -11.016 -7.953 -8.344 1 95.12 160 SER B O 1
ATOM 3183 N N . GLY B 1 161 ? -11.25 -9.984 -9.234 1 95.44 161 GLY B N 1
ATOM 3184 C CA . GLY B 1 161 ? -9.867 -9.898 -9.672 1 95.44 161 GLY B CA 1
ATOM 3185 C C . GLY B 1 161 ? -9.453 -11.023 -10.594 1 95.44 161 GLY B C 1
ATOM 3186 O O . GLY B 1 161 ? -10.289 -11.852 -10.977 1 95.44 161 GLY B O 1
ATOM 3187 N N . ALA B 1 162 ? -8.258 -10.93 -11.016 1 96.62 162 ALA B N 1
ATOM 3188 C CA . ALA B 1 162 ? -7.66 -11.914 -11.914 1 96.62 162 ALA B CA 1
ATOM 3189 C C . ALA B 1 162 ? -6.168 -12.07 -11.641 1 96.62 162 ALA B C 1
ATOM 3191 O O . ALA B 1 162 ? -5.5 -11.117 -11.234 1 96.62 162 ALA B O 1
ATOM 3192 N N . ILE B 1 163 ? -5.68 -13.242 -11.867 1 96.88 163 ILE B N 1
ATOM 3193 C CA . ILE B 1 163 ? -4.254 -13.547 -11.789 1 96.88 163 ILE B CA 1
ATOM 3194 C C . ILE B 1 163 ? -3.836 -14.398 -12.977 1 96.88 163 ILE B C 1
ATOM 3196 O O . ILE B 1 163 ? -4.531 -15.352 -13.344 1 96.88 163 ILE B O 1
ATOM 3200 N N . VAL B 1 164 ? -2.787 -14.055 -13.609 1 96.75 164 VAL B N 1
ATOM 3201 C CA . VAL B 1 164 ? -2.188 -14.883 -14.656 1 96.75 164 VAL B CA 1
ATOM 3202 C C . VAL B 1 164 ? -0.724 -15.156 -14.32 1 96.75 164 VAL B C 1
ATOM 3204 O O . VAL B 1 164 ? 0.03 -14.234 -14 1 96.75 164 VAL B O 1
ATOM 3207 N N . LEU B 1 165 ? -0.369 -16.375 -14.336 1 96.88 165 LEU B N 1
ATOM 3208 C CA . LEU B 1 165 ? 1.019 -16.797 -14.188 1 96.88 165 LEU B CA 1
ATOM 3209 C C . LEU B 1 165 ? 1.587 -17.25 -15.531 1 96.88 165 LEU B C 1
ATOM 3211 O O . LEU B 1 165 ? 0.955 -18.031 -16.234 1 96.88 165 LEU B O 1
ATOM 3215 N N . THR B 1 166 ? 2.719 -16.781 -15.859 1 95.25 166 THR B N 1
ATOM 3216 C CA . THR B 1 166 ? 3.471 -17.25 -17.016 1 95.25 166 THR B CA 1
ATOM 3217 C C . THR B 1 166 ? 4.918 -17.547 -16.641 1 95.25 166 THR B C 1
ATOM 3219 O O . THR B 1 166 ? 5.402 -17.078 -15.609 1 95.25 166 THR B O 1
ATOM 3222 N N . ALA B 1 167 ? 5.562 -18.375 -17.422 1 93.88 167 ALA B N 1
ATOM 3223 C CA . ALA B 1 167 ? 6.953 -18.734 -17.156 1 93.88 167 ALA B CA 1
ATOM 3224 C C . ALA B 1 167 ? 7.832 -18.453 -18.375 1 93.88 167 ALA B C 1
ATOM 3226 O O . ALA B 1 167 ? 7.402 -18.641 -19.516 1 93.88 167 ALA B O 1
ATOM 3227 N N . ASN B 1 168 ? 8.977 -17.969 -18.047 1 91 168 ASN B N 1
ATOM 3228 C CA . ASN B 1 168 ? 10.023 -17.812 -19.062 1 91 168 ASN B CA 1
ATOM 3229 C C . ASN B 1 168 ? 11.383 -18.234 -18.516 1 91 168 ASN B C 1
ATOM 3231 O O . ASN B 1 168 ? 11.547 -18.422 -17.312 1 91 168 ASN B O 1
ATOM 3235 N N . ARG B 1 169 ? 12.305 -18.469 -19.406 1 89.69 169 ARG B N 1
ATOM 3236 C CA . ARG B 1 169 ? 13.688 -18.781 -19.047 1 89.69 169 ARG B CA 1
ATOM 3237 C C . ARG B 1 169 ? 14.617 -17.641 -19.406 1 89.69 169 ARG B C 1
ATOM 3239 O O . ARG B 1 169 ? 14.445 -16.984 -20.438 1 89.69 169 ARG B O 1
ATOM 3246 N N . ARG B 1 170 ? 15.438 -17.391 -18.422 1 84.94 170 ARG B N 1
ATOM 3247 C CA . ARG B 1 170 ? 16.422 -16.359 -18.734 1 84.94 170 ARG B CA 1
ATOM 3248 C C . ARG B 1 170 ? 17.812 -16.766 -18.234 1 84.94 170 ARG B C 1
ATOM 3250 O O . ARG B 1 170 ? 17.938 -17.547 -17.297 1 84.94 170 ARG B O 1
ATOM 3257 N N . SER B 1 171 ? 18.828 -16.188 -18.953 1 80.75 171 SER B N 1
ATOM 3258 C CA . SER B 1 171 ? 20.219 -16.469 -18.594 1 80.75 171 SER B CA 1
ATOM 3259 C C . SER B 1 171 ? 20.625 -15.641 -17.375 1 80.75 171 SER B C 1
ATOM 3261 O O . SER B 1 171 ? 20.25 -14.477 -17.234 1 80.75 171 SER B O 1
ATOM 3263 N N . ILE B 1 172 ? 21.203 -16.328 -16.344 1 70.88 172 ILE B N 1
ATOM 3264 C CA . ILE B 1 172 ? 21.719 -15.625 -15.188 1 70.88 172 ILE B CA 1
ATOM 3265 C C . ILE B 1 172 ? 22.984 -14.859 -15.562 1 70.88 172 ILE B C 1
ATOM 3267 O O . ILE B 1 172 ? 23.953 -15.453 -16.047 1 70.88 172 ILE B O 1
ATOM 3271 N N . ILE B 1 173 ? 22.938 -13.578 -15.469 1 58.81 173 ILE B N 1
ATOM 3272 C CA . ILE B 1 173 ? 24.109 -12.789 -15.844 1 58.81 173 ILE B CA 1
ATOM 3273 C C . ILE B 1 173 ? 25.234 -13.031 -14.852 1 58.81 173 ILE B C 1
ATOM 3275 O O . ILE B 1 173 ? 25.031 -12.953 -13.633 1 58.81 173 ILE B O 1
ATOM 3279 N N . GLY B 1 174 ? 26.531 -13.32 -15.305 1 58.78 174 GLY B N 1
ATOM 3280 C CA . GLY B 1 174 ? 27.766 -13.5 -14.562 1 58.78 174 GLY B CA 1
ATOM 3281 C C . GLY B 1 174 ? 27.938 -14.914 -14.023 1 58.78 174 GLY B C 1
ATOM 3282 O O . GLY B 1 174 ? 28.953 -15.227 -13.398 1 58.78 174 GLY B O 1
ATOM 3283 N N . ALA B 1 175 ? 26.969 -15.672 -13.68 1 50.03 175 ALA B N 1
ATOM 3284 C CA . ALA B 1 175 ? 27.234 -17.031 -13.227 1 50.03 175 ALA B CA 1
ATOM 3285 C C . ALA B 1 175 ? 28.172 -17.766 -14.188 1 50.03 175 ALA B C 1
ATOM 3287 O O . ALA B 1 175 ? 27.828 -17.984 -15.352 1 50.03 175 ALA B O 1
ATOM 3288 N N . ARG B 1 176 ? 29.484 -17.266 -13.992 1 47.53 176 ARG B N 1
ATOM 3289 C CA . ARG B 1 176 ? 30.516 -18.031 -14.688 1 47.53 176 ARG B CA 1
ATOM 3290 C C . ARG B 1 176 ? 30.234 -19.531 -14.625 1 47.53 176 ARG B C 1
ATOM 3292 O O . ARG B 1 176 ? 29.906 -20.062 -13.555 1 47.53 176 ARG B O 1
ATOM 3299 N N . LYS B 1 177 ? 29.797 -20 -15.734 1 48.41 177 LYS B N 1
ATOM 3300 C CA . LYS B 1 177 ? 29.75 -21.453 -15.922 1 48.41 177 LYS B CA 1
ATOM 3301 C C . LYS B 1 177 ? 30.938 -22.141 -15.25 1 48.41 177 LYS B C 1
ATOM 3303 O O . LYS B 1 177 ? 32.062 -21.672 -15.359 1 48.41 177 LYS B O 1
ATOM 3308 N N . ALA B 1 178 ? 30.703 -22.781 -14.273 1 42.75 178 ALA B N 1
ATOM 3309 C CA . ALA B 1 178 ? 31.828 -23.672 -14.039 1 42.75 178 ALA B CA 1
ATOM 3310 C C . ALA B 1 178 ? 32.562 -24 -15.344 1 42.75 178 ALA B C 1
ATOM 3312 O O . ALA B 1 178 ? 32.219 -23.438 -16.391 1 42.75 178 ALA B O 1
ATOM 3313 N N . THR B 1 179 ? 32.969 -25.438 -15.586 1 45.53 179 THR B N 1
ATOM 3314 C CA . THR B 1 179 ? 33.906 -26.078 -16.516 1 45.53 179 THR B CA 1
ATOM 3315 C C . THR B 1 179 ? 33.5 -25.766 -17.969 1 45.53 179 THR B C 1
ATOM 3317 O O . THR B 1 179 ? 34.375 -25.578 -18.812 1 45.53 179 THR B O 1
ATOM 3320 N N . ASP B 1 180 ? 32.281 -26.312 -18.609 1 50.34 180 ASP B N 1
ATOM 3321 C CA . ASP B 1 180 ? 32.156 -26.531 -20.047 1 50.34 180 ASP B CA 1
ATOM 3322 C C . ASP B 1 180 ? 31.453 -25.359 -20.719 1 50.34 180 ASP B C 1
ATOM 3324 O O . ASP B 1 180 ? 31.078 -25.438 -21.891 1 50.34 180 ASP B O 1
ATOM 3328 N N . GLY B 1 181 ? 31.344 -24.031 -20.375 1 54.56 181 GLY B N 1
ATOM 3329 C CA . GLY B 1 181 ? 31 -22.859 -21.156 1 54.56 181 GLY B CA 1
ATOM 3330 C C . GLY B 1 181 ? 29.516 -22.547 -21.156 1 54.56 181 GLY B C 1
ATOM 3331 O O . GLY B 1 181 ? 29.062 -21.656 -21.891 1 54.56 181 GLY B O 1
ATOM 3332 N N . GLU B 1 182 ? 28.547 -23.422 -20.688 1 55.06 182 GLU B N 1
ATOM 3333 C CA . GLU B 1 182 ? 27.125 -23.219 -20.953 1 55.06 182 GLU B CA 1
ATOM 3334 C C . GLU B 1 182 ? 26.5 -22.297 -19.922 1 55.06 182 GLU B C 1
ATOM 3336 O O . GLU B 1 182 ? 26.75 -22.422 -18.734 1 55.06 182 GLU B O 1
ATOM 3341 N N . GLU B 1 183 ? 25.969 -21.188 -20.312 1 62.62 183 GLU B N 1
ATOM 3342 C CA . GLU B 1 183 ? 25.203 -20.203 -19.531 1 62.62 183 GLU B CA 1
ATOM 3343 C C . GLU B 1 183 ? 24.094 -20.859 -18.734 1 62.62 183 GLU B C 1
ATOM 3345 O O . GLU B 1 183 ? 23.391 -21.75 -19.25 1 62.62 183 GLU B O 1
ATOM 3350 N N . GLU B 1 184 ? 24.062 -20.781 -17.422 1 72.94 184 GLU B N 1
ATOM 3351 C CA . GLU B 1 184 ? 23.016 -21.344 -16.578 1 72.94 184 GLU B CA 1
ATOM 3352 C C . GLU B 1 184 ? 21.719 -20.547 -16.719 1 72.94 184 GLU B C 1
ATOM 3354 O O . GLU B 1 184 ? 21.734 -19.312 -16.734 1 72.94 184 GLU B O 1
ATOM 3359 N N . ASP B 1 185 ? 20.688 -21.219 -17.156 1 85.44 185 ASP B N 1
ATOM 3360 C CA . ASP B 1 185 ? 19.359 -20.625 -17.328 1 85.44 185 ASP B CA 1
ATOM 3361 C C . ASP B 1 185 ? 18.516 -20.812 -16.062 1 85.44 185 ASP B C 1
ATOM 3363 O O . ASP B 1 185 ? 18.719 -21.766 -15.32 1 85.44 185 ASP B O 1
ATOM 3367 N N . GLU B 1 186 ? 17.828 -19.766 -15.695 1 90.31 186 GLU B N 1
ATOM 3368 C CA . GLU B 1 186 ? 16.875 -19.906 -14.594 1 90.31 186 GLU B CA 1
ATOM 3369 C C . GLU B 1 186 ? 15.445 -19.703 -15.078 1 90.31 186 GLU B C 1
ATOM 3371 O O . GLU B 1 186 ? 15.211 -19.062 -16.109 1 90.31 186 GLU B O 1
ATOM 3376 N N . VAL B 1 187 ? 14.586 -20.344 -14.383 1 92.56 187 VAL B N 1
ATOM 3377 C CA . VAL B 1 187 ? 13.164 -20.156 -14.656 1 92.56 187 VAL B CA 1
ATOM 3378 C C . VAL B 1 187 ? 12.648 -18.938 -13.906 1 92.56 187 VAL B C 1
ATOM 3380 O O . VAL B 1 187 ? 12.938 -18.75 -12.719 1 92.56 187 VAL B O 1
ATOM 3383 N N . VAL B 1 188 ? 11.945 -18.078 -14.641 1 93.38 188 VAL B N 1
ATOM 3384 C CA . VAL B 1 188 ? 11.297 -16.922 -14.031 1 93.38 188 VAL B CA 1
ATOM 3385 C C . VAL B 1 188 ? 9.789 -17 -14.242 1 93.38 188 VAL B C 1
ATOM 3387 O O . VAL B 1 188 ? 9.32 -17.016 -15.383 1 93.38 188 VAL B O 1
ATOM 3390 N N . VAL B 1 189 ? 9.078 -17.094 -13.172 1 95.38 189 VAL B N 1
ATOM 3391 C CA . VAL B 1 189 ? 7.621 -17.062 -13.266 1 95.38 189 VAL B CA 1
ATOM 3392 C C . VAL B 1 189 ? 7.121 -15.641 -12.992 1 95.38 189 VAL B C 1
ATOM 3394 O O . VAL B 1 189 ? 7.52 -15.016 -12.008 1 95.38 189 VAL B O 1
ATOM 3397 N N . THR B 1 190 ? 6.301 -15.156 -13.852 1 95.06 190 THR B N 1
ATOM 3398 C CA . THR B 1 190 ? 5.723 -13.828 -13.703 1 95.06 190 THR B CA 1
ATOM 3399 C C . THR B 1 190 ? 4.262 -13.922 -13.266 1 95.06 190 THR B C 1
ATOM 3401 O O . THR B 1 190 ? 3.457 -14.594 -13.906 1 95.06 190 THR B O 1
ATOM 3404 N N . LEU B 1 191 ? 4 -13.289 -12.188 1 96.06 191 LEU B N 1
ATOM 3405 C CA . LEU B 1 191 ? 2.629 -13.148 -11.711 1 96.06 191 LEU B CA 1
ATOM 3406 C C . LEU B 1 191 ? 2.064 -11.781 -12.07 1 96.06 191 LEU B C 1
ATOM 3408 O O . LEU B 1 191 ? 2.613 -10.75 -11.672 1 96.06 191 LEU B O 1
ATOM 3412 N N . ARG B 1 192 ? 1.024 -11.75 -12.883 1 95.56 192 ARG B N 1
ATOM 3413 C CA . ARG B 1 192 ? 0.244 -10.547 -13.156 1 95.56 192 ARG B CA 1
ATOM 3414 C C . ARG B 1 192 ? -1.114 -10.609 -12.461 1 95.56 192 ARG B C 1
ATOM 3416 O O . ARG B 1 192 ? -1.825 -11.609 -12.57 1 95.56 192 ARG B O 1
ATOM 3423 N N . ARG B 1 193 ? -1.43 -9.555 -11.805 1 96.06 193 ARG B N 1
ATOM 3424 C CA . ARG B 1 193 ? -2.656 -9.57 -11.008 1 96.06 193 ARG B CA 1
ATOM 3425 C C . ARG B 1 193 ? -3.369 -8.219 -11.086 1 96.06 193 ARG B C 1
ATOM 3427 O O . ARG B 1 193 ? -2.725 -7.172 -11.156 1 96.06 193 ARG B O 1
ATOM 3434 N N . ALA B 1 194 ? -4.641 -8.289 -11.156 1 95.25 194 ALA B N 1
ATOM 3435 C CA . ALA B 1 194 ? -5.539 -7.148 -11 1 95.25 194 ALA B CA 1
ATOM 3436 C C . ALA B 1 194 ? -6.652 -7.457 -10 1 95.25 194 ALA B C 1
ATOM 3438 O O . ALA B 1 194 ? -7.152 -8.586 -9.953 1 95.25 194 ALA B O 1
ATOM 3439 N N . ALA B 1 195 ? -6.98 -6.496 -9.242 1 95.81 195 ALA B N 1
ATOM 3440 C CA . ALA B 1 195 ? -8.07 -6.688 -8.289 1 95.81 195 ALA B CA 1
ATOM 3441 C C . ALA B 1 195 ? -8.844 -5.387 -8.07 1 95.81 195 ALA B C 1
ATOM 3443 O O . ALA B 1 195 ? -8.258 -4.301 -8.07 1 95.81 195 ALA B O 1
ATOM 3444 N N . PHE B 1 196 ? -10.07 -5.5 -7.984 1 96.19 196 PHE B N 1
ATOM 3445 C CA . PHE B 1 196 ? -10.969 -4.441 -7.539 1 96.19 196 PHE B CA 1
ATOM 3446 C C . PHE B 1 196 ? -11.688 -4.844 -6.262 1 96.19 196 PHE B C 1
ATOM 3448 O O . PHE B 1 196 ? -12.32 -5.898 -6.203 1 96.19 196 PHE B O 1
ATOM 3455 N N . LEU B 1 197 ? -11.531 -4.031 -5.258 1 96.5 197 LEU B N 1
ATOM 3456 C CA . LEU B 1 197 ? -12.203 -4.254 -3.98 1 96.5 197 LEU B CA 1
ATOM 3457 C C . LEU B 1 197 ? -13.219 -3.148 -3.697 1 96.5 197 LEU B C 1
ATOM 3459 O O . LEU B 1 197 ? -12.969 -1.979 -4.008 1 96.5 197 LEU B O 1
ATOM 3463 N N . LYS B 1 198 ? -14.305 -3.537 -3.166 1 95.62 198 LYS B N 1
ATOM 3464 C CA . LYS B 1 198 ? -15.32 -2.6 -2.693 1 95.62 198 LYS B CA 1
ATOM 3465 C C . LYS B 1 198 ? -15.766 -2.941 -1.275 1 95.62 198 LYS B C 1
ATOM 3467 O O . LYS B 1 198 ? -16.297 -4.027 -1.031 1 95.62 198 LYS B O 1
ATOM 3472 N N . LEU B 1 199 ? -15.43 -2.09 -0.414 1 96.06 199 LEU B N 1
ATOM 3473 C CA . LEU B 1 199 ? -15.953 -2.154 0.945 1 96.06 199 LEU B CA 1
ATOM 3474 C C . LEU B 1 199 ? -17.188 -1.269 1.096 1 96.06 199 LEU B C 1
ATOM 3476 O O . LEU B 1 199 ? -17.094 -0.044 0.977 1 96.06 199 LEU B O 1
ATOM 3480 N N . TYR B 1 200 ? -18.266 -1.877 1.408 1 95.75 200 TYR B N 1
ATOM 3481 C CA . TYR B 1 200 ? -19.516 -1.143 1.479 1 95.75 200 TYR B CA 1
ATOM 3482 C C . TYR B 1 200 ? -19.562 -0.24 2.705 1 95.75 200 TYR B C 1
ATOM 3484 O O . TYR B 1 200 ? -18.969 -0.566 3.742 1 95.75 200 TYR B O 1
ATOM 3492 N N . ASN B 1 201 ? -20.234 0.836 2.533 1 94.69 201 ASN B N 1
ATOM 3493 C CA . ASN B 1 201 ? -20.453 1.739 3.66 1 94.69 201 ASN B CA 1
ATOM 3494 C C . ASN B 1 201 ? -21.078 1.021 4.844 1 94.69 201 ASN B C 1
ATOM 3496 O O . ASN B 1 201 ? -22.156 0.427 4.711 1 94.69 201 ASN B O 1
ATOM 3500 N N . PRO B 1 202 ? -20.391 1.118 5.961 1 91.56 202 PRO B N 1
ATOM 3501 C CA . PRO B 1 202 ? -20.938 0.406 7.117 1 91.56 202 PRO B CA 1
ATOM 3502 C C . PRO B 1 202 ? -22.312 0.923 7.527 1 91.56 202 PRO B C 1
ATOM 3504 O O . PRO B 1 202 ? -22.531 2.137 7.578 1 91.56 202 PRO B O 1
ATOM 3507 N N . GLN B 1 203 ? -23.156 -0.006 7.844 1 91.56 203 GLN B N 1
ATOM 3508 C CA . GLN B 1 203 ? -24.469 0.347 8.359 1 91.56 203 GLN B CA 1
ATOM 3509 C C . GLN B 1 203 ? -24.516 0.255 9.883 1 91.56 203 GLN B C 1
ATOM 3511 O O . GLN B 1 203 ? -25.516 0.619 10.508 1 91.56 203 GLN B O 1
ATOM 3516 N N . LEU B 1 204 ? -23.516 -0.193 10.445 1 89.75 204 LEU B N 1
ATOM 3517 C CA . LEU B 1 204 ? -23.328 -0.175 11.891 1 89.75 204 LEU B CA 1
ATOM 3518 C C . LEU B 1 204 ? -22.531 1.058 12.312 1 89.75 204 LEU B C 1
ATOM 3520 O O . LEU B 1 204 ? -21.828 1.664 11.5 1 89.75 204 LEU B O 1
ATOM 3524 N N . PRO B 1 205 ? -22.656 1.446 13.523 1 86.88 205 PRO B N 1
ATOM 3525 C CA . PRO B 1 205 ? -21.922 2.623 13.984 1 86.88 205 PRO B CA 1
ATOM 3526 C C . PRO B 1 205 ? -20.406 2.418 13.953 1 86.88 205 PRO B C 1
ATOM 3528 O O . PRO B 1 205 ? -19.906 1.43 14.492 1 86.88 205 PRO B O 1
ATOM 3531 N N . VAL B 1 206 ? -19.734 3.357 13.273 1 86.69 206 VAL B N 1
ATOM 3532 C CA . VAL B 1 206 ? -18.281 3.334 13.195 1 86.69 206 VAL B CA 1
ATOM 3533 C C . VAL B 1 206 ? -17.719 4.738 13.438 1 86.69 206 VAL B C 1
ATOM 3535 O O . VAL B 1 206 ? -18.281 5.723 12.945 1 86.69 206 VAL B O 1
ATOM 3538 N N . SER B 1 207 ? -16.719 4.789 14.312 1 83 207 SER B N 1
ATOM 3539 C CA . SER B 1 207 ? -16.078 6.082 14.531 1 83 207 SER B CA 1
ATOM 3540 C C . SER B 1 207 ? -15.336 6.551 13.289 1 83 207 SER B C 1
ATOM 3542 O O . SER B 1 207 ? -15.047 5.75 12.391 1 83 207 SER B O 1
ATOM 3544 N N . GLU B 1 208 ? -15.016 7.793 13.242 1 80.38 208 GLU B N 1
ATOM 3545 C CA . GLU B 1 208 ? -14.258 8.336 12.117 1 80.38 208 GLU B CA 1
ATOM 3546 C C . GLU B 1 208 ? -12.867 7.723 12.039 1 80.38 208 GLU B C 1
ATOM 3548 O O . GLU B 1 208 ? -12.367 7.434 10.945 1 80.38 208 GLU B O 1
ATOM 3553 N N . ALA B 1 209 ? -12.258 7.555 13.086 1 79 209 ALA B N 1
ATOM 3554 C CA . ALA B 1 209 ? -10.945 6.914 13.133 1 79 209 ALA B CA 1
ATOM 3555 C C . ALA B 1 209 ? -11 5.512 12.531 1 79 209 ALA B C 1
ATOM 3557 O O . ALA B 1 209 ? -10.125 5.129 11.75 1 79 209 ALA B O 1
ATOM 3558 N N . THR B 1 210 ? -12.039 4.828 12.914 1 83.56 210 THR B N 1
ATOM 3559 C CA . THR B 1 210 ? -12.211 3.471 12.406 1 83.56 210 THR B CA 1
ATOM 3560 C C . THR B 1 210 ? -12.453 3.482 10.898 1 83.56 210 THR B C 1
ATOM 3562 O O . THR B 1 210 ? -11.906 2.65 10.172 1 83.56 210 THR B O 1
ATOM 3565 N N . ARG B 1 211 ? -13.211 4.41 10.508 1 86.25 211 ARG B N 1
ATOM 3566 C CA . ARG B 1 211 ? -13.484 4.539 9.078 1 86.25 211 ARG B CA 1
ATOM 3567 C C . ARG B 1 211 ? -12.203 4.793 8.297 1 86.25 211 ARG B C 1
ATOM 3569 O O . ARG B 1 211 ? -11.984 4.199 7.238 1 86.25 211 ARG B O 1
ATOM 3576 N N . GLN B 1 212 ? -11.352 5.562 8.781 1 83.81 212 GLN B N 1
ATOM 3577 C CA . GLN B 1 212 ? -10.078 5.863 8.141 1 83.81 212 GLN B CA 1
ATOM 3578 C C . GLN B 1 212 ? -9.18 4.629 8.102 1 83.81 212 GLN B C 1
ATOM 3580 O O . GLN B 1 212 ? -8.469 4.406 7.121 1 83.81 212 GLN B O 1
ATOM 3585 N N . GLU B 1 213 ? -9.234 3.898 9.062 1 82.38 213 GLU B N 1
ATOM 3586 C CA . GLU B 1 213 ? -8.445 2.67 9.109 1 82.38 213 GLU B CA 1
ATOM 3587 C C . GLU B 1 213 ? -8.953 1.656 8.086 1 82.38 213 GLU B C 1
ATOM 3589 O O . GLU B 1 213 ? -8.156 0.938 7.473 1 82.38 213 GLU B O 1
ATOM 3594 N N . LEU B 1 214 ? -10.242 1.613 7.996 1 86.12 214 LEU B N 1
ATOM 3595 C CA . LEU B 1 214 ? -10.828 0.742 6.984 1 86.12 214 LEU B CA 1
ATOM 3596 C C . LEU B 1 214 ? -10.359 1.146 5.586 1 86.12 214 LEU B C 1
ATOM 3598 O O . LEU B 1 214 ? -9.992 0.292 4.777 1 86.12 214 LEU B O 1
ATOM 3602 N N . GLN B 1 215 ? -10.359 2.369 5.41 1 86.81 215 GLN B N 1
ATOM 3603 C CA . GLN B 1 215 ? -9.914 2.889 4.125 1 86.81 215 GLN B CA 1
ATOM 3604 C C . GLN B 1 215 ? -8.445 2.559 3.877 1 86.81 215 GLN B C 1
ATOM 3606 O O . GLN B 1 215 ? -8.078 2.104 2.789 1 86.81 215 GLN B O 1
ATOM 3611 N N . ALA B 1 216 ? -7.676 2.729 4.809 1 83.44 216 ALA B N 1
ATOM 3612 C CA . ALA B 1 216 ? -6.238 2.48 4.688 1 83.44 216 ALA B CA 1
ATOM 3613 C C . ALA B 1 216 ? -5.953 0.989 4.543 1 83.44 216 ALA B C 1
ATOM 3615 O O . ALA B 1 216 ? -4.977 0.6 3.893 1 83.44 216 ALA B O 1
ATOM 3616 N N . GLY B 1 217 ? -6.781 0.211 5.02 1 82.81 217 GLY B N 1
ATOM 3617 C CA . GLY B 1 217 ? -6.473 -1.204 5.145 1 82.81 217 GLY B CA 1
ATOM 3618 C C . GLY B 1 217 ? -7.148 -2.059 4.09 1 82.81 217 GLY B C 1
ATOM 3619 O O . GLY B 1 217 ? -6.922 -3.27 4.023 1 82.81 217 GLY B O 1
ATOM 3620 N N . ILE B 1 218 ? -8.102 -1.586 3.244 1 86.94 218 ILE B N 1
ATOM 3621 C CA . ILE B 1 218 ? -8.945 -2.365 2.344 1 86.94 218 ILE B CA 1
ATOM 3622 C C . ILE B 1 218 ? -8.07 -3.242 1.449 1 86.94 218 ILE B C 1
ATOM 3624 O O . ILE B 1 218 ? -8.477 -4.332 1.048 1 86.94 218 ILE B O 1
ATOM 3628 N N . GLY B 1 219 ? -6.867 -2.977 1.254 1 81 219 GLY B N 1
ATOM 3629 C CA . GLY B 1 219 ? -6.035 -3.74 0.336 1 81 219 GLY B CA 1
ATOM 3630 C C . GLY B 1 219 ? -4.965 -4.555 1.037 1 81 219 GLY B C 1
ATOM 3631 O O . GLY B 1 219 ? -4.078 -5.113 0.388 1 81 219 GLY B O 1
ATOM 3632 N N . ARG B 1 220 ? -5.059 -4.801 2.273 1 82.25 220 ARG B N 1
ATOM 3633 C CA . ARG B 1 220 ? -3.982 -5.422 3.037 1 82.25 220 ARG B CA 1
ATOM 3634 C C . ARG B 1 220 ? -3.943 -6.93 2.801 1 82.25 220 ARG B C 1
ATOM 3636 O O . ARG B 1 220 ? -2.893 -7.559 2.949 1 82.25 220 ARG B O 1
ATOM 3643 N N . TRP B 1 221 ? -5.066 -7.477 2.455 1 82.44 221 TRP B N 1
ATOM 3644 C CA . TRP B 1 221 ? -5.094 -8.914 2.205 1 82.44 221 TRP B CA 1
ATOM 3645 C C . TRP B 1 221 ? -4.168 -9.289 1.052 1 82.44 221 TRP B C 1
ATOM 3647 O O . TRP B 1 221 ? -3.643 -10.398 1.003 1 82.44 221 TRP B O 1
ATOM 3657 N N . ARG B 1 222 ? -4.004 -8.398 0.215 1 82.44 222 ARG B N 1
ATOM 3658 C CA . ARG B 1 222 ? -3.123 -8.648 -0.92 1 82.44 222 ARG B CA 1
ATOM 3659 C C . ARG B 1 222 ? -1.693 -8.906 -0.457 1 82.44 222 ARG B C 1
ATOM 3661 O O . ARG B 1 222 ? -0.97 -9.703 -1.066 1 82.44 222 ARG B O 1
ATOM 3668 N N . ASP B 1 223 ? -1.305 -8.289 0.571 1 83.06 223 ASP B N 1
ATOM 3669 C CA . ASP B 1 223 ? 0.047 -8.469 1.094 1 83.06 223 ASP B CA 1
ATOM 3670 C C . ASP B 1 223 ? 0.247 -9.891 1.615 1 83.06 223 ASP B C 1
ATOM 3672 O O . ASP B 1 223 ? 1.345 -10.438 1.52 1 83.06 223 ASP B O 1
ATOM 3676 N N . VAL B 1 224 ? -0.803 -10.406 2.055 1 87.06 224 VAL B N 1
ATOM 3677 C CA . VAL B 1 224 ? -0.748 -11.758 2.594 1 87.06 224 VAL B CA 1
ATOM 3678 C C . VAL B 1 224 ? -0.473 -12.758 1.469 1 87.06 224 VAL B C 1
ATOM 3680 O O . VAL B 1 224 ? 0.329 -13.68 1.629 1 87.06 224 VAL B O 1
ATOM 3683 N N . LEU B 1 225 ? -1.1 -12.57 0.362 1 89.69 225 LEU B N 1
ATOM 3684 C CA . LEU B 1 225 ? -0.896 -13.438 -0.794 1 89.69 225 LEU B CA 1
ATOM 3685 C C . LEU B 1 225 ? 0.578 -13.492 -1.18 1 89.69 225 LEU B C 1
ATOM 3687 O O . LEU B 1 225 ? 1.147 -14.578 -1.318 1 89.69 225 LEU B O 1
ATOM 3691 N N . MET B 1 226 ? 1.163 -12.352 -1.317 1 87.88 226 MET B N 1
ATOM 3692 C CA . MET B 1 226 ? 2.547 -12.281 -1.776 1 87.88 226 MET B CA 1
ATOM 3693 C C . MET B 1 226 ? 3.492 -12.914 -0.756 1 87.88 226 MET B C 1
ATOM 3695 O O . MET B 1 226 ? 4.418 -13.633 -1.125 1 87.88 226 MET B O 1
ATOM 3699 N N . LYS B 1 227 ? 3.254 -12.664 0.449 1 86.12 227 LYS B N 1
ATOM 3700 C CA . LYS B 1 227 ? 4.07 -13.266 1.498 1 86.12 227 LYS B CA 1
ATOM 3701 C C . LYS B 1 227 ? 3.949 -14.789 1.487 1 86.12 227 LYS B C 1
ATOM 3703 O O . LYS B 1 227 ? 4.941 -15.492 1.676 1 86.12 227 LYS B O 1
ATOM 3708 N N . THR B 1 228 ? 2.789 -15.242 1.29 1 88.19 228 THR B N 1
ATOM 3709 C CA . THR B 1 228 ? 2.553 -16.672 1.234 1 88.19 228 THR B CA 1
ATOM 3710 C C . THR B 1 228 ? 3.307 -17.312 0.065 1 88.19 228 THR B C 1
ATOM 3712 O O . THR B 1 228 ? 4.016 -18.297 0.237 1 88.19 228 THR B O 1
ATOM 3715 N N . ILE B 1 229 ? 3.193 -16.75 -1.062 1 90.56 229 ILE B N 1
ATOM 3716 C CA . ILE B 1 229 ? 3.828 -17.312 -2.25 1 90.56 229 ILE B CA 1
ATOM 3717 C C . ILE B 1 229 ? 5.344 -17.328 -2.07 1 90.56 229 ILE B C 1
ATOM 3719 O O . ILE B 1 229 ? 5.996 -18.344 -2.322 1 90.56 229 ILE B O 1
ATOM 3723 N N . ARG B 1 230 ? 5.887 -16.266 -1.595 1 87.81 230 ARG B N 1
ATOM 3724 C CA . ARG B 1 230 ? 7.332 -16.156 -1.411 1 87.81 230 ARG B CA 1
ATOM 3725 C C . ARG B 1 230 ? 7.828 -17.219 -0.424 1 87.81 230 ARG B C 1
ATOM 3727 O O . ARG B 1 230 ? 8.859 -17.844 -0.653 1 87.81 230 ARG B O 1
ATOM 3734 N N . SER B 1 231 ? 7.121 -17.297 0.643 1 85.88 231 SER B N 1
ATOM 3735 C CA . SER B 1 231 ? 7.5 -18.281 1.646 1 85.88 231 SER B CA 1
ATOM 3736 C C . SER B 1 231 ? 7.43 -19.703 1.08 1 85.88 231 SER B C 1
ATOM 3738 O O . SER B 1 231 ? 8.25 -20.547 1.426 1 85.88 231 SER B O 1
ATOM 3740 N N . TYR B 1 232 ? 6.492 -19.891 0.244 1 88.25 232 TYR B N 1
ATOM 3741 C CA . TYR B 1 232 ? 6.27 -21.203 -0.345 1 88.25 232 TYR B CA 1
ATOM 3742 C C . TYR B 1 232 ? 7.348 -21.531 -1.375 1 88.25 232 TYR B C 1
ATOM 3744 O O . TYR B 1 232 ? 7.824 -22.672 -1.445 1 88.25 232 TYR B O 1
ATOM 3752 N N . VAL B 1 233 ? 7.805 -20.578 -2.111 1 90.81 233 VAL B N 1
ATOM 3753 C CA . VAL B 1 233 ? 8.656 -20.844 -3.27 1 90.81 233 VAL B CA 1
ATOM 3754 C C . VAL B 1 233 ? 10.125 -20.688 -2.881 1 90.81 233 VAL B C 1
ATOM 3756 O O . VAL B 1 233 ? 10.992 -21.344 -3.471 1 90.81 233 VAL B O 1
ATOM 3759 N N . TYR B 1 234 ? 10.492 -19.812 -1.964 1 84.75 234 TYR B N 1
ATOM 3760 C CA . TYR B 1 234 ? 11.898 -19.578 -1.647 1 84.75 234 TYR B CA 1
ATOM 3761 C C . TYR B 1 234 ? 12.266 -20.219 -0.309 1 84.75 234 TYR B C 1
ATOM 3763 O O . TYR B 1 234 ? 13.445 -20.391 -0.003 1 84.75 234 TYR B O 1
ATOM 3771 N N . THR B 1 235 ? 11.508 -20.234 0.754 1 71.25 235 THR B N 1
ATOM 3772 C CA . THR B 1 235 ? 11.898 -20.812 2.037 1 71.25 235 THR B CA 1
ATOM 3773 C C . THR B 1 235 ? 11.781 -22.328 2.01 1 71.25 235 THR B C 1
ATOM 3775 O O . THR B 1 235 ? 12.086 -23 2.998 1 71.25 235 THR B O 1
ATOM 3778 N N . HIS B 1 236 ? 11.25 -23.094 1.176 1 51.38 236 HIS B N 1
ATOM 3779 C CA . HIS B 1 236 ? 11.32 -24.531 1.409 1 51.38 236 HIS B CA 1
ATOM 3780 C C . HIS B 1 236 ? 12.773 -25 1.479 1 51.38 236 HIS B C 1
ATOM 3782 O O . HIS B 1 236 ? 13.578 -24.672 0.606 1 51.38 236 HIS B O 1
ATOM 3788 N N . PRO B 1 237 ? 13.07 -25.688 2.709 1 39.56 237 PRO B N 1
ATOM 3789 C CA . PRO B 1 237 ? 14.344 -26.359 2.982 1 39.56 237 PRO B CA 1
ATOM 3790 C C . PRO B 1 237 ? 14.828 -27.203 1.805 1 39.56 237 PRO B C 1
ATOM 3792 O O . PRO B 1 237 ? 14.023 -27.641 0.983 1 39.56 237 PRO B O 1
#